Protein 3ONM (pdb70)

Foldseek 3Di:
DAFEEEEEQLPVVPVVVVLVVVLCVVPVPYDYHYDYDPPVVSVVCLVVPVGFKYKDQDPAVFDKDFPDKFFKFKKAFPDADQDLVDAFAEEEEDPPDPQVVQQVVQCVVLVGHHDHQHYDHGVVVSLVCRLVHSGMGIGTPVSDDVRIDTDDVVSPGYGGGITTIMMGHHPPRDPVSSVVSSVVSRVVPD/DFEEEEAQLCVVFCPVVVCVVVVVVDPPDYHYHYDHQVCRVVCQVVVNGQKYKHQDDDDDFDKDWPDWFFKFKKAFPPADQDLPDAFAEQEEPPPHPQVCQQCVQCVVLVGHHDHQHYAHHLVRSVVCRLVRSGIGIGTPRSDDPRMDTDDDVSVHHGGGITTIMMGGHPDDDPVSVVVD

Nearest PDB structures (foldseek):
  3onm-assembly1_A  TM=1.005E+00  e=1.224E-42  Yersinia pseudotuberculosis IP 31758
  3onm-assembly1_B  TM=9.145E-01  e=9.428E-35  Yersinia pseudotuberculosis IP 31758
  7yhj-assembly1_E  TM=9.709E-01  e=1.744E-29  Escherichia coli
  7yhj-assembly1_C  TM=9.578E-01  e=4.016E-29  Escherichia coli
  7xbe-assembly1_A-2  TM=7.068E-01  e=2.420E-11  Staphylococcus aureus

Solvent-accessible surface area: 17681 Å² total; per-residue (Å²): 105,79,1,40,0,0,0,2,46,19,0,28,80,34,0,11,57,14,0,55,104,50,1,53,111,82,65,108,229,25,86,51,74,58,76,70,88,61,48,60,117,3,64,89,4,9,78,79,52,90,2,27,0,3,0,10,18,32,179,56,129,62,41,68,5,64,5,22,41,1,38,8,24,6,0,0,1,23,74,41,77,32,123,104,88,42,55,3,22,0,0,6,14,45,138,89,23,60,12,36,107,17,0,30,78,30,0,93,142,56,64,36,81,94,125,57,30,85,69,12,71,39,12,69,35,0,58,57,5,1,105,75,26,76,0,0,3,1,10,7,0,28,15,14,15,45,23,0,35,4,2,19,158,79,22,48,6,30,66,27,60,109,4,85,1,0,0,3,38,30,76,159,28,130,35,144,32,0,61,40,0,10,54,35,2,92,129,53,88,129,103,23,51,12,0,0,0,37,14,0,20,76,16,2,5,84,79,34,39,105,134,70,63,98,125,74,134,67,79,54,71,59,94,68,94,74,7,74,91,1,39,99,3,3,75,88,51,66,4,44,3,0,3,3,14,23,192,19,111,99,27,76,82,78,83,53,6,8,0,24,5,25,5,0,0,9,30,99,30,114,30,106,112,68,87,56,2,16,0,0,4,15,50,135,68,19,55,13,37,94,24,1,39,95,38,0,85,155,54,64,32,81,89,124,59,26,98,82,5,85,49,18,84,28,0,75,62,6,0,158,77,32,71,0,0,1,2,13,5,0,2,4,8,26,118,50,4,39,18,3,18,155,110,54,52,6,27,69,21,67,79,6,100,1,9,20,5,27,43,187,140,109,58,99,51,10,69,87,50,145

Structure (mmCIF, N/CA/C/O backbone):
data_3ONM
#
_entry.id   3ONM
#
_cell.length_a   69.468
_cell.length_b   69.468
_cell.length_c   351.216
_cell.angle_alpha   90.000
_cell.angle_beta   90.000
_cell.angle_gamma   90.000
#
_symmetry.space_group_name_H-M   'I 41 2 2'
#
loop_
_entity.id
_entity.type
_entity.pdbx_description
1 polymer 'Transcriptional regulator LrhA'
2 water water
#
loop_
_atom_site.group_PDB
_atom_site.id
_atom_site.type_symbol
_atom_site.label_atom_id
_atom_site.label_alt_id
_atom_site.label_comp_id
_atom_site.label_asym_id
_atom_site.label_entity_id
_atom_site.label_seq_id
_atom_site.pdbx_PDB_ins_code
_atom_site.Cartn_x
_atom_site.Cartn_y
_atom_site.Cartn_z
_atom_site.occupancy
_atom_site.B_iso_or_equiv
_atom_site.auth_seq_id
_atom_site.auth_comp_id
_atom_site.auth_asym_id
_atom_site.auth_atom_id
_atom_site.pdbx_PDB_model_num
ATOM 1 N N . GLY A 1 27 ? -26.422 -16.976 7.448 1.00 72.49 99 GLY A N 1
ATOM 2 C CA . GLY A 1 27 ? -26.089 -15.529 7.607 1.00 70.86 99 GLY A CA 1
ATOM 3 C C . GLY A 1 27 ? -27.162 -14.596 7.064 1.00 68.05 99 GLY A C 1
ATOM 4 O O . GLY A 1 27 ? -28.079 -15.032 6.363 1.00 68.12 99 GLY A O 1
ATOM 5 N N . SER A 1 28 ? -27.042 -13.310 7.400 1.00 66.33 100 SER A N 1
ATOM 6 C CA . SER A 1 28 ? -27.958 -12.270 6.940 1.00 62.93 100 SER A CA 1
ATOM 7 C C . SER A 1 28 ? -27.157 -11.065 6.501 1.00 60.08 100 SER A C 1
ATOM 8 O O . SER A 1 28 ? -25.995 -10.905 6.909 1.00 61.13 100 SER A O 1
ATOM 11 N N . LEU A 1 29 ? -27.795 -10.200 5.714 1.00 55.68 101 LEU A N 1
ATOM 12 C CA . LEU A 1 29 ? -27.120 -9.092 5.075 1.00 52.20 101 LEU A CA 1
ATOM 13 C C . LEU A 1 29 ? -28.112 -7.947 4.914 1.00 50.39 101 LEU A C 1
ATOM 14 O O . LEU A 1 29 ? -29.233 -8.147 4.431 1.00 49.83 101 LEU A O 1
ATOM 19 N N . ILE A 1 30 ? -27.676 -6.756 5.315 1.00 48.45 102 ILE A N 1
ATOM 20 C CA . ILE A 1 30 ? -28.418 -5.548 5.088 1.00 45.28 102 ILE A CA 1
ATOM 21 C C . ILE A 1 30 ? -27.532 -4.603 4.294 1.00 43.55 102 ILE A C 1
ATOM 22 O O . ILE A 1 30 ? -26.428 -4.250 4.729 1.00 44.02 102 ILE A O 1
ATOM 27 N N . ILE A 1 31 ? -28.041 -4.197 3.133 1.00 41.33 103 ILE A N 1
ATOM 28 C CA . ILE A 1 31 ? -27.400 -3.263 2.246 1.00 40.38 103 ILE A CA 1
ATOM 29 C C . ILE A 1 31 ? -27.976 -1.825 2.377 1.00 41.08 103 ILE A C 1
ATOM 30 O O . ILE A 1 31 ? -29.188 -1.608 2.280 1.00 41.81 103 ILE A O 1
ATOM 35 N N . GLY A 1 32 ? -27.090 -0.858 2.600 1.00 41.48 104 GLY A N 1
ATOM 36 C CA . GLY A 1 32 ? -27.419 0.548 2.580 1.00 42.20 104 GLY A CA 1
ATOM 37 C C . GLY A 1 32 ? -27.211 1.129 1.184 1.00 42.24 104 GLY A C 1
ATOM 38 O O . GLY A 1 32 ? -26.316 0.708 0.444 1.00 42.04 104 GLY A O 1
ATOM 39 N N . ALA A 1 33 ? -28.064 2.067 0.800 1.00 41.61 105 ALA A N 1
ATOM 40 C CA . ALA A 1 33 ? -27.966 2.679 -0.512 1.00 42.88 105 ALA A CA 1
ATOM 41 C C . ALA A 1 33 ? -28.724 3.989 -0.466 1.00 45.09 105 ALA A C 1
ATOM 42 O O . ALA A 1 33 ? -29.722 4.086 0.242 1.00 46.73 105 ALA A O 1
ATOM 44 N N . SER A 1 34 ? -28.249 4.993 -1.192 1.00 46.89 106 SER A N 1
ATOM 45 C CA . SER A 1 34 ? -29.023 6.253 -1.351 1.00 48.95 106 SER A CA 1
ATOM 46 C C . SER A 1 34 ? -29.709 6.238 -2.667 1.00 49.05 106 SER A C 1
ATOM 47 O O . SER A 1 34 ? -29.407 5.360 -3.478 1.00 48.79 106 SER A O 1
ATOM 50 N N . ASP A 1 35 ? -30.587 7.224 -2.892 1.00 50.94 107 ASP A N 1
ATOM 51 C CA . ASP A 1 35 ? -31.492 7.226 -4.027 1.00 51.85 107 ASP A CA 1
ATOM 52 C C . ASP A 1 35 ? -30.772 7.353 -5.380 1.00 52.67 107 ASP A C 1
ATOM 53 O O . ASP A 1 35 ? -31.263 6.842 -6.396 1.00 53.36 107 ASP A O 1
ATOM 58 N N . ASP A 1 36 ? -29.608 8.006 -5.379 1.00 53.07 108 ASP A N 1
ATOM 59 C CA . ASP A 1 36 ? -28.775 8.119 -6.585 1.00 54.08 108 ASP A CA 1
ATOM 60 C C . ASP A 1 36 ? -28.194 6.765 -7.061 1.00 52.50 108 ASP A C 1
ATOM 61 O O . ASP A 1 36 ? -27.637 6.681 -8.173 1.00 52.98 108 ASP A O 1
ATOM 66 N N . THR A 1 37 ? -28.333 5.709 -6.253 1.00 50.16 109 THR A N 1
ATOM 67 C CA . THR A 1 37 ? -27.907 4.371 -6.695 1.00 49.98 109 THR A CA 1
ATOM 68 C C . THR A 1 37 ? -29.044 3.345 -6.670 1.00 50.25 109 THR A C 1
ATOM 69 O O . THR A 1 37 ? -28.936 2.264 -7.278 1.00 50.32 109 THR A O 1
ATOM 73 N N . ALA A 1 38 ? -30.135 3.677 -5.989 1.00 51.31 110 ALA A N 1
ATOM 74 C CA . ALA A 1 38 ? -31.181 2.686 -5.728 1.00 52.08 110 ALA A CA 1
ATOM 75 C C . ALA A 1 38 ? -31.771 2.106 -7.003 1.00 53.33 110 ALA A C 1
ATOM 76 O O . ALA A 1 38 ? -32.079 0.908 -7.065 1.00 52.29 110 ALA A O 1
ATOM 78 N N . ASP A 1 39 ? -31.916 2.960 -8.013 1.00 55.59 111 ASP A N 1
ATOM 79 C CA . ASP A 1 39 ? -32.504 2.563 -9.272 1.00 57.96 111 ASP A CA 1
ATOM 80 C C . ASP A 1 39 ? -31.464 2.084 -10.283 1.00 57.65 111 ASP A C 1
ATOM 81 O O . ASP A 1 39 ? -31.829 1.499 -11.313 1.00 59.76 111 ASP A O 1
ATOM 86 N N . THR A 1 40 ? -30.180 2.285 -9.979 1.00 56.11 112 THR A N 1
ATOM 87 C CA . THR A 1 40 ? -29.102 2.048 -10.955 1.00 55.62 112 THR A CA 1
ATOM 88 C C . THR A 1 40 ? -28.065 0.964 -10.590 1.00 52.92 112 THR A C 1
ATOM 89 O O . THR A 1 40 ? -28.142 -0.159 -11.093 1.00 52.75 112 THR A O 1
ATOM 93 N N . LEU A 1 41 ? -27.091 1.285 -9.730 1.00 50.77 113 LEU A N 1
ATOM 94 C CA . LEU A 1 41 ? -26.120 0.279 -9.242 1.00 46.31 113 LEU A CA 1
ATOM 95 C C . LEU A 1 41 ? -26.582 -0.713 -8.168 1.00 44.24 113 LEU A C 1
ATOM 96 O O . LEU A 1 41 ? -25.989 -1.795 -8.006 1.00 42.00 113 LEU A O 1
ATOM 101 N N . LEU A 1 42 ? -27.642 -0.375 -7.441 1.00 43.77 114 LEU A N 1
ATOM 102 C CA . LEU A 1 42 ? -28.142 -1.305 -6.427 1.00 42.42 114 LEU A CA 1
ATOM 103 C C . LEU A 1 42 ? -28.590 -2.637 -7.055 1.00 41.65 114 LEU A C 1
ATOM 104 O O . LEU A 1 42 ? -28.140 -3.708 -6.602 1.00 41.03 114 LEU A O 1
ATOM 109 N N . PRO A 1 43 ? -29.431 -2.586 -8.114 1.00 42.46 115 PRO A N 1
ATOM 110 C CA . PRO A 1 43 ? -29.855 -3.860 -8.728 1.00 41.98 115 PRO A CA 1
ATOM 111 C C . PRO A 1 43 ? -28.691 -4.643 -9.297 1.00 41.99 115 PRO A C 1
ATOM 112 O O . PRO A 1 43 ? -28.705 -5.887 -9.300 1.00 42.59 115 PRO A O 1
ATOM 116 N N . PHE A 1 44 ? -27.656 -3.934 -9.734 1.00 42.45 116 PHE A N 1
ATOM 117 C CA . PHE A 1 44 ? -26.444 -4.583 -10.267 1.00 41.56 116 PHE A CA 1
ATOM 118 C C . PHE A 1 44 ? -25.754 -5.359 -9.158 1.00 39.95 116 PHE A C 1
ATOM 119 O O . PHE A 1 44 ? -25.471 -6.541 -9.284 1.00 40.79 116 PHE A O 1
ATOM 127 N N . LEU A 1 45 ? -25.520 -4.692 -8.042 1.00 39.27 117 LEU A N 1
ATOM 128 C CA . LEU A 1 45 ? -24.974 -5.334 -6.855 1.00 38.45 117 LEU A CA 1
ATOM 129 C C . LEU A 1 45 ? -25.814 -6.545 -6.423 1.00 38.46 117 LEU A C 1
ATOM 130 O O . LEU A 1 45 ? -25.255 -7.587 -6.213 1.00 37.89 117 LEU A O 1
ATOM 135 N N . LEU A 1 46 ? -27.147 -6.392 -6.321 1.00 38.37 118 LEU A N 1
ATOM 136 C CA . LEU A 1 46 ? -28.014 -7.493 -5.939 1.00 39.34 118 LEU A CA 1
ATOM 137 C C . LEU A 1 46 ? -27.892 -8.702 -6.841 1.00 40.39 118 LEU A C 1
ATOM 138 O O . LEU A 1 46 ? -27.870 -9.798 -6.328 1.00 41.31 118 LEU A O 1
ATOM 143 N N . ASN A 1 47 ? -27.817 -8.518 -8.160 1.00 41.77 119 ASN A N 1
ATOM 144 C CA . ASN A 1 47 ? -27.523 -9.636 -9.071 1.00 44.14 119 ASN A CA 1
ATOM 145 C C . ASN A 1 47 ? -26.147 -10.303 -8.825 1.00 44.98 119 ASN A C 1
ATOM 146 O O . ASN A 1 47 ? -26.015 -11.529 -8.922 1.00 45.98 119 ASN A O 1
ATOM 151 N N . ARG A 1 48 ? -25.125 -9.497 -8.512 1.00 44.39 120 ARG A N 1
ATOM 152 C CA . ARG A 1 48 ? -23.812 -10.046 -8.209 1.00 45.69 120 ARG A CA 1
ATOM 153 C C . ARG A 1 48 ? -23.916 -10.828 -6.928 1.00 45.45 120 ARG A C 1
ATOM 154 O O . ARG A 1 48 ? -23.431 -11.951 -6.863 1.00 46.80 120 ARG A O 1
ATOM 162 N N . VAL A 1 49 ? -24.561 -10.250 -5.911 1.00 44.22 121 VAL A N 1
ATOM 163 C CA . VAL A 1 49 ? -24.649 -10.930 -4.626 1.00 45.83 121 VAL A CA 1
ATOM 164 C C . VAL A 1 49 ? -25.420 -12.248 -4.784 1.00 47.97 121 VAL A C 1
ATOM 165 O O . VAL A 1 49 ? -24.929 -13.295 -4.368 1.00 50.95 121 VAL A O 1
ATOM 169 N N . ALA A 1 50 ? -26.583 -12.206 -5.437 1.00 47.75 122 ALA A N 1
ATOM 170 C CA . ALA A 1 50 ? -27.359 -13.403 -5.682 1.00 49.53 122 ALA A CA 1
ATOM 171 C C . ALA A 1 50 ? -26.555 -14.532 -6.348 1.00 51.82 122 ALA A C 1
ATOM 172 O O . ALA A 1 50 ? -26.843 -15.696 -6.121 1.00 52.93 122 ALA A O 1
ATOM 174 N N . THR A 1 51 ? -25.577 -14.178 -7.186 1.00 52.46 123 THR A N 1
ATOM 175 C CA . THR A 1 51 ? -24.825 -15.162 -7.952 1.00 55.28 123 THR A CA 1
ATOM 176 C C . THR A 1 51 ? -23.930 -15.918 -6.974 1.00 56.52 123 THR A C 1
ATOM 177 O O . THR A 1 51 ? -23.835 -17.139 -7.002 1.00 58.00 123 THR A O 1
ATOM 181 N N . LEU A 1 52 ? -23.310 -15.158 -6.082 1.00 56.37 124 LEU A N 1
ATOM 182 C CA . LEU A 1 52 ? -22.420 -15.693 -5.066 1.00 57.57 124 LEU A CA 1
ATOM 183 C C . LEU A 1 52 ? -23.191 -16.390 -3.952 1.00 57.93 124 LEU A C 1
ATOM 184 O O . LEU A 1 52 ? -22.687 -17.351 -3.363 1.00 59.45 124 LEU A O 1
ATOM 189 N N . TYR A 1 53 ? -24.402 -15.894 -3.659 1.00 55.81 125 TYR A N 1
ATOM 190 C CA . TYR A 1 53 ? -25.221 -16.443 -2.575 1.00 56.40 125 TYR A CA 1
ATOM 191 C C . TYR A 1 53 ? -26.702 -16.543 -2.940 1.00 55.55 125 TYR A C 1
ATOM 192 O O . TYR A 1 53 ? -27.499 -15.746 -2.475 1.00 54.52 125 TYR A O 1
ATOM 201 N N . PRO A 1 54 ? -27.077 -17.548 -3.753 1.00 56.19 126 PRO A N 1
ATOM 202 C CA . PRO A 1 54 ? -28.476 -17.627 -4.170 1.00 55.56 126 PRO A CA 1
ATOM 203 C C . PRO A 1 54 ? -29.471 -17.786 -3.015 1.00 55.92 126 PRO A C 1
ATOM 204 O O . PRO A 1 54 ? -30.658 -17.481 -3.190 1.00 54.76 126 PRO A O 1
ATOM 208 N N . ARG A 1 55 ? -28.993 -18.240 -1.852 1.00 56.99 127 ARG A N 1
ATOM 209 C CA . ARG A 1 55 ? -29.880 -18.541 -0.713 1.00 58.38 127 ARG A CA 1
ATOM 210 C C . ARG A 1 55 ? -29.856 -17.446 0.352 1.00 56.95 127 ARG A C 1
ATOM 211 O O . ARG A 1 55 ? -30.369 -17.608 1.454 1.00 57.94 127 ARG A O 1
ATOM 219 N N . LEU A 1 56 ? -29.250 -16.325 0.010 1.00 54.69 128 LEU A N 1
ATOM 220 C CA . LEU A 1 56 ? -29.140 -15.220 0.921 1.00 53.96 128 LEU A CA 1
ATOM 221 C C . LEU A 1 56 ? -30.311 -14.283 0.680 1.00 53.39 128 LEU A C 1
ATOM 222 O O . LEU A 1 56 ? -30.510 -13.818 -0.433 1.00 52.03 128 LEU A O 1
ATOM 227 N N . ALA A 1 57 ? -31.100 -14.036 1.716 1.00 55.37 129 ALA A N 1
ATOM 228 C CA . ALA A 1 57 ? -32.131 -13.000 1.655 1.00 56.14 129 ALA A CA 1
ATOM 229 C C . ALA A 1 57 ? -31.513 -11.650 2.060 1.00 55.08 129 ALA A C 1
ATOM 230 O O . ALA A 1 57 ? -30.784 -11.563 3.083 1.00 56.01 129 ALA A O 1
ATOM 232 N N . ILE A 1 58 ? -31.803 -10.614 1.274 1.00 53.84 130 ILE A N 1
ATOM 233 C CA . ILE A 1 58 ? -31.172 -9.298 1.467 1.00 53.65 130 ILE A CA 1
ATOM 234 C C . ILE A 1 58 ? -32.175 -8.216 1.847 1.00 54.11 130 ILE A C 1
ATOM 235 O O . ILE A 1 58 ? -33.116 -7.982 1.112 1.00 55.31 130 ILE A O 1
ATOM 240 N N . ASP A 1 59 ? -31.955 -7.572 2.996 1.00 54.41 131 ASP A N 1
ATOM 241 C CA . ASP A 1 59 ? -32.672 -6.366 3.431 1.00 53.48 131 ASP A CA 1
ATOM 242 C C . ASP A 1 59 ? -32.002 -5.130 2.840 1.00 50.37 131 ASP A C 1
ATOM 243 O O . ASP A 1 59 ? -30.747 -5.042 2.868 1.00 49.47 131 ASP A O 1
ATOM 248 N N . VAL A 1 60 ? -32.804 -4.162 2.368 1.00 46.82 132 VAL A N 1
ATOM 249 C CA . VAL A 1 60 ? -32.263 -2.937 1.772 1.00 43.79 132 VAL A CA 1
ATOM 250 C C . VAL A 1 60 ? -32.771 -1.699 2.500 1.00 45.72 132 VAL A C 1
ATOM 251 O O . VAL A 1 60 ? -33.966 -1.594 2.819 1.00 46.32 132 VAL A O 1
ATOM 255 N N . ARG A 1 61 ? -31.857 -0.768 2.790 1.00 45.17 133 ARG A N 1
ATOM 256 C CA . ARG A 1 61 ? -32.265 0.523 3.371 1.00 47.38 133 ARG A CA 1
ATOM 257 C C . ARG A 1 61 ? -31.930 1.585 2.377 1.00 46.33 133 ARG A C 1
ATOM 258 O O . ARG A 1 61 ? -30.784 1.656 1.972 1.00 46.52 133 ARG A O 1
ATOM 266 N N . VAL A 1 62 ? -32.902 2.404 1.978 1.00 47.56 134 VAL A N 1
ATOM 267 C CA . VAL A 1 62 ? -32.605 3.538 1.096 1.00 47.78 134 VAL A CA 1
ATOM 268 C C . VAL A 1 62 ? -32.896 4.823 1.835 1.00 50.71 134 VAL A C 1
ATOM 269 O O . VAL A 1 62 ? -33.965 4.997 2.387 1.00 52.13 134 VAL A O 1
ATOM 273 N N . LYS A 1 63 ? -31.894 5.695 1.879 1.00 51.94 135 LYS A N 1
ATOM 274 C CA . LYS A 1 63 ? -31.938 6.922 2.682 1.00 55.28 135 LYS A CA 1
ATOM 275 C C . LYS A 1 63 ? -30.860 7.861 2.159 1.00 55.58 135 LYS A C 1
ATOM 276 O O . LYS A 1 63 ? -29.900 7.396 1.546 1.00 53.98 135 LYS A O 1
ATOM 282 N N . ARG A 1 64 ? -31.009 9.156 2.429 1.00 57.86 136 ARG A N 1
ATOM 283 C CA . ARG A 1 64 ? -30.042 10.164 1.995 1.00 59.67 136 ARG A CA 1
ATOM 284 C C . ARG A 1 64 ? -28.625 9.865 2.503 1.00 58.72 136 ARG A C 1
ATOM 285 O O . ARG A 1 64 ? -28.423 9.479 3.661 1.00 58.18 136 ARG A O 1
ATOM 293 N N . SER A 1 65 ? -27.664 10.067 1.610 1.00 58.57 137 SER A N 1
ATOM 294 C CA . SER A 1 65 ? -26.262 9.691 1.836 1.00 59.12 137 SER A CA 1
ATOM 295 C C . SER A 1 65 ? -25.666 10.050 3.216 1.00 61.41 137 SER A C 1
ATOM 296 O O . SER A 1 65 ? -25.003 9.211 3.807 1.00 61.08 137 SER A O 1
ATOM 299 N N . PRO A 1 66 ? -25.943 11.257 3.760 1.00 64.61 138 PRO A N 1
ATOM 300 C CA . PRO A 1 66 ? -25.456 11.463 5.137 1.00 67.21 138 PRO A CA 1
ATOM 301 C C . PRO A 1 66 ? -25.897 10.385 6.147 1.00 66.62 138 PRO A C 1
ATOM 302 O O . PRO A 1 66 ? -25.115 10.001 7.015 1.00 67.93 138 PRO A O 1
ATOM 306 N N . PHE A 1 67 ? -27.133 9.913 6.044 1.00 66.31 139 PHE A N 1
ATOM 307 C CA . PHE A 1 67 ? -27.658 8.919 6.997 1.00 66.53 139 PHE A CA 1
ATOM 308 C C . PHE A 1 67 ? -27.026 7.548 6.840 1.00 64.71 139 PHE A C 1
ATOM 309 O O . PHE A 1 67 ? -26.641 6.945 7.825 1.00 65.39 139 PHE A O 1
ATOM 317 N N . ILE A 1 68 ? -26.902 7.080 5.599 1.00 63.83 140 ILE A N 1
ATOM 318 C CA . ILE A 1 68 ? -26.336 5.752 5.306 1.00 63.24 140 ILE A CA 1
ATOM 319 C C . ILE A 1 68 ? -24.855 5.595 5.721 1.00 63.94 140 ILE A C 1
ATOM 320 O O . ILE A 1 68 ? -24.436 4.525 6.174 1.00 63.24 140 ILE A O 1
ATOM 325 N N . ALA A 1 69 ? -24.083 6.671 5.589 1.00 65.36 141 ALA A N 1
ATOM 326 C CA . ALA A 1 69 ? -22.706 6.712 6.089 1.00 66.54 141 ALA A CA 1
ATOM 327 C C . ALA A 1 69 ? -22.667 6.369 7.593 1.00 68.39 141 ALA A C 1
ATOM 328 O O . ALA A 1 69 ? -21.886 5.524 8.045 1.00 68.51 141 ALA A O 1
ATOM 330 N N . ASP A 1 70 ? -23.545 7.024 8.348 1.00 70.14 142 ASP A N 1
ATOM 331 C CA . ASP A 1 70 ? -23.739 6.774 9.781 1.00 72.16 142 ASP A CA 1
ATOM 332 C C . ASP A 1 70 ? -24.243 5.350 10.088 1.00 70.19 142 ASP A C 1
ATOM 333 O O . ASP A 1 70 ? -23.885 4.769 11.114 1.00 71.53 142 ASP A O 1
ATOM 338 N N . MET A 1 71 ? -25.060 4.789 9.196 1.00 66.75 143 MET A N 1
ATOM 339 C CA . MET A 1 71 ? -25.648 3.477 9.440 1.00 65.71 143 MET A CA 1
ATOM 340 C C . MET A 1 71 ? -24.605 2.383 9.295 1.00 64.40 143 MET A C 1
ATOM 341 O O . MET A 1 71 ? -24.715 1.321 9.903 1.00 64.73 143 MET A O 1
ATOM 346 N N . LEU A 1 72 ? -23.601 2.656 8.473 1.00 63.15 144 LEU A N 1
ATOM 347 C CA . LEU A 1 72 ? -22.556 1.688 8.176 1.00 62.66 144 LEU A CA 1
ATOM 348 C C . LEU A 1 72 ? -21.619 1.669 9.336 1.00 65.74 144 LEU A C 1
ATOM 349 O O . LEU A 1 72 ? -21.164 0.607 9.756 1.00 66.92 144 LEU A O 1
ATOM 354 N N . SER A 1 73 ? -21.353 2.863 9.856 1.00 68.07 145 SER A N 1
ATOM 355 C CA . SER A 1 73 ? -20.568 3.040 11.067 1.00 71.82 145 SER A CA 1
ATOM 356 C C . SER A 1 73 ? -21.182 2.374 12.310 1.00 73.70 145 SER A C 1
ATOM 357 O O . SER A 1 73 ? -20.457 2.007 13.226 1.00 76.64 145 SER A O 1
ATOM 360 N N . SER A 1 74 ? -22.503 2.211 12.337 1.00 72.64 146 SER A N 1
ATOM 361 C CA . SER A 1 74 ? -23.194 1.717 13.533 1.00 75.27 146 SER A CA 1
ATOM 362 C C . SER A 1 74 ? -23.669 0.275 13.418 1.00 73.81 146 SER A C 1
ATOM 363 O O . SER A 1 74 ? -24.149 -0.307 14.398 1.00 75.99 146 SER A O 1
ATOM 366 N N . GLY A 1 75 ? -23.539 -0.304 12.225 1.00 70.35 147 GLY A N 1
ATOM 367 C CA . GLY A 1 75 ? -23.954 -1.688 11.996 1.00 68.97 147 GLY A CA 1
ATOM 368 C C . GLY A 1 75 ? -25.421 -1.841 11.633 1.00 67.63 147 GLY A C 1
ATOM 369 O O . GLY A 1 75 ? -25.921 -2.971 11.501 1.00 66.92 147 GLY A O 1
ATOM 370 N N . GLU A 1 76 ? -26.104 -0.705 11.457 1.00 66.94 148 GLU A N 1
ATOM 371 C CA . GLU A 1 76 ? -27.493 -0.686 11.032 1.00 65.59 148 GLU A CA 1
ATOM 372 C C . GLU A 1 76 ? -27.590 -1.310 9.633 1.00 61.91 148 GLU A C 1
ATOM 373 O O . GLU A 1 76 ? -28.584 -1.995 9.332 1.00 61.81 148 GLU A O 1
ATOM 379 N N . VAL A 1 77 ? -26.559 -1.077 8.800 1.00 58.71 149 VAL A N 1
ATOM 380 C CA . VAL A 1 77 ? -26.289 -1.850 7.565 1.00 54.60 149 VAL A CA 1
ATOM 381 C C . VAL A 1 77 ? -24.887 -2.552 7.577 1.00 55.00 149 VAL A C 1
ATOM 382 O O . VAL A 1 77 ? -23.946 -2.123 8.256 1.00 55.90 149 VAL A O 1
ATOM 386 N N . ASP A 1 78 ? -24.753 -3.622 6.808 1.00 53.10 150 ASP A N 1
ATOM 387 C CA . ASP A 1 78 ? -23.485 -4.354 6.722 1.00 53.15 150 ASP A CA 1
ATOM 388 C C . ASP A 1 78 ? -22.580 -3.825 5.590 1.00 51.77 150 ASP A C 1
ATOM 389 O O . ASP A 1 78 ? -21.344 -3.880 5.703 1.00 52.83 150 ASP A O 1
ATOM 394 N N . LEU A 1 79 ? -23.209 -3.366 4.498 1.00 48.68 151 LEU A N 1
ATOM 395 C CA . LEU A 1 79 ? -22.547 -2.861 3.294 1.00 47.40 151 LEU A CA 1
ATOM 396 C C . LEU A 1 79 ? -23.352 -1.669 2.836 1.00 47.26 151 LEU A C 1
ATOM 397 O O . LEU A 1 79 ? -24.574 -1.621 3.067 1.00 47.44 151 LEU A O 1
ATOM 402 N N . ALA A 1 80 ? -22.685 -0.723 2.178 1.00 47.07 152 ALA A N 1
ATOM 403 C CA . ALA A 1 80 ? -23.360 0.449 1.592 1.00 46.55 152 ALA A CA 1
ATOM 404 C C . ALA A 1 80 ? -22.846 0.756 0.193 1.00 45.96 152 ALA A C 1
ATOM 405 O O . ALA A 1 80 ? -21.634 0.717 -0.075 1.00 47.69 152 ALA A O 1
ATOM 407 N N . ILE A 1 81 ? -23.750 1.070 -0.709 1.00 45.13 153 ILE A N 1
ATOM 408 C CA . ILE A 1 81 ? -23.328 1.554 -2.021 1.00 45.72 153 ILE A CA 1
ATOM 409 C C . ILE A 1 81 ? -23.619 3.045 -2.147 1.00 46.91 153 ILE A C 1
ATOM 410 O O . ILE A 1 81 ? -24.781 3.500 -1.995 1.00 47.65 153 ILE A O 1
ATOM 415 N N . THR A 1 82 ? -22.559 3.803 -2.403 1.00 47.31 154 THR A N 1
ATOM 416 C CA . THR A 1 82 ? -22.637 5.248 -2.500 1.00 47.52 154 THR A CA 1
ATOM 417 C C . THR A 1 82 ? -21.800 5.846 -3.660 1.00 49.02 154 THR A C 1
ATOM 418 O O . THR A 1 82 ? -21.083 5.118 -4.357 1.00 47.87 154 THR A O 1
ATOM 422 N N . THR A 1 83 ? -21.892 7.167 -3.845 1.00 50.34 155 THR A N 1
ATOM 423 C CA . THR A 1 83 ? -21.088 7.889 -4.826 1.00 53.43 155 THR A CA 1
ATOM 424 C C . THR A 1 83 ? -20.127 8.897 -4.200 1.00 56.90 155 THR A C 1
ATOM 425 O O . THR A 1 83 ? -19.473 9.668 -4.910 1.00 57.85 155 THR A O 1
ATOM 429 N N . ALA A 1 84 ? -20.056 8.906 -2.874 1.00 59.03 156 ALA A N 1
ATOM 430 C CA . ALA A 1 84 ? -19.224 9.882 -2.179 1.00 64.02 156 ALA A CA 1
ATOM 431 C C . ALA A 1 84 ? -17.759 9.511 -2.255 1.00 66.95 156 ALA A C 1
ATOM 432 O O . ALA A 1 84 ? -17.401 8.349 -2.556 1.00 66.21 156 ALA A O 1
ATOM 434 N N . LYS A 1 85 ? -16.923 10.514 -1.996 1.00 71.98 157 LYS A N 1
ATOM 435 C CA . LYS A 1 85 ? -15.478 10.355 -1.882 1.00 75.78 157 LYS A CA 1
ATOM 436 C C . LYS A 1 85 ? -15.200 9.725 -0.520 1.00 76.63 157 LYS A C 1
ATOM 437 O O . LYS A 1 85 ? -15.065 10.419 0.501 1.00 79.00 157 LYS A O 1
ATOM 443 N N . VAL A 1 86 ? -15.134 8.399 -0.515 1.00 75.96 158 VAL A N 1
ATOM 444 C CA . VAL A 1 86 ? -14.999 7.618 0.715 1.00 76.72 158 VAL A CA 1
ATOM 445 C C . VAL A 1 86 ? -13.589 7.014 0.801 1.00 78.52 158 VAL A C 1
ATOM 446 O O . VAL A 1 86 ? -12.593 7.749 0.750 1.00 81.69 158 VAL A O 1
ATOM 450 N N . SER A 1 88 ? -11.547 7.594 3.608 1.00 94.06 160 SER A N 1
ATOM 451 C CA . SER A 1 88 ? -11.602 7.281 5.038 1.00 95.23 160 SER A CA 1
ATOM 452 C C . SER A 1 88 ? -11.813 5.784 5.336 1.00 93.20 160 SER A C 1
ATOM 453 O O . SER A 1 88 ? -11.711 5.366 6.498 1.00 94.86 160 SER A O 1
ATOM 455 N N . HIS A 1 89 ? -12.077 4.991 4.289 1.00 89.67 161 HIS A N 1
ATOM 456 C CA . HIS A 1 89 ? -12.627 3.630 4.434 1.00 86.88 161 HIS A CA 1
ATOM 457 C C . HIS A 1 89 ? -12.131 2.584 3.417 1.00 84.65 161 HIS A C 1
ATOM 458 O O . HIS A 1 89 ? -11.530 2.938 2.386 1.00 85.39 161 HIS A O 1
ATOM 465 N N . PRO A 1 90 ? -12.392 1.285 3.707 1.00 81.94 162 PRO A N 1
ATOM 466 C CA . PRO A 1 90 ? -12.255 0.244 2.679 1.00 78.93 162 PRO A CA 1
ATOM 467 C C . PRO A 1 90 ? -13.391 0.349 1.654 1.00 73.51 162 PRO A C 1
ATOM 468 O O . PRO A 1 90 ? -14.564 0.415 2.043 1.00 71.42 162 PRO A O 1
ATOM 472 N N . HIS A 1 91 ? -13.040 0.375 0.367 1.00 71.04 163 HIS A N 1
ATOM 473 C CA . HIS A 1 91 ? -14.020 0.545 -0.703 1.00 66.95 163 HIS A CA 1
ATOM 474 C C . HIS A 1 91 ? -13.636 -0.172 -1.995 1.00 65.53 163 HIS A C 1
ATOM 475 O O . HIS A 1 91 ? -12.479 -0.204 -2.391 1.00 67.70 163 HIS A O 1
ATOM 482 N N . VAL A 1 92 ? -14.630 -0.742 -2.649 1.00 61.64 164 VAL A N 1
ATOM 483 C CA . VAL A 1 92 ? -14.459 -1.317 -3.974 1.00 60.14 164 VAL A CA 1
ATOM 484 C C . VAL A 1 92 ? -15.231 -0.421 -4.938 1.00 57.31 164 VAL A C 1
ATOM 485 O O . VAL A 1 92 ? -16.339 -0.009 -4.640 1.00 55.10 164 VAL A O 1
ATOM 489 N N . ILE A 1 93 ? -14.618 -0.108 -6.070 1.00 57.00 165 ILE A N 1
ATOM 490 C CA . ILE A 1 93 ? -15.241 0.654 -7.143 1.00 54.97 165 ILE A CA 1
ATOM 491 C C . ILE A 1 93 ? -16.034 -0.269 -8.049 1.00 52.51 165 ILE A C 1
ATOM 492 O O . ILE A 1 93 ? -15.447 -1.080 -8.741 1.00 53.31 165 ILE A O 1
ATOM 497 N N . LEU A 1 94 ? -17.357 -0.126 -8.067 1.00 49.91 166 LEU A N 1
ATOM 498 C CA . LEU A 1 94 ? -18.220 -0.954 -8.921 1.00 48.50 166 LEU A CA 1
ATOM 499 C C . LEU A 1 94 ? -18.299 -0.472 -10.366 1.00 50.45 166 LEU A C 1
ATOM 500 O O . LEU A 1 94 ? -18.497 -1.293 -11.268 1.00 50.85 166 LEU A O 1
ATOM 505 N N . ARG A 1 95 ? -18.188 0.852 -10.576 1.00 45.81 167 ARG A N 1
ATOM 506 C CA . ARG A 1 95 ? -18.277 1.457 -11.894 1.00 44.12 167 ARG A CA 1
ATOM 507 C C . ARG A 1 95 ? -17.844 2.937 -11.858 1.00 43.15 167 ARG A C 1
ATOM 508 O O . ARG A 1 95 ? -18.024 3.631 -10.865 1.00 41.18 167 ARG A O 1
ATOM 516 N N . THR A 1 96 ? -17.270 3.397 -12.963 1.00 43.23 168 THR A N 1
ATOM 517 C CA . THR A 1 96 ? -16.940 4.796 -13.168 1.00 42.73 168 THR A CA 1
ATOM 518 C C . THR A 1 96 ? -17.742 5.273 -14.358 1.00 42.07 168 THR A C 1
ATOM 519 O O . THR A 1 96 ? -17.750 4.617 -15.414 1.00 42.44 168 THR A O 1
ATOM 523 N N . SER A 1 97 ? -18.407 6.414 -14.183 1.00 41.10 169 SER A N 1
ATOM 524 C CA . SER A 1 97 ? -19.326 6.947 -15.179 1.00 40.84 169 SER A CA 1
ATOM 525 C C . SER A 1 97 ? -19.049 8.416 -15.361 1.00 40.10 169 SER A C 1
ATOM 526 O O . SER A 1 97 ? -18.692 9.077 -14.418 1.00 40.68 169 SER A O 1
ATOM 529 N N . PRO A 1 98 ? -19.182 8.927 -16.592 1.00 40.51 170 PRO A N 1
ATOM 530 C CA . PRO A 1 98 ? -19.144 10.395 -16.781 1.00 40.15 170 PRO A CA 1
ATOM 531 C C . PRO A 1 98 ? -20.238 11.080 -15.955 1.00 39.15 170 PRO A C 1
ATOM 532 O O . PRO A 1 98 ? -21.303 10.463 -15.729 1.00 37.79 170 PRO A O 1
ATOM 536 N N . THR A 1 99 ? -19.964 12.319 -15.512 1.00 37.92 171 THR A N 1
ATOM 537 C CA . THR A 1 99 ? -20.978 13.189 -14.908 1.00 37.19 171 THR A CA 1
ATOM 538 C C . THR A 1 99 ? -21.192 14.335 -15.873 1.00 38.18 171 THR A C 1
ATOM 539 O O . THR A 1 99 ? -20.216 14.933 -16.339 1.00 39.37 171 THR A O 1
ATOM 543 N N . LEU A 1 100 ? -22.450 14.678 -16.128 1.00 38.13 172 LEU A N 1
ATOM 544 C CA . LEU A 1 100 ? -22.810 15.620 -17.187 1.00 39.81 172 LEU A CA 1
ATOM 545 C C . LEU A 1 100 ? -23.793 16.678 -16.722 1.00 39.61 172 LEU A C 1
ATOM 546 O O . LEU A 1 100 ? -24.454 16.498 -15.698 1.00 39.37 172 LEU A O 1
ATOM 551 N N . TRP A 1 101 ? -23.882 17.759 -17.495 1.00 40.07 173 TRP A N 1
ATOM 552 C CA . TRP A 1 101 ? -24.884 18.810 -17.325 1.00 40.41 173 TRP A CA 1
ATOM 553 C C . TRP A 1 101 ? -26.074 18.455 -18.135 1.00 41.18 173 TRP A C 1
ATOM 554 O O . TRP A 1 101 ? -25.932 18.147 -19.313 1.00 41.62 173 TRP A O 1
ATOM 565 N N . TYR A 1 102 ? -27.253 18.528 -17.530 1.00 42.02 174 TYR A N 1
ATOM 566 C CA . TYR A 1 102 ? -28.477 18.164 -18.240 1.00 44.15 174 TYR A CA 1
ATOM 567 C C . TYR A 1 102 ? -29.446 19.335 -18.226 1.00 46.72 174 TYR A C 1
ATOM 568 O O . TYR A 1 102 ? -29.465 20.111 -17.266 1.00 47.22 174 TYR A O 1
ATOM 577 N N . CYS A 1 103 ? -30.239 19.457 -19.290 1.00 48.84 175 CYS A N 1
ATOM 578 C CA . CYS A 1 103 ? -31.424 20.309 -19.303 1.00 51.93 175 CYS A CA 1
ATOM 579 C C . CYS A 1 103 ? -32.524 19.582 -20.081 1.00 53.80 175 CYS A C 1
ATOM 580 O O . CYS A 1 103 ? -32.305 18.473 -20.546 1.00 54.81 175 CYS A O 1
ATOM 583 N N . SER A 1 104 ? -33.709 20.175 -20.202 1.00 56.99 176 SER A N 1
ATOM 584 C CA . SER A 1 104 ? -34.845 19.529 -20.908 1.00 58.89 176 SER A CA 1
ATOM 585 C C . SER A 1 104 ? -34.642 19.509 -22.427 1.00 61.25 176 SER A C 1
ATOM 586 O O . SER A 1 104 ? -33.775 20.229 -22.945 1.00 61.55 176 SER A O 1
ATOM 589 N N . VAL A 1 105 ? -35.435 18.702 -23.140 1.00 62.94 177 VAL A N 1
ATOM 590 C CA . VAL A 1 105 ? -35.321 18.615 -24.598 1.00 65.33 177 VAL A CA 1
ATOM 591 C C . VAL A 1 105 ? -35.503 19.983 -25.282 1.00 68.83 177 VAL A C 1
ATOM 592 O O . VAL A 1 105 ? -34.945 20.214 -26.354 1.00 70.29 177 VAL A O 1
ATOM 596 N N . ASP A 1 106 ? -36.267 20.883 -24.665 1.00 70.58 178 ASP A N 1
ATOM 597 C CA . ASP A 1 106 ? -36.527 22.200 -25.259 1.00 74.81 178 ASP A CA 1
ATOM 598 C C . ASP A 1 106 ? -36.185 23.366 -24.329 1.00 74.21 178 ASP A C 1
ATOM 599 O O . ASP A 1 106 ? -36.851 24.406 -24.348 1.00 76.75 178 ASP A O 1
ATOM 604 N N . TYR A 1 107 ? -35.156 23.190 -23.516 1.00 71.54 179 TYR A N 1
ATOM 605 C CA . TYR A 1 107 ? -34.736 24.240 -22.606 1.00 71.42 179 TYR A CA 1
ATOM 606 C C . TYR A 1 107 ? -34.068 25.363 -23.403 1.00 73.36 179 TYR A C 1
ATOM 607 O O . TYR A 1 107 ? -33.322 25.105 -24.352 1.00 73.41 179 TYR A O 1
ATOM 616 N N . GLN A 1 108 ? -34.374 26.603 -23.034 1.00 75.49 180 GLN A N 1
ATOM 617 C CA . GLN A 1 108 ? -33.782 27.758 -23.686 1.00 78.12 180 GLN A CA 1
ATOM 618 C C . GLN A 1 108 ? -32.502 28.165 -22.961 1.00 76.32 180 GLN A C 1
ATOM 619 O O . GLN A 1 108 ? -32.485 29.141 -22.201 1.00 76.53 180 GLN A O 1
ATOM 621 N N . PHE A 1 109 ? -31.425 27.419 -23.185 1.00 74.97 181 PHE A N 1
ATOM 622 C CA . PHE A 1 109 ? -30.173 27.773 -22.528 1.00 74.35 181 PHE A CA 1
ATOM 623 C C . PHE A 1 109 ? -29.624 29.110 -23.053 1.00 76.97 181 PHE A C 1
ATOM 624 O O . PHE A 1 109 ? -29.645 29.377 -24.250 1.00 79.30 181 PHE A O 1
ATOM 632 N N . GLN A 1 110 ? -29.145 29.936 -22.136 1.00 76.98 182 GLN A N 1
ATOM 633 C CA . GLN A 1 110 ? -28.669 31.264 -22.458 1.00 79.90 182 GLN A CA 1
ATOM 634 C C . GLN A 1 110 ? -27.343 31.506 -21.754 1.00 78.53 182 GLN A C 1
ATOM 635 O O . GLN A 1 110 ? -27.311 31.688 -20.533 1.00 76.86 182 GLN A O 1
ATOM 641 N N . PRO A 1 111 ? -26.243 31.464 -22.528 1.00 79.34 183 PRO A N 1
ATOM 642 C CA . PRO A 1 111 ? -24.847 31.797 -22.172 1.00 78.74 183 PRO A CA 1
ATOM 643 C C . PRO A 1 111 ? -24.689 33.142 -21.440 1.00 79.70 183 PRO A C 1
ATOM 644 O O . PRO A 1 111 ? -24.023 33.211 -20.394 1.00 78.12 183 PRO A O 1
ATOM 648 N N . GLY A 1 112 ? -25.312 34.190 -21.977 1.00 82.01 184 GLY A N 1
ATOM 649 C CA . GLY A 1 112 ? -25.267 35.524 -21.363 1.00 83.22 184 GLY A CA 1
ATOM 650 C C . GLY A 1 112 ? -25.915 35.669 -19.988 1.00 81.33 184 GLY A C 1
ATOM 651 O O . GLY A 1 112 ? -26.083 36.785 -19.495 1.00 83.55 184 GLY A O 1
ATOM 652 N N . GLU A 1 113 ? -26.272 34.550 -19.361 1.00 77.67 185 GLU A N 1
ATOM 653 C CA . GLU A 1 113 ? -26.961 34.577 -18.075 1.00 75.42 185 GLU A CA 1
ATOM 654 C C . GLU A 1 113 ? -26.337 33.575 -17.078 1.00 71.44 185 GLU A C 1
ATOM 655 O O . GLU A 1 113 ? -25.510 32.736 -17.477 1.00 70.31 185 GLU A O 1
ATOM 657 N N . PRO A 1 114 ? -26.718 33.653 -15.779 1.00 69.26 186 PRO A N 1
ATOM 658 C CA . PRO A 1 114 ? -26.185 32.655 -14.859 1.00 65.45 186 PRO A CA 1
ATOM 659 C C . PRO A 1 114 ? -27.017 31.359 -14.840 1.00 62.67 186 PRO A C 1
ATOM 660 O O . PRO A 1 114 ? -28.258 31.386 -14.812 1.00 62.90 186 PRO A O 1
ATOM 664 N N . VAL A 1 115 ? -26.303 30.241 -14.874 1.00 59.07 187 VAL A N 1
ATOM 665 C CA . VAL A 1 115 ? -26.876 28.914 -14.926 1.00 56.54 187 VAL A CA 1
ATOM 666 C C . VAL A 1 115 ? -27.892 28.721 -13.806 1.00 54.86 187 VAL A C 1
ATOM 667 O O . VAL A 1 115 ? -27.541 28.786 -12.635 1.00 54.42 187 VAL A O 1
ATOM 671 N N . PRO A 1 116 ? -29.166 28.502 -14.156 1.00 54.61 188 PRO A N 1
ATOM 672 C CA . PRO A 1 116 ? -30.157 28.295 -13.108 1.00 53.25 188 PRO A CA 1
ATOM 673 C C . PRO A 1 116 ? -30.133 26.820 -12.694 1.00 50.45 188 PRO A C 1
ATOM 674 O O . PRO A 1 116 ? -30.472 25.963 -13.487 1.00 49.45 188 PRO A O 1
ATOM 678 N N . LEU A 1 117 ? -29.727 26.553 -11.455 1.00 48.84 189 LEU A N 1
ATOM 679 C CA . LEU A 1 117 ? -29.451 25.187 -10.999 1.00 46.76 189 LEU A CA 1
ATOM 680 C C . LEU A 1 117 ? -30.656 24.527 -10.317 1.00 46.93 189 LEU A C 1
ATOM 681 O O . LEU A 1 117 ? -31.368 25.143 -9.531 1.00 48.26 189 LEU A O 1
ATOM 686 N N . VAL A 1 118 ? -30.882 23.272 -10.662 1.00 45.67 190 VAL A N 1
ATOM 687 C CA . VAL A 1 118 ? -31.875 22.465 -10.008 1.00 44.89 190 VAL A CA 1
ATOM 688 C C . VAL A 1 118 ? -31.056 21.474 -9.223 1.00 44.08 190 VAL A C 1
ATOM 689 O O . VAL A 1 118 ? -30.345 20.646 -9.799 1.00 43.25 190 VAL A O 1
ATOM 693 N N . VAL A 1 119 ? -31.118 21.580 -7.902 1.00 44.43 191 VAL A N 1
ATOM 694 C CA . VAL A 1 119 ? -30.219 20.824 -7.030 1.00 43.02 191 VAL A CA 1
ATOM 695 C C . VAL A 1 119 ? -31.046 20.432 -5.838 1.00 44.25 191 VAL A C 1
ATOM 696 O O . VAL A 1 119 ? -32.040 21.077 -5.520 1.00 45.93 191 VAL A O 1
ATOM 700 N N . MET A 1 120 ? -30.623 19.393 -5.154 1.00 44.19 192 MET A N 1
ATOM 701 C CA . MET A 1 120 ? -31.162 19.093 -3.849 1.00 46.03 192 MET A CA 1
ATOM 702 C C . MET A 1 120 ? -30.734 20.085 -2.779 1.00 47.11 192 MET A C 1
ATOM 703 O O . MET A 1 120 ? -29.831 20.934 -3.000 1.00 46.36 192 MET A O 1
ATOM 708 N N . ASP A 1 121 ? -31.380 19.988 -1.625 1.00 48.50 193 ASP A N 1
ATOM 709 C CA . ASP A 1 121 ? -31.043 20.882 -0.532 1.00 50.86 193 ASP A CA 1
ATOM 710 C C . ASP A 1 121 ? -29.736 20.465 0.117 1.00 49.74 193 ASP A C 1
ATOM 711 O O . ASP A 1 121 ? -29.338 19.301 0.023 1.00 50.09 193 ASP A O 1
ATOM 716 N N . GLU A 1 122 ? -29.052 21.427 0.720 1.00 49.46 194 GLU A N 1
ATOM 717 C CA . GLU A 1 122 ? -27.849 21.135 1.481 1.00 49.04 194 GLU A CA 1
ATOM 718 C C . GLU A 1 122 ? -28.189 20.089 2.556 1.00 50.00 194 GLU A C 1
ATOM 719 O O . GLU A 1 122 ? -29.256 20.147 3.164 1.00 50.46 194 GLU A O 1
ATOM 725 N N . PRO A 1 123 ? -27.307 19.082 2.730 1.00 50.17 195 PRO A N 1
ATOM 726 C CA . PRO A 1 123 ? -26.044 18.934 1.989 1.00 48.82 195 PRO A CA 1
ATOM 727 C C . PRO A 1 123 ? -26.225 17.964 0.816 1.00 47.56 195 PRO A C 1
ATOM 728 O O . PRO A 1 123 ? -27.054 17.066 0.900 1.00 48.25 195 PRO A O 1
ATOM 732 N N . SER A 1 124 ? -25.433 18.115 -0.241 1.00 46.83 196 SER A N 1
ATOM 733 C CA . SER A 1 124 ? -25.595 17.349 -1.478 1.00 45.34 196 SER A CA 1
ATOM 734 C C . SER A 1 124 ? -24.325 17.410 -2.315 1.00 44.82 196 SER A C 1
ATOM 735 O O . SER A 1 124 ? -23.904 18.486 -2.770 1.00 44.79 196 SER A O 1
ATOM 738 N N . LEU A 1 125 ? -23.713 16.246 -2.512 1.00 44.84 197 LEU A N 1
ATOM 739 C CA . LEU A 1 125 ? -22.461 16.160 -3.211 1.00 44.52 197 LEU A CA 1
ATOM 740 C C . LEU A 1 125 ? -22.524 16.756 -4.627 1.00 43.72 197 LEU A C 1
ATOM 741 O O . LEU A 1 125 ? -21.544 17.419 -5.074 1.00 43.50 197 LEU A O 1
ATOM 746 N N . TYR A 1 126 ? -23.632 16.502 -5.335 1.00 42.33 198 TYR A N 1
ATOM 747 C CA . TYR A 1 126 ? -23.786 16.942 -6.746 1.00 41.55 198 TYR A CA 1
ATOM 748 C C . TYR A 1 126 ? -24.021 18.433 -6.847 1.00 41.23 198 TYR A C 1
ATOM 749 O O . TYR A 1 126 ? -23.647 19.047 -7.847 1.00 40.20 198 TYR A O 1
ATOM 758 N N . ARG A 1 127 ? -24.638 18.983 -5.805 1.00 41.49 199 ARG A N 1
ATOM 759 C CA . ARG A 1 127 ? -24.865 20.418 -5.674 1.00 42.58 199 ARG A CA 1
ATOM 760 C C . ARG A 1 127 ? -23.503 21.073 -5.442 1.00 43.34 199 ARG A C 1
ATOM 761 O O . ARG A 1 127 ? -23.173 22.012 -6.127 1.00 44.21 199 ARG A O 1
ATOM 769 N N . GLU A 1 128 ? -22.718 20.543 -4.512 1.00 43.52 200 GLU A N 1
ATOM 770 C CA . GLU A 1 128 ? -21.363 21.056 -4.218 1.00 45.10 200 GLU A CA 1
ATOM 771 C C . GLU A 1 128 ? -20.420 20.924 -5.419 1.00 43.95 200 GLU A C 1
ATOM 772 O O . GLU A 1 128 ? -19.699 21.873 -5.750 1.00 45.18 200 GLU A O 1
ATOM 778 N N . MET A 1 129 ? -20.462 19.781 -6.097 1.00 43.12 201 MET A N 1
ATOM 779 C CA . MET A 1 129 ? -19.698 19.564 -7.333 1.00 42.75 201 MET A CA 1
ATOM 780 C C . MET A 1 129 ? -20.046 20.565 -8.428 1.00 42.42 201 MET A C 1
ATOM 781 O O . MET A 1 129 ? -19.136 21.129 -9.075 1.00 43.49 201 MET A O 1
ATOM 786 N N . ALA A 1 130 ? -21.342 20.775 -8.655 1.00 41.46 202 ALA A N 1
AT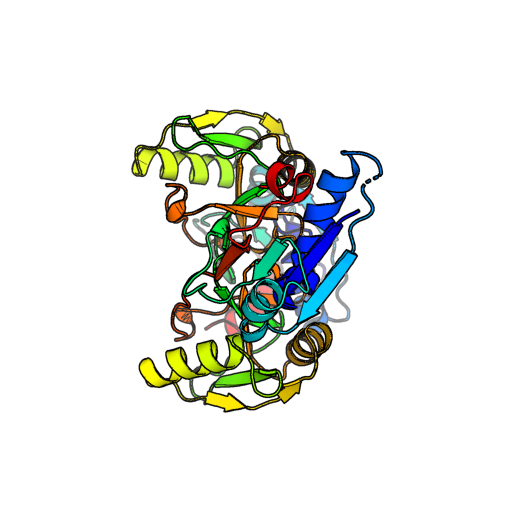OM 787 C CA . ALA A 1 130 ? -21.770 21.699 -9.703 1.00 41.55 202 ALA A CA 1
ATOM 788 C C . ALA A 1 130 ? -21.185 23.057 -9.395 1.00 42.96 202 ALA A C 1
ATOM 789 O O . ALA A 1 130 ? -20.548 23.661 -10.237 1.00 44.14 202 ALA A O 1
ATOM 791 N N . ILE A 1 131 ? -21.376 23.487 -8.152 1.00 43.94 203 ILE A N 1
ATOM 792 C CA . ILE A 1 131 ? -21.014 24.817 -7.713 1.00 46.07 203 ILE A CA 1
ATOM 793 C C . ILE A 1 131 ? -19.488 25.030 -7.696 1.00 47.18 203 ILE A C 1
ATOM 794 O O . ILE A 1 131 ? -19.042 26.044 -8.188 1.00 48.52 203 ILE A O 1
ATOM 799 N N . GLU A 1 132 ? -18.712 24.090 -7.156 1.00 47.79 204 GLU A N 1
ATOM 800 C CA . GLU A 1 132 ? -17.237 24.172 -7.222 1.00 50.46 204 GLU A CA 1
ATOM 801 C C . GLU A 1 132 ? -16.763 24.392 -8.658 1.00 50.44 204 GLU A C 1
ATOM 802 O O . GLU A 1 132 ? -15.974 25.304 -8.906 1.00 51.88 204 GLU A O 1
ATOM 808 N N . HIS A 1 133 ? -17.257 23.579 -9.599 1.00 48.52 205 HIS A N 1
ATOM 809 C CA . HIS A 1 133 ? -16.873 23.718 -11.022 1.00 48.79 205 HIS A CA 1
ATOM 810 C C . HIS A 1 133 ? -17.319 24.980 -11.754 1.00 49.72 205 HIS A C 1
ATOM 811 O O . HIS A 1 133 ? -16.561 25.511 -12.546 1.00 52.04 205 HIS A O 1
ATOM 818 N N . LEU A 1 134 ? -18.516 25.485 -11.509 1.00 49.88 206 LEU A N 1
ATOM 819 C CA . LEU A 1 134 ? -18.854 26.808 -12.052 1.00 51.35 206 LEU A CA 1
ATOM 820 C C . LEU A 1 134 ? -17.930 27.909 -11.524 1.00 53.67 206 LEU A C 1
ATOM 821 O O . LEU A 1 134 ? -17.446 28.729 -12.295 1.00 56.09 206 LEU A O 1
ATOM 826 N N . THR A 1 135 ? -17.662 27.888 -10.217 1.00 54.22 207 THR A N 1
ATOM 827 C CA . THR A 1 135 ? -16.774 28.823 -9.525 1.00 56.21 207 THR A CA 1
ATOM 828 C C . THR A 1 135 ? -15.318 28.801 -10.029 1.00 57.92 207 THR A C 1
ATOM 829 O O . THR A 1 135 ? -14.756 29.841 -10.385 1.00 58.83 207 THR A O 1
ATOM 833 N N . GLN A 1 136 ? -14.734 27.604 -10.005 1.00 57.87 208 GLN A N 1
ATOM 834 C CA . GLN A 1 136 ? -13.471 27.244 -10.635 1.00 60.22 208 GLN A CA 1
ATOM 835 C C . GLN A 1 136 ? -13.373 27.817 -12.057 1.00 61.20 208 GLN A C 1
ATOM 836 O O . GLN A 1 136 ? -12.390 28.493 -12.389 1.00 63.97 208 GLN A O 1
ATOM 842 N N . ALA A 1 137 ? -14.411 27.586 -12.867 1.00 59.71 209 ALA A N 1
ATOM 843 C CA . ALA A 1 137 ? -14.435 28.033 -14.267 1.00 60.34 209 ALA A CA 1
ATOM 844 C C . ALA A 1 137 ? -14.876 29.480 -14.478 1.00 61.61 209 ALA A C 1
ATOM 845 O O . ALA A 1 137 ? -14.867 29.961 -15.619 1.00 63.00 209 ALA A O 1
ATOM 847 N N . GLY A 1 138 ? -15.256 30.174 -13.400 1.00 61.04 210 GLY A N 1
ATOM 848 C CA . GLY A 1 138 ? -15.690 31.575 -13.499 1.00 61.96 210 GLY A CA 1
ATOM 849 C C . GLY A 1 138 ? -17.117 31.807 -13.993 1.00 60.95 210 GLY A C 1
ATOM 850 O O . GLY A 1 138 ? -17.525 32.949 -14.217 1.00 62.42 210 GLY A O 1
ATOM 851 N N . VAL A 1 139 ? -17.887 30.735 -14.152 1.00 58.63 211 VAL A N 1
ATOM 852 C CA . VAL A 1 139 ? -19.256 30.828 -14.698 1.00 58.06 211 VAL A CA 1
ATOM 853 C C . VAL A 1 139 ? -20.264 31.134 -13.585 1.00 57.13 211 VAL A C 1
ATOM 854 O O . VAL A 1 139 ? -20.314 30.413 -12.584 1.00 56.28 211 VAL A O 1
ATOM 858 N N . PRO A 1 140 ? -21.064 32.203 -13.752 1.00 57.87 212 PRO A N 1
ATOM 859 C CA . PRO A 1 140 ? -22.023 32.572 -12.710 1.00 57.22 212 PRO A CA 1
ATOM 860 C C . PRO A 1 140 ? -23.193 31.599 -12.687 1.00 54.95 212 PRO A C 1
ATOM 861 O O . PRO A 1 140 ? -23.468 30.978 -13.699 1.00 54.21 212 PRO A O 1
ATOM 865 N N . TRP A 1 141 ? -23.873 31.511 -11.541 1.00 54.04 213 TRP A N 1
ATOM 866 C CA . TRP A 1 141 ? -24.927 30.527 -11.282 1.00 52.44 213 TRP A CA 1
ATOM 867 C C . TRP A 1 141 ? -25.901 31.079 -10.246 1.00 53.53 213 TRP A C 1
ATOM 868 O O . TRP A 1 141 ? -25.561 31.976 -9.489 1.00 54.65 213 TRP A O 1
ATOM 879 N N . ARG A 1 142 ? -27.099 30.512 -10.204 1.00 53.61 214 ARG A N 1
ATOM 880 C CA . ARG A 1 142 ? -28.066 30.777 -9.150 1.00 55.24 214 ARG A CA 1
ATOM 881 C C . ARG A 1 142 ? -28.754 29.450 -8.833 1.00 54.48 214 ARG A C 1
ATOM 882 O O . ARG A 1 142 ? -28.644 28.481 -9.600 1.00 53.52 214 ARG A O 1
ATOM 890 N N . ILE A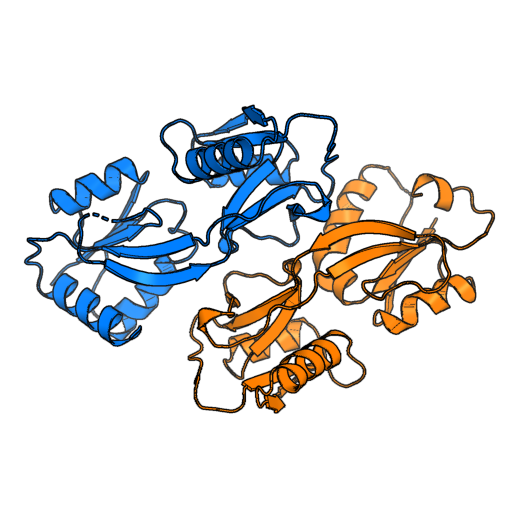 1 143 ? -29.452 29.413 -7.702 1.00 55.45 215 ILE A N 1
ATOM 891 C CA . ILE A 1 143 ? -30.217 28.247 -7.277 1.00 54.12 215 ILE A CA 1
ATOM 892 C C . ILE A 1 143 ? -31.615 28.441 -7.815 1.00 55.94 215 ILE A C 1
ATOM 893 O O . ILE A 1 143 ? -32.409 29.189 -7.245 1.00 57.61 215 ILE A O 1
ATOM 898 N N . ALA A 1 144 ? -31.914 27.798 -8.941 1.00 55.98 216 ALA A N 1
ATOM 899 C CA . ALA A 1 144 ? -33.225 28.003 -9.553 1.00 58.27 216 ALA A CA 1
ATOM 900 C C . ALA A 1 144 ? -34.316 27.221 -8.866 1.00 58.81 216 ALA A C 1
ATOM 901 O O . ALA A 1 144 ? -35.467 27.662 -8.851 1.00 61.68 216 ALA A O 1
ATOM 903 N N . TYR A 1 145 ? -33.966 26.073 -8.288 1.00 56.88 217 TYR A N 1
ATOM 904 C CA . TYR A 1 145 ? -34.986 25.155 -7.773 1.00 57.63 217 TYR A CA 1
ATOM 905 C C . TYR A 1 145 ? -34.420 24.128 -6.822 1.00 55.35 217 TYR A C 1
ATOM 906 O O . TYR A 1 145 ? -33.547 23.362 -7.193 1.00 54.17 217 TYR A O 1
ATOM 915 N N . VAL A 1 146 ? -34.929 24.093 -5.601 1.00 56.12 218 VAL A N 1
ATOM 916 C CA . VAL A 1 146 ? -34.515 23.050 -4.668 1.00 54.98 218 VAL A CA 1
ATOM 917 C C . VAL A 1 146 ? -35.573 21.953 -4.568 1.00 55.31 218 VAL A C 1
ATOM 918 O O . VAL A 1 146 ? -36.779 22.221 -4.604 1.00 57.69 218 VAL A O 1
ATOM 922 N N . ALA A 1 147 ? -35.114 20.711 -4.440 1.00 53.30 219 ALA A N 1
ATOM 923 C CA . ALA A 1 147 ? -36.007 19.586 -4.156 1.00 52.71 219 ALA A CA 1
ATOM 924 C C . ALA A 1 147 ? -35.272 18.552 -3.293 1.00 50.80 219 ALA A C 1
ATOM 925 O O . ALA A 1 147 ? -34.045 18.571 -3.228 1.00 48.76 219 ALA A O 1
ATOM 927 N N . SER A 1 148 ? -36.013 17.650 -2.649 1.00 50.30 220 SER A N 1
ATOM 928 C CA . SER A 1 148 ? -35.426 16.754 -1.659 1.00 49.43 220 SER A CA 1
ATOM 929 C C . SER A 1 148 ? -35.193 15.307 -2.111 1.00 48.99 220 SER A C 1
ATOM 930 O O . SER A 1 148 ? -34.936 14.440 -1.277 1.00 49.61 220 SER A O 1
ATOM 933 N N . SER A 1 149 ? -35.242 15.051 -3.416 1.00 47.73 221 SER A N 1
ATOM 934 C CA . SER A 1 149 ? -35.061 13.701 -3.918 1.00 47.88 221 SER A CA 1
ATOM 935 C C . SER A 1 149 ? -34.550 13.699 -5.348 1.00 46.03 221 SER A C 1
ATOM 936 O O . SER A 1 149 ? -34.704 14.680 -6.074 1.00 44.82 221 SER A O 1
ATOM 939 N N . LEU A 1 150 ? -33.939 12.593 -5.755 1.00 45.08 222 LEU A N 1
ATOM 940 C CA . LEU A 1 150 ? -33.535 12.468 -7.149 1.00 44.52 222 LEU A CA 1
ATOM 941 C C . LEU A 1 150 ? -34.736 12.570 -8.102 1.00 45.67 222 LEU A C 1
ATOM 942 O O . LEU A 1 150 ? -34.640 13.222 -9.139 1.00 45.28 222 LEU A O 1
ATOM 947 N N . SER A 1 151 ? -35.859 11.950 -7.715 1.00 46.94 223 SER A N 1
ATOM 948 C CA . SER A 1 151 ? -37.065 11.932 -8.518 1.00 48.50 223 SER A CA 1
ATOM 949 C C . SER A 1 151 ? -37.587 13.344 -8.761 1.00 49.82 223 SER A C 1
ATOM 950 O O . SER A 1 151 ? -37.919 13.675 -9.886 1.00 50.54 223 SER A O 1
ATOM 953 N N . ALA A 1 152 ? -37.618 14.178 -7.719 1.00 50.16 224 ALA A N 1
ATOM 954 C CA . ALA A 1 152 ? -37.988 15.582 -7.875 1.00 51.31 224 ALA A CA 1
ATOM 955 C C . ALA A 1 152 ? -36.981 16.340 -8.746 1.00 50.62 224 ALA A C 1
ATOM 956 O O . ALA A 1 152 ? -37.385 17.154 -9.580 1.00 52.06 224 ALA A O 1
ATOM 958 N N . ILE A 1 153 ? -35.688 16.055 -8.583 1.00 49.10 225 ILE A N 1
ATOM 959 C CA . ILE A 1 153 ? -34.659 16.627 -9.468 1.00 48.86 225 ILE A CA 1
ATOM 960 C C . ILE A 1 153 ? -34.923 16.311 -10.945 1.00 49.86 225 ILE A C 1
ATOM 961 O O . ILE A 1 153 ? -35.112 17.228 -11.748 1.00 49.95 225 ILE A O 1
ATOM 966 N N . ARG A 1 154 ? -34.934 15.018 -11.277 1.00 50.92 226 ARG A N 1
ATOM 967 C CA . ARG A 1 154 ? -3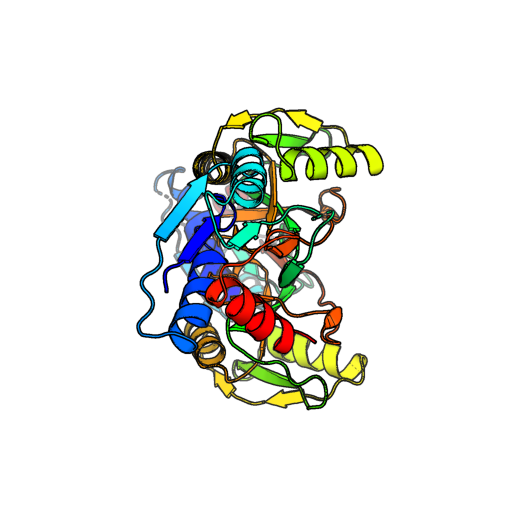5.244 14.541 -12.629 1.00 53.37 226 ARG A CA 1
ATOM 968 C C . ARG A 1 154 ? -36.452 15.250 -13.212 1.00 55.19 226 ARG A C 1
ATOM 969 O O . ARG A 1 154 ? -36.393 15.744 -14.338 1.00 55.31 226 ARG A O 1
ATOM 977 N N . ALA A 1 155 ? -37.533 15.309 -12.444 1.00 56.60 227 ALA A N 1
ATOM 978 C CA . ALA A 1 155 ? -38.781 15.883 -12.961 1.00 59.96 227 ALA A CA 1
ATOM 979 C C . ALA A 1 155 ? -38.593 17.340 -13.327 1.00 59.95 227 ALA A C 1
ATOM 980 O O . ALA A 1 155 ? -38.922 17.748 -14.428 1.00 61.74 227 ALA A O 1
ATOM 982 N N . ALA A 1 156 ? -38.018 18.100 -12.414 1.00 59.18 228 ALA A N 1
ATOM 983 C CA . ALA A 1 156 ? -37.739 19.507 -12.649 1.00 59.92 228 ALA A CA 1
ATOM 984 C C . ALA A 1 156 ? -36.909 19.735 -13.920 1.00 59.54 228 ALA A C 1
ATOM 985 O O . ALA A 1 156 ? -37.270 20.540 -14.776 1.00 61.19 228 ALA A O 1
ATOM 987 N N . VAL A 1 157 ? -35.807 19.013 -14.062 1.00 57.88 229 VAL A N 1
ATOM 988 C CA . VAL A 1 157 ? -34.983 19.174 -15.250 1.00 58.01 229 VAL A CA 1
ATOM 989 C C . VAL A 1 157 ? -35.804 18.886 -16.501 1.00 61.18 229 VAL A C 1
ATOM 990 O O . VAL A 1 157 ? -35.855 19.732 -17.406 1.00 63.14 229 VAL A O 1
ATOM 994 N N . ARG A 1 158 ? -36.464 17.712 -16.523 1.00 62.22 230 ARG A N 1
ATOM 995 C CA . ARG A 1 158 ? -37.293 17.246 -17.649 1.00 64.73 230 ARG A CA 1
ATOM 996 C C . ARG A 1 158 ? -38.336 18.264 -18.047 1.00 66.95 230 ARG A C 1
ATOM 997 O O . ARG A 1 158 ? -38.621 18.407 -19.228 1.00 68.90 230 ARG A O 1
ATOM 1005 N N . ALA A 1 159 ? -38.889 18.949 -17.046 1.00 67.06 231 ALA A N 1
ATOM 1006 C CA . ALA A 1 159 ? -39.930 19.956 -17.198 1.00 69.62 231 ALA A CA 1
ATOM 1007 C C . ALA A 1 159 ? -39.381 21.388 -17.355 1.00 69.58 231 ALA A C 1
ATOM 1008 O O . ALA A 1 159 ? -40.145 22.369 -17.264 1.00 71.65 231 ALA A O 1
ATOM 1010 N N . GLY A 1 160 ? -38.061 21.496 -17.563 1.00 66.33 232 GLY A N 1
ATOM 1011 C CA . GLY A 1 160 ? -37.413 22.748 -17.978 1.00 65.51 232 GLY A CA 1
ATOM 1012 C C . GLY A 1 160 ? -37.163 23.849 -16.957 1.00 64.48 232 GLY A C 1
ATOM 1013 O O . GLY A 1 160 ? -37.066 25.009 -17.333 1.00 65.95 232 GLY A O 1
ATOM 1014 N N . LEU A 1 161 ? -36.997 23.492 -15.684 1.00 61.94 233 LEU A N 1
ATOM 1015 C CA . LEU A 1 161 ? -36.833 24.478 -14.622 1.00 61.10 233 LEU A CA 1
ATOM 1016 C C . LEU A 1 161 ? -35.363 24.903 -14.465 1.00 58.75 233 LEU A C 1
ATOM 1017 O O . LEU A 1 161 ? -35.040 25.832 -13.710 1.00 57.85 233 LEU A O 1
ATOM 1022 N N . GLY A 1 162 ? -34.482 24.206 -15.179 1.00 55.65 234 GLY A N 1
ATOM 1023 C CA . GLY A 1 162 ? -33.098 24.569 -15.208 1.00 53.79 234 GLY A CA 1
ATOM 1024 C C . GLY A 1 162 ? -32.157 23.407 -15.441 1.00 51.44 234 GLY A C 1
ATOM 1025 O O . GLY A 1 162 ? -32.538 22.364 -15.985 1.00 51.20 234 GLY A O 1
ATOM 1026 N N . VAL A 1 163 ? -30.930 23.598 -14.983 1.00 49.00 235 VAL A N 1
ATOM 1027 C CA . VAL A 1 163 ? -29.822 22.731 -15.289 1.00 46.95 235 VAL A CA 1
ATOM 1028 C C . VAL A 1 163 ? -29.365 21.965 -14.035 1.00 45.07 235 VAL A C 1
ATOM 1029 O O . VAL A 1 163 ? -29.349 22.525 -12.925 1.00 45.40 235 VAL A O 1
ATOM 1033 N N . THR A 1 164 ? -28.985 20.701 -14.214 1.00 43.10 236 THR A N 1
ATOM 1034 C CA . THR A 1 164 ? -28.348 19.938 -13.144 1.00 41.16 236 THR A CA 1
ATOM 1035 C C . THR A 1 164 ? -27.132 19.143 -13.587 1.00 40.67 236 THR A C 1
ATOM 1036 O O . THR A 1 164 ? -26.923 18.894 -14.784 1.00 40.46 236 THR A O 1
ATOM 1040 N N . ALA A 1 165 ? -26.312 18.789 -12.604 1.00 40.25 237 ALA A N 1
ATOM 1041 C CA . ALA A 1 165 ? -25.157 17.947 -12.830 1.00 40.14 237 ALA A CA 1
ATOM 1042 C C . ALA A 1 165 ? -25.407 16.549 -12.240 1.00 40.04 237 ALA A C 1
ATOM 1043 O O . ALA A 1 165 ? -25.564 16.393 -11.012 1.00 40.12 237 ALA A O 1
ATOM 1045 N N . ARG A 1 166 ? -25.444 15.532 -13.103 1.00 39.40 238 ARG A N 1
ATOM 1046 C CA . ARG A 1 166 ? -25.661 14.165 -12.621 1.00 39.10 238 ARG A CA 1
ATOM 1047 C C . ARG A 1 166 ? -24.961 13.071 -13.442 1.00 39.39 238 ARG A C 1
ATOM 1048 O O . ARG A 1 166 ? -24.559 13.305 -14.574 1.00 39.15 238 ARG A O 1
ATOM 1056 N N . PRO A 1 167 ? -24.877 11.836 -12.897 1.00 40.09 239 PRO A N 1
ATOM 1057 C CA . PRO A 1 167 ? -24.186 10.789 -13.652 1.00 39.92 239 PRO A CA 1
ATOM 1058 C C . PRO A 1 167 ? -24.908 10.426 -14.914 1.00 40.37 239 PRO A C 1
ATOM 1059 O O . PRO A 1 167 ? -26.126 10.593 -15.026 1.00 40.28 239 PRO A O 1
ATOM 1063 N N . ILE A 1 168 ? -24.138 9.922 -15.859 1.00 40.64 240 ILE A N 1
ATOM 1064 C CA . ILE A 1 168 ? -24.696 9.389 -17.059 1.00 41.84 240 ILE A CA 1
ATOM 1065 C C . ILE A 1 168 ? -25.899 8.478 -16.810 1.00 41.61 240 ILE A C 1
ATOM 1066 O O . ILE A 1 168 ? -26.765 8.406 -17.685 1.00 42.37 240 ILE A O 1
ATOM 1071 N N . GLU A 1 169 ? -26.006 7.828 -15.634 1.00 40.50 241 GLU A N 1
ATOM 1072 C CA . GLU A 1 169 ? -27.154 6.899 -15.408 1.00 41.01 241 GLU A CA 1
ATOM 1073 C C . GLU A 1 169 ? -28.518 7.594 -15.361 1.00 42.06 241 GLU A C 1
ATOM 1074 O O . GLU A 1 169 ? -29.555 6.951 -15.451 1.00 43.15 241 GLU A O 1
ATOM 1080 N N . MET A 1 170 ? -28.496 8.904 -15.170 1.00 42.14 242 MET A N 1
ATOM 1081 C CA . MET A 1 170 ? -29.692 9.695 -15.153 1.00 44.73 242 MET A CA 1
ATOM 1082 C C . MET A 1 170 ? -30.248 9.941 -16.546 1.00 45.86 242 MET A C 1
ATOM 1083 O O . MET A 1 170 ? -31.408 10.297 -16.673 1.00 46.42 242 MET A O 1
ATOM 1088 N N . MET A 1 171 ? -29.419 9.752 -17.574 1.00 46.34 243 MET A N 1
ATOM 1089 C CA . MET A 1 171 ? -29.788 10.085 -18.943 1.00 48.02 243 MET A CA 1
ATOM 1090 C C . MET A 1 171 ? -31.131 9.503 -19.410 1.00 50.62 243 MET A C 1
ATOM 1091 O O . MET A 1 171 ? -31.533 8.420 -18.997 1.00 50.59 243 MET A O 1
ATOM 1096 N N . SER A 1 172 ? -31.793 10.261 -20.264 1.00 53.28 244 SER A N 1
ATOM 1097 C CA . SER A 1 172 ? -32.994 9.856 -20.985 1.00 57.89 244 SER A CA 1
ATOM 1098 C C . SER A 1 172 ? -32.956 10.462 -22.395 1.00 60.39 244 SER A C 1
ATOM 1099 O O . SER A 1 172 ? -32.339 11.499 -22.602 1.00 60.41 244 SER A O 1
ATOM 1102 N N . PRO A 1 173 ? -33.608 9.816 -23.375 1.00 64.00 245 PRO A N 1
ATOM 1103 C CA . PRO A 1 173 ? -33.840 10.518 -24.664 1.00 66.78 245 PRO A CA 1
ATOM 1104 C C . PRO A 1 173 ? -34.667 11.822 -24.454 1.00 68.50 245 PRO A C 1
ATOM 1105 O O . PRO A 1 173 ? -34.607 12.769 -25.253 1.00 70.60 245 PRO A O 1
ATOM 1109 N N . ASP A 1 174 ? -35.396 11.842 -23.341 1.00 68.28 246 ASP A N 1
ATOM 1110 C CA . ASP A 1 174 ? -36.058 12.998 -22.718 1.00 68.26 246 ASP A CA 1
ATOM 1111 C C . ASP A 1 174 ? -35.182 14.229 -22.340 1.00 66.11 246 ASP A C 1
ATOM 1112 O O . ASP A 1 174 ? -35.726 15.268 -21.910 1.00 66.91 246 ASP A O 1
ATOM 1117 N N . LEU A 1 175 ? -33.850 14.119 -22.462 1.00 61.78 247 LEU A N 1
ATOM 1118 C CA . LEU A 1 175 ? -32.965 15.153 -21.956 1.00 58.87 247 LEU A CA 1
ATOM 1119 C C . LEU A 1 175 ? -31.829 15.571 -22.886 1.00 58.18 247 LEU A C 1
ATOM 1120 O O . LEU A 1 175 ? -31.303 14.761 -23.655 1.00 58.47 247 LEU A O 1
ATOM 1125 N N . ARG A 1 176 ? -31.419 16.832 -22.753 1.00 55.69 248 ARG A N 1
ATOM 1126 C CA . ARG A 1 176 ? -30.269 17.337 -23.469 1.00 53.73 248 ARG A CA 1
ATOM 1127 C C . ARG A 1 176 ? -29.038 17.423 -22.560 1.00 50.06 248 ARG A C 1
ATOM 1128 O O . ARG A 1 176 ? -29.149 17.648 -21.370 1.00 49.07 248 ARG A O 1
ATOM 1136 N N . VAL A 1 177 ? -27.868 17.257 -23.142 1.00 48.45 249 VAL A N 1
ATOM 1137 C CA . VAL A 1 177 ? -26.609 17.475 -22.471 1.00 45.65 249 VAL A CA 1
ATOM 1138 C C . VAL A 1 177 ? -25.972 18.824 -22.926 1.00 47.95 249 VAL A C 1
ATOM 1139 O O . VAL A 1 177 ? -25.937 19.147 -24.129 1.00 50.04 249 VAL A O 1
ATOM 1143 N N . LEU A 1 178 ? -25.492 19.609 -21.953 1.00 46.93 250 LEU A N 1
ATOM 1144 C CA . LEU A 1 178 ? -24.843 20.887 -22.211 1.00 48.79 250 LEU A CA 1
ATOM 1145 C C . LEU A 1 178 ? -23.381 20.797 -21.837 1.00 48.64 250 LEU A C 1
ATOM 1146 O O . LEU A 1 178 ? -23.041 20.204 -20.829 1.00 48.04 250 LEU A O 1
ATOM 1151 N N . GLY A 1 179 ? -22.511 21.368 -22.653 1.00 50.39 251 GLY A N 1
ATOM 1152 C CA . GLY A 1 179 ? -21.085 21.235 -22.413 1.00 50.65 251 GLY A CA 1
ATOM 1153 C C . GLY A 1 179 ? -20.293 22.390 -22.970 1.00 53.30 251 GLY A C 1
ATOM 1154 O O . GLY A 1 179 ? -20.766 23.538 -22.977 1.00 53.64 251 GLY A O 1
ATOM 1155 N N . GLU A 1 180 ? -19.094 22.061 -23.453 1.00 54.95 252 GLU A N 1
ATOM 1156 C CA . GLU A 1 180 ? -18.097 23.052 -23.860 1.00 58.09 252 GLU A CA 1
ATOM 1157 C C . GLU A 1 180 ? -18.663 24.072 -24.845 1.00 60.12 252 GLU A C 1
ATOM 1158 O O . GLU A 1 180 ? -18.345 25.251 -24.744 1.00 61.09 252 GLU A O 1
ATOM 1164 N N . THR A 1 181 ? -19.515 23.619 -25.769 1.00 60.76 253 THR A N 1
ATOM 1165 C CA . THR A 1 181 ? -20.102 24.506 -26.790 1.00 63.48 253 THR A CA 1
ATOM 1166 C C . THR A 1 181 ? -20.976 25.584 -26.138 1.00 63.17 253 THR A C 1
ATOM 1167 O O . THR A 1 181 ? -21.028 26.741 -26.590 1.00 65.63 253 THR A O 1
ATOM 1171 N N . GLU A 1 182 ? -21.680 25.174 -25.096 1.00 60.13 254 GLU A N 1
ATOM 1172 C CA . GLU A 1 182 ? -22.590 26.035 -24.381 1.00 59.73 254 GLU A CA 1
ATOM 1173 C C . GLU A 1 182 ? -21.873 26.745 -23.202 1.00 58.99 254 GLU A C 1
ATOM 1174 O O . GLU A 1 182 ? -22.502 27.472 -22.446 1.00 58.56 254 GLU A O 1
ATOM 1180 N N . GLY A 1 183 ? -20.558 26.531 -23.062 1.00 59.00 255 GLY A N 1
ATOM 1181 C CA . GLY A 1 183 ? -19.716 27.249 -22.075 1.00 58.72 255 GLY A CA 1
ATOM 1182 C C . GLY A 1 183 ? -19.531 26.588 -20.701 1.00 56.24 255 GLY A C 1
ATOM 1183 O O . GLY A 1 183 ? -18.842 27.114 -19.842 1.00 56.55 255 GLY A O 1
ATOM 1184 N N . LEU A 1 184 ? -20.157 25.442 -20.486 1.00 54.13 256 LEU A N 1
ATOM 1185 C CA . LEU A 1 184 ? -20.093 24.737 -19.195 1.00 51.29 256 LEU A CA 1
ATOM 1186 C C . LEU A 1 184 ? -18.847 23.848 -19.127 1.00 50.74 256 LEU A C 1
ATOM 1187 O O . LEU A 1 184 ? -18.481 23.255 -20.144 1.00 52.71 256 LEU A O 1
ATOM 1192 N N . PRO A 1 185 ? -18.191 23.748 -17.940 1.00 49.13 257 PRO A N 1
ATOM 1193 C CA . PRO A 1 185 ? -16.939 23.006 -17.834 1.00 48.34 257 PRO A CA 1
ATOM 1194 C C . PRO A 1 185 ? -17.157 21.506 -17.717 1.00 46.93 257 PRO A C 1
ATOM 1195 O O . PRO A 1 185 ? -18.264 21.050 -17.369 1.00 45.26 257 PRO A O 1
ATOM 1199 N N . GLY A 1 186 ? -16.080 20.757 -17.955 1.00 47.57 258 GLY A N 1
ATOM 1200 C CA . GLY A 1 186 ? -16.001 19.326 -17.669 1.00 46.63 258 GLY A CA 1
ATOM 1201 C C . GLY A 1 186 ? -16.246 19.045 -16.190 1.00 46.30 258 GLY A C 1
ATOM 1202 O O . GLY A 1 186 ? -15.969 19.879 -15.319 1.00 47.02 258 GLY A O 1
ATOM 1203 N N . LEU A 1 187 ? -16.809 17.877 -15.907 1.00 44.49 259 LEU A N 1
ATOM 1204 C CA . LEU A 1 187 ? -17.126 17.521 -14.554 1.00 42.65 259 LEU A CA 1
ATOM 1205 C C . LEU A 1 187 ? -16.342 16.261 -14.267 1.00 42.44 259 LEU A C 1
ATOM 1206 O O . LEU A 1 187 ? -16.064 15.508 -15.197 1.00 42.85 259 LEU A O 1
ATOM 1211 N N . PRO A 1 188 ? -15.964 16.030 -12.999 1.00 42.19 260 PRO A N 1
ATOM 1212 C CA . PRO A 1 188 ? -15.234 14.791 -12.718 1.00 43.19 260 PRO A CA 1
ATOM 1213 C C . PRO A 1 188 ? -16.173 13.610 -12.854 1.00 42.36 260 PRO A C 1
ATOM 1214 O O . PRO A 1 188 ? -17.416 13.761 -12.813 1.00 40.60 260 PRO A O 1
ATOM 1218 N N . GLU A 1 189 ? -15.589 12.437 -13.012 1.00 43.68 261 GLU A N 1
ATOM 1219 C CA . GLU A 1 189 ? -16.391 11.257 -13.164 1.00 44.16 261 GLU A CA 1
ATOM 1220 C C . GLU A 1 189 ? -16.947 10.873 -11.801 1.00 43.63 261 GLU A C 1
ATOM 1221 O O . GLU A 1 189 ? -16.389 11.228 -10.750 1.00 44.41 261 GLU A O 1
ATOM 1227 N N . THR A 1 190 ? -18.090 10.209 -11.846 1.00 42.11 262 THR A N 1
ATOM 1228 C CA . THR A 1 190 ? -18.757 9.614 -10.708 1.00 41.52 262 THR A CA 1
ATOM 1229 C C . THR A 1 190 ? -18.154 8.227 -10.558 1.00 42.17 262 THR A C 1
ATOM 1230 O O . THR A 1 190 ? -17.964 7.545 -11.569 1.00 42.58 262 THR A O 1
ATOM 1234 N N . ARG A 1 191 ? -17.800 7.858 -9.319 1.00 42.33 263 ARG A N 1
ATOM 1235 C CA . ARG A 1 191 ? -17.317 6.534 -8.957 1.00 42.58 263 ARG A CA 1
ATOM 1236 C C . ARG A 1 191 ? -18.387 5.951 -8.020 1.00 40.65 263 ARG A C 1
ATOM 1237 O O . ARG A 1 191 ? -18.671 6.548 -6.963 1.00 40.41 263 ARG A O 1
ATOM 1245 N N . TYR A 1 192 ? -19.013 4.845 -8.433 1.00 56.09 264 TYR A N 1
ATOM 1246 C CA . TYR A 1 192 ? -19.903 4.105 -7.579 1.00 50.28 264 TYR A CA 1
ATOM 1247 C C . TYR A 1 192 ? -19.084 3.117 -6.816 1.00 48.87 264 TYR A C 1
ATOM 1248 O O . TYR A 1 192 ? -18.388 2.299 -7.408 1.00 49.72 264 TYR A O 1
ATOM 1257 N N . VAL A 1 193 ? -19.188 3.203 -5.491 1.00 47.19 265 VAL A N 1
ATOM 1258 C CA . VAL A 1 193 ? -18.325 2.508 -4.578 1.00 46.29 265 VAL A CA 1
ATOM 1259 C C . VAL A 1 193 ? -19.094 1.727 -3.553 1.00 45.56 265 VAL A C 1
ATOM 1260 O O . VAL A 1 193 ? -20.138 2.164 -3.053 1.00 45.44 265 VAL A O 1
ATOM 1264 N N . LEU A 1 194 ? -18.532 0.562 -3.233 1.00 45.91 266 LEU A N 1
ATOM 1265 C CA . LEU A 1 194 ? -19.049 -0.327 -2.233 1.00 45.09 266 LEU A CA 1
ATOM 1266 C C . LEU A 1 194 ? -18.185 -0.125 -1.011 1.00 46.31 266 LEU A C 1
ATOM 1267 O O . LEU A 1 194 ? -16.962 -0.085 -1.118 1.00 48.57 266 LEU A O 1
ATOM 1272 N N . CYS A 1 195 ? -18.827 0.006 0.145 1.00 47.78 267 CYS A N 1
ATOM 1273 C CA . CYS A 1 195 ? -18.158 0.274 1.416 1.00 49.72 267 CYS A CA 1
ATOM 1274 C C . CYS A 1 195 ? -18.625 -0.711 2.455 1.00 49.78 267 CYS A C 1
ATOM 1275 O O . CYS A 1 195 ? -19.809 -1.076 2.473 1.00 49.99 267 CYS A O 1
ATOM 1278 N N . LYS A 1 196 ? -17.668 -1.128 3.291 1.00 50.58 268 LYS A N 1
ATOM 1279 C CA . LYS A 1 196 ? -17.882 -1.845 4.537 1.00 53.05 268 LYS A CA 1
ATOM 1280 C C . LYS A 1 196 ? -17.220 -0.992 5.626 1.00 56.96 268 LYS A C 1
ATOM 1281 O O . LYS A 1 196 ? -16.416 -0.104 5.316 1.00 57.68 268 LYS A O 1
ATOM 1287 N N . ASP A 1 197 ? -17.562 -1.254 6.885 1.00 60.67 269 ASP A N 1
ATOM 1288 C CA . ASP A 1 197 ? -16.968 -0.552 8.014 1.00 65.55 269 ASP A CA 1
ATOM 1289 C C . ASP A 1 197 ? -15.598 -1.140 8.342 1.00 66.88 269 ASP A C 1
ATOM 1290 O O . ASP A 1 197 ? -15.409 -2.368 8.250 1.00 65.27 269 ASP A O 1
ATOM 1295 N N . LYS A 1 198 ? -14.663 -0.271 8.753 1.00 70.38 270 LYS A N 1
ATOM 1296 C CA . LYS A 1 198 ? -13.306 -0.697 9.167 1.00 72.86 270 LYS A CA 1
ATOM 1297 C C . LYS A 1 198 ? -13.316 -1.895 10.120 1.00 75.05 270 LYS A C 1
ATOM 1298 O O . LYS A 1 198 ? -12.446 -2.750 10.045 1.00 74.46 270 LYS A O 1
ATOM 1300 N N . GLN A 1 199 ? -14.322 -1.955 10.988 1.00 78.68 271 GLN A N 1
ATOM 1301 C CA . GLN A 1 199 ? -14.412 -2.991 12.024 1.00 82.34 271 GLN A CA 1
ATOM 1302 C C . GLN A 1 199 ? -15.571 -3.981 11.813 1.00 80.59 271 GLN A C 1
ATOM 1303 O O . GLN A 1 199 ? -16.093 -4.574 12.776 1.00 84.96 271 GLN A O 1
ATOM 1309 N N . CYS A 1 200 ? -15.953 -4.159 10.551 1.00 74.87 272 CYS A N 1
ATOM 1310 C CA . CYS A 1 200 ? -16.960 -5.138 10.155 1.00 73.42 272 CYS A CA 1
ATOM 1311 C C . CYS A 1 200 ? -16.570 -6.564 10.554 1.00 74.44 272 CYS A C 1
ATOM 1312 O O . CYS A 1 200 ? -15.415 -6.966 10.385 1.00 73.58 272 CYS A O 1
ATOM 1315 N N . ASP A 1 201 ? -17.543 -7.312 11.069 1.00 77.26 273 ASP A N 1
ATOM 1316 C CA . ASP A 1 201 ? -17.358 -8.707 11.461 1.00 79.22 273 ASP A CA 1
ATOM 1317 C C . ASP A 1 201 ? -18.569 -9.571 11.082 1.00 78.99 273 ASP A C 1
ATOM 1318 O O . ASP A 1 201 ? -18.851 -10.605 11.727 1.00 82.38 273 ASP A O 1
ATOM 1323 N N . ASN A 1 202 ? -19.296 -9.125 10.058 1.00 75.09 274 ASN A N 1
ATOM 1324 C CA . ASN A 1 202 ? -20.279 -9.965 9.390 1.00 74.37 274 ASN A CA 1
ATOM 1325 C C . ASN A 1 202 ? -19.502 -10.659 8.303 1.00 70.52 274 ASN A C 1
ATOM 1326 O O . ASN A 1 202 ? -19.063 -9.998 7.358 1.00 67.23 274 ASN A O 1
ATOM 1331 N N . GLU A 1 203 ? -19.312 -11.976 8.453 1.00 72.46 275 GLU A N 1
ATOM 1332 C CA . GLU A 1 203 ? -18.384 -12.755 7.606 1.00 70.62 275 GLU A CA 1
ATOM 1333 C C . GLU A 1 203 ? -18.857 -12.759 6.165 1.00 67.41 275 GLU A C 1
ATOM 1334 O O . GLU A 1 203 ? -18.042 -12.771 5.231 1.00 66.24 275 GLU A O 1
ATOM 1340 N N . LEU A 1 204 ? -20.174 -12.729 6.006 1.00 66.77 276 LEU A N 1
ATOM 1341 C CA . LEU A 1 204 ? -20.815 -12.667 4.711 1.00 64.25 276 LEU A CA 1
ATOM 1342 C C . LEU A 1 204 ? -20.582 -11.332 3.999 1.00 59.77 276 LEU A C 1
ATOM 1343 O O . LEU A 1 204 ? -20.308 -11.324 2.803 1.00 57.84 276 LEU A O 1
ATOM 1348 N N . ALA A 1 205 ? -20.705 -10.210 4.711 1.00 58.68 277 ALA A N 1
ATOM 1349 C CA . ALA A 1 205 ? -20.378 -8.900 4.102 1.00 54.88 277 ALA A CA 1
ATOM 1350 C C . ALA A 1 205 ? -18.890 -8.857 3.720 1.00 51.67 277 ALA A C 1
ATOM 1351 O O . ALA A 1 205 ? -18.528 -8.371 2.665 1.00 49.83 277 ALA A O 1
ATOM 1353 N N . LEU A 1 206 ? -18.053 -9.424 4.575 1.00 52.95 278 LEU A N 1
ATOM 1354 C CA . LEU A 1 206 ? -16.595 -9.596 4.318 1.00 52.23 278 LEU A CA 1
ATOM 1355 C C . LEU A 1 206 ? -16.237 -10.421 3.081 1.00 52.17 278 LEU A C 1
ATOM 1356 O O . LEU A 1 206 ? -15.286 -10.102 2.388 1.00 52.28 278 LEU A O 1
ATOM 1361 N N . ALA A 1 207 ? -17.021 -11.456 2.767 1.00 53.45 279 ALA A N 1
ATOM 1362 C CA . ALA A 1 207 ? -16.735 -12.265 1.582 1.00 53.37 279 ALA A CA 1
ATOM 1363 C C . ALA A 1 207 ? -17.271 -11.578 0.341 1.00 51.94 279 ALA A C 1
ATOM 1364 O O . ALA A 1 207 ? -16.600 -11.562 -0.695 1.00 52.95 279 ALA A O 1
ATOM 1366 N N . ILE A 1 208 ? -18.465 -10.984 0.432 1.00 49.97 280 ILE A N 1
ATOM 1367 C CA . ILE A 1 208 ? -18.984 -10.198 -0.687 1.00 47.46 280 ILE A CA 1
ATOM 1368 C C . ILE A 1 208 ? -18.008 -9.086 -1.066 1.00 45.72 280 ILE A C 1
ATOM 1369 O O . ILE A 1 208 ? -17.610 -8.962 -2.229 1.00 45.38 280 ILE A O 1
ATOM 1374 N N . PHE A 1 209 ? -17.590 -8.303 -0.084 1.00 44.78 281 PHE A N 1
ATOM 1375 C CA . PHE A 1 209 ? -16.612 -7.247 -0.348 1.00 44.54 281 PHE A CA 1
ATOM 1376 C C . PHE A 1 209 ? -15.427 -7.844 -1.088 1.00 46.64 281 PHE A C 1
ATOM 1377 O O . PHE A 1 209 ? -15.031 -7.366 -2.166 1.00 47.78 281 PHE A O 1
ATOM 1385 N N . SER A 1 210 ? -14.857 -8.907 -0.515 1.00 48.51 282 SER A N 1
ATOM 1386 C CA . SER A 1 210 ? -13.640 -9.524 -1.083 1.00 51.24 282 SER A CA 1
ATOM 1387 C C . SER A 1 210 ? -13.866 -10.116 -2.471 1.00 53.45 282 SER A C 1
ATOM 1388 O O . SER A 1 210 ? -12.958 -10.114 -3.304 1.00 56.34 282 SER A O 1
ATOM 1391 N N . ALA A 1 211 ? -15.083 -10.588 -2.727 1.00 52.56 283 ALA A N 1
ATOM 1392 C CA . ALA A 1 211 ? -15.388 -11.188 -4.003 1.00 56.16 283 ALA A CA 1
ATOM 1393 C C . ALA A 1 211 ? -15.493 -10.116 -5.074 1.00 57.17 283 ALA A C 1
ATOM 1394 O O . ALA A 1 211 ? -14.948 -10.270 -6.168 1.00 61.19 283 ALA A O 1
ATOM 1396 N N . LEU A 1 212 ? -16.176 -9.020 -4.739 1.00 54.73 284 LEU A N 1
ATOM 1397 C CA . LEU A 1 212 ? -16.287 -7.894 -5.639 1.00 55.51 284 LEU A CA 1
ATOM 1398 C C . LEU A 1 212 ? -14.933 -7.266 -5.830 1.00 58.15 284 LEU A C 1
ATOM 1399 O O . LEU A 1 212 ? -14.586 -6.886 -6.943 1.00 61.95 284 LEU A O 1
ATOM 1404 N N . GLN A 1 213 ? -14.139 -7.194 -4.769 1.00 58.64 285 GLN A N 1
ATOM 1405 C CA . GLN A 1 213 ? -12.784 -6.669 -4.926 1.00 62.29 285 GLN A CA 1
ATOM 1406 C C . GLN A 1 213 ? -11.946 -7.482 -5.893 1.00 68.54 285 GLN A C 1
ATOM 1407 O O . GLN A 1 213 ? -11.196 -6.908 -6.682 1.00 73.08 285 GLN A O 1
ATOM 1413 N N . ASN A 1 214 ? -12.059 -8.808 -5.854 1.00 71.34 286 ASN A N 1
ATOM 1414 C CA . ASN A 1 214 ? -11.253 -9.643 -6.765 1.00 78.61 286 ASN A CA 1
ATOM 1415 C C . ASN A 1 214 ? -11.755 -9.613 -8.219 1.00 83.78 286 ASN A C 1
ATOM 1416 O O . ASN A 1 214 ? -11.204 -10.290 -9.079 1.00 90.58 286 ASN A O 1
ATOM 1421 N N . SER A 1 215 ? -12.795 -8.831 -8.487 1.00 82.24 287 SER A N 1
ATOM 1422 C CA . SER A 1 215 ? -13.283 -8.640 -9.855 1.00 87.63 287 SER A CA 1
ATOM 1423 C C . SER A 1 215 ? -12.596 -7.466 -10.556 1.00 91.45 287 SER A C 1
ATOM 1424 O O . SER A 1 215 ? -12.270 -7.563 -11.741 1.00 98.42 287 SER A O 1
ATOM 1427 N N . TYR A 1 216 ? -12.376 -6.371 -9.821 1.00 88.65 288 TYR A N 1
ATOM 1428 C CA . TYR A 1 216 ? -12.008 -5.077 -10.415 1.00 91.81 288 TYR A CA 1
ATOM 1429 C C . TYR A 1 216 ? -10.540 -4.669 -10.279 1.00 96.07 288 TYR A C 1
ATOM 1430 O O . TYR A 1 216 ? -10.226 -3.478 -10.127 1.00 95.93 288 TYR A O 1
ATOM 1439 N N . GLN A 1 217 ? -9.650 -5.657 -10.359 1.00 101.12 289 GLN A N 1
ATOM 1440 C CA . GLN A 1 217 ? -8.216 -5.435 -10.226 1.00 106.12 289 GLN A CA 1
ATOM 1441 C C . GLN A 1 217 ? -7.443 -6.628 -10.783 1.00 114.02 289 GLN A C 1
ATOM 1442 O O . GLN A 1 217 ? -8.038 -7.617 -11.221 1.00 115.43 289 GLN A O 1
ATOM 1444 N N . SER B 1 28 ? -49.458 20.020 -42.197 1.00 95.83 100 SER B N 1
ATOM 1445 C CA . SER B 1 28 ? -49.003 20.767 -43.406 1.00 96.54 100 SER B CA 1
ATOM 1446 C C . SER B 1 28 ? -47.594 20.379 -43.892 1.00 91.32 100 SER B C 1
ATOM 1447 O O . SER B 1 28 ? -47.327 20.407 -45.094 1.00 91.91 100 SER B O 1
ATOM 1449 N N . LEU B 1 29 ? -46.715 19.988 -42.968 1.00 86.79 101 LEU B N 1
ATOM 1450 C CA . LEU B 1 29 ? -45.270 19.988 -43.219 1.00 82.50 101 LEU B CA 1
ATOM 1451 C C . LEU B 1 29 ? -44.582 18.617 -43.222 1.00 77.51 101 LEU B C 1
ATOM 1452 O O . LEU B 1 29 ? -44.928 17.738 -42.427 1.00 76.47 101 LEU B O 1
ATOM 1457 N N . ILE B 1 30 ? -43.592 18.467 -44.109 1.00 74.64 102 ILE B N 1
ATOM 1458 C CA . ILE B 1 30 ? -42.724 17.273 -44.169 1.00 69.97 102 ILE B CA 1
ATOM 1459 C C . ILE B 1 30 ? -41.280 17.556 -43.719 1.00 66.82 102 ILE B C 1
ATOM 1460 O O . ILE B 1 30 ? -40.638 18.503 -44.190 1.00 67.38 102 ILE B O 1
ATOM 1465 N N . ILE B 1 31 ? -40.779 16.700 -42.827 1.00 63.91 103 ILE B N 1
ATOM 1466 C CA . ILE B 1 31 ? -39.415 16.763 -42.312 1.00 60.89 103 ILE B CA 1
ATOM 1467 C C . ILE B 1 31 ? -38.688 15.479 -42.680 1.00 58.86 103 ILE B C 1
ATOM 1468 O O . ILE B 1 31 ? -39.302 14.409 -42.732 1.00 59.31 103 ILE B O 1
ATOM 1473 N N . GLY B 1 32 ? -37.383 15.581 -42.904 1.00 56.87 104 GLY B N 1
ATOM 1474 C CA . GLY B 1 32 ? -36.541 14.413 -43.064 1.00 54.93 104 GLY B CA 1
ATOM 1475 C C . GLY B 1 32 ? -35.669 14.263 -41.838 1.00 53.14 104 GLY B C 1
ATOM 1476 O O . GLY B 1 32 ? -35.213 15.265 -41.262 1.00 53.62 104 GLY B O 1
ATOM 1477 N N . ALA B 1 33 ? -35.420 13.023 -41.428 1.00 51.25 105 ALA B N 1
ATOM 1478 C CA . ALA B 1 33 ? -34.645 12.797 -40.214 1.00 49.49 105 ALA B CA 1
ATOM 1479 C C . ALA B 1 33 ? -33.692 11.614 -40.323 1.00 49.07 105 ALA B C 1
ATOM 1480 O O . ALA B 1 33 ? -34.087 10.509 -40.755 1.00 49.82 105 ALA B O 1
ATOM 1482 N N . SER B 1 34 ? -32.443 11.825 -39.911 1.00 48.28 106 SER B N 1
ATOM 1483 C CA . SER B 1 34 ? -31.533 10.703 -39.744 1.00 48.00 106 SER B CA 1
ATOM 1484 C C . SER B 1 34 ? -32.092 9.703 -38.712 1.00 47.92 106 SER B C 1
ATOM 1485 O O . SER B 1 34 ? -32.644 10.113 -37.685 1.00 47.95 106 SER B O 1
ATOM 1488 N N . ASP B 1 35 ? -31.973 8.398 -39.007 1.00 47.88 107 ASP B N 1
ATOM 1489 C CA . ASP B 1 35 ? -32.517 7.316 -38.155 1.00 47.20 107 ASP B CA 1
ATOM 1490 C C . ASP B 1 35 ? -32.154 7.507 -36.681 1.00 46.37 107 ASP B C 1
ATOM 1491 O O . ASP B 1 35 ? -32.978 7.289 -35.780 1.00 45.92 107 ASP B O 1
ATOM 1496 N N . ASP B 1 36 ? -30.920 7.939 -36.437 1.00 45.90 108 ASP B N 1
ATOM 1497 C CA . ASP B 1 36 ? -30.435 8.175 -35.076 1.00 45.26 108 ASP B CA 1
ATOM 1498 C C . ASP B 1 36 ? -31.233 9.294 -34.370 1.00 44.62 108 ASP B C 1
ATOM 1499 O O . ASP B 1 36 ? -31.465 9.258 -33.134 1.00 44.34 108 ASP B O 1
ATOM 1504 N N . THR B 1 37 ? -31.720 10.245 -35.156 1.00 43.67 109 THR B N 1
ATOM 1505 C CA . THR B 1 37 ? -32.580 11.282 -34.597 1.00 44.56 109 THR B CA 1
ATOM 1506 C C . THR B 1 37 ? -33.966 10.695 -34.339 1.00 44.88 109 THR B C 1
ATOM 1507 O O . THR B 1 37 ? -34.533 10.842 -33.258 1.00 45.92 109 THR B O 1
ATOM 1511 N N . ALA B 1 38 ? -34.477 9.994 -35.335 1.00 44.54 110 ALA B N 1
ATOM 1512 C CA . ALA B 1 38 ? -35.784 9.380 -35.247 1.00 45.32 110 ALA B CA 1
ATOM 1513 C C . ALA B 1 38 ? -35.905 8.401 -34.074 1.00 45.54 110 ALA B C 1
ATOM 1514 O O . ALA B 1 38 ? -36.960 8.278 -33.464 1.00 46.15 110 ALA B O 1
ATOM 1516 N N . ASP B 1 39 ? -34.827 7.689 -33.776 1.00 45.10 111 ASP B N 1
ATOM 1517 C CA . ASP B 1 39 ? -34.941 6.485 -32.928 1.00 45.82 111 ASP B CA 1
ATOM 1518 C C . ASP B 1 39 ? -34.878 6.835 -31.439 1.00 46.26 111 ASP B C 1
ATOM 1519 O O . ASP B 1 39 ? -35.086 5.988 -30.583 1.00 47.49 111 ASP B O 1
ATOM 1524 N N . THR B 1 40 ? -34.560 8.090 -31.156 1.00 46.42 112 THR B N 1
ATOM 1525 C CA . THR B 1 40 ? -34.311 8.576 -29.812 1.00 47.30 112 THR B CA 1
ATOM 1526 C C . THR B 1 40 ? -35.085 9.893 -29.578 1.00 47.74 112 THR B C 1
ATOM 1527 O O . THR B 1 40 ? -36.263 9.870 -29.247 1.00 49.24 112 THR B O 1
ATOM 1531 N N . LEU B 1 41 ? -34.420 11.023 -29.791 1.00 46.66 113 LEU B N 1
ATOM 1532 C CA . LEU B 1 41 ? -34.918 12.324 -29.340 1.00 47.53 113 LEU B CA 1
ATOM 1533 C C . LEU B 1 41 ? -36.136 12.901 -30.053 1.00 47.51 113 LEU B C 1
ATOM 1534 O O . LEU B 1 41 ? -36.804 13.753 -29.483 1.00 50.13 113 LEU B O 1
ATOM 1539 N N . LEU B 1 42 ? -36.366 12.515 -31.305 1.00 46.83 114 LEU B N 1
ATOM 1540 C CA . LEU B 1 42 ? -37.346 13.178 -32.189 1.00 47.56 114 LEU B CA 1
ATOM 1541 C C . LEU B 1 42 ? -38.788 13.181 -31.665 1.00 50.40 114 LEU B C 1
ATOM 1542 O O . LEU B 1 42 ? -39.349 14.250 -31.457 1.00 53.69 114 LEU B O 1
ATOM 1547 N N . PRO B 1 43 ? -39.396 12.011 -31.407 1.00 51.51 115 PRO B N 1
ATOM 1548 C CA . PRO B 1 43 ? -40.806 12.146 -30.931 1.00 55.29 115 PRO B CA 1
ATOM 1549 C C . PRO B 1 43 ? -40.974 13.068 -29.703 1.00 58.36 115 PRO B C 1
ATOM 1550 O O . PRO B 1 43 ? -42.027 13.668 -29.547 1.00 60.28 115 PRO B O 1
ATOM 1554 N N . PHE B 1 44 ? -39.939 13.158 -28.853 1.00 59.07 116 PHE B N 1
ATOM 1555 C CA . PHE B 1 44 ? -39.961 14.001 -27.642 1.00 63.25 116 PHE B CA 1
ATOM 1556 C C . PHE B 1 44 ? -39.922 15.458 -28.034 1.00 65.58 116 PHE B C 1
ATOM 1557 O O . PHE B 1 44 ? -40.605 16.293 -27.427 1.00 68.12 116 PHE B O 1
ATOM 1565 N N . LEU B 1 45 ? -39.083 15.733 -29.038 1.00 65.18 117 LEU B N 1
ATOM 1566 C CA . LEU B 1 45 ? -38.930 17.059 -29.621 1.00 67.92 117 LEU B CA 1
ATOM 1567 C C . LEU B 1 45 ? -40.215 17.497 -30.322 1.00 70.74 117 LEU B C 1
ATOM 1568 O O . LEU B 1 45 ? -40.581 18.670 -30.264 1.00 73.73 117 LEU B O 1
ATOM 1573 N N . LEU B 1 46 ? -40.907 16.561 -30.959 1.00 71.11 118 LEU B N 1
ATOM 1574 C CA . LEU B 1 46 ? -42.133 16.918 -31.680 1.00 74.86 118 LEU B CA 1
ATOM 1575 C C . LEU B 1 46 ? -43.325 17.037 -30.761 1.00 78.81 118 LEU B C 1
ATOM 1576 O O . LEU B 1 46 ? -44.242 17.802 -31.039 1.00 82.46 118 LEU B O 1
ATOM 1581 N N . ASN B 1 47 ? -43.307 16.286 -29.663 1.00 79.49 119 ASN B N 1
ATOM 1582 C CA . ASN B 1 47 ? -44.379 16.347 -28.662 1.00 83.82 119 ASN B CA 1
ATOM 1583 C C . ASN B 1 47 ? -44.574 17.787 -28.147 1.00 87.80 119 ASN B C 1
ATOM 1584 O O . ASN B 1 47 ? -45.699 18.254 -28.003 1.00 92.05 119 ASN B O 1
ATOM 1589 N N . ARG B 1 48 ? -43.466 18.485 -27.896 1.00 87.81 120 ARG B N 1
ATOM 1590 C CA . ARG B 1 48 ? -43.477 19.922 -27.620 1.00 92.01 120 ARG B CA 1
ATOM 1591 C C . ARG B 1 48 ? -44.147 20.696 -28.753 1.00 94.70 120 ARG B C 1
ATOM 1592 O O . ARG B 1 48 ? -45.008 21.538 -28.494 1.00 99.37 120 ARG B O 1
ATOM 1600 N N . VAL B 1 49 ? -43.764 20.399 -29.998 1.00 92.57 121 VAL B N 1
ATOM 1601 C CA . VAL B 1 49 ? -44.343 21.069 -31.176 1.00 95.01 121 VAL B CA 1
ATOM 1602 C C . VAL B 1 49 ? -45.789 20.609 -31.431 1.00 97.88 121 VAL B C 1
ATOM 1603 O O . VAL B 1 49 ? -46.475 21.137 -32.309 1.00 100.56 121 VAL B O 1
ATOM 1607 N N . ALA B 1 50 ? -46.242 19.626 -30.653 1.00 97.80 122 ALA B N 1
ATOM 1608 C CA . ALA B 1 50 ? -47.634 19.190 -30.686 1.00 101.27 122 ALA B CA 1
ATOM 1609 C C . ALA B 1 50 ? -48.540 20.063 -29.791 1.00 107.03 122 ALA B C 1
ATOM 1610 O O . ALA B 1 50 ? -49.765 19.900 -29.784 1.00 110.66 122 ALA B O 1
ATOM 1612 N N . THR B 1 51 ? -47.936 20.986 -29.040 1.00 108.37 123 THR B N 1
ATOM 1613 C CA . THR B 1 51 ? -48.702 22.024 -28.329 1.00 114.74 123 THR B CA 1
ATOM 1614 C C . THR B 1 51 ? -49.111 23.131 -29.300 1.00 118.56 123 THR B C 1
ATOM 1615 O O . THR B 1 51 ? -50.198 23.685 -29.184 1.00 124.08 123 THR B O 1
ATOM 1619 N N . LEU B 1 52 ? -48.223 23.459 -30.242 1.00 116.33 124 LEU B N 1
ATOM 1620 C CA . LEU B 1 52 ? -48.591 24.267 -31.402 1.00 119.43 124 LEU B CA 1
ATOM 1621 C C . LEU B 1 52 ? -49.579 23.430 -32.213 1.00 120.06 124 LEU B C 1
ATOM 1622 O O . LEU B 1 52 ? -49.189 22.556 -32.984 1.00 115.71 124 LEU B O 1
ATOM 1627 N N . TYR B 1 53 ? -50.865 23.704 -32.001 1.00 126.09 125 TYR B N 1
ATOM 1628 C CA . TYR B 1 53 ? -51.958 22.838 -32.448 1.00 127.88 125 TYR B CA 1
ATOM 1629 C C . TYR B 1 53 ? -51.969 22.519 -33.945 1.00 126.65 125 TYR B C 1
ATOM 1630 O O . TYR B 1 53 ? -51.525 23.331 -34.761 1.00 126.96 125 TYR B O 1
ATOM 1632 N N . PRO B 1 54 ? -52.446 21.313 -34.298 1.00 125.58 126 PRO B N 1
ATOM 1633 C CA . PRO B 1 54 ? -52.844 20.992 -35.675 1.00 126.15 126 PRO B CA 1
ATOM 1634 C C . PRO B 1 54 ? -54.255 21.509 -35.980 1.00 133.10 126 PRO B C 1
ATOM 1635 O O . PRO B 1 54 ? -54.417 22.429 -36.779 1.00 135.88 126 PRO B O 1
ATOM 1639 N N . LEU B 1 56 ? -49.705 22.105 -36.900 1.00 104.92 128 LEU B N 1
ATOM 1640 C CA . LEU B 1 56 ? -49.964 21.275 -38.076 1.00 103.85 128 LEU B CA 1
ATOM 1641 C C . LEU B 1 56 ? -49.452 19.843 -37.893 1.00 98.51 128 LEU B C 1
ATOM 1642 O O . LEU B 1 56 ? -48.477 19.619 -37.172 1.00 94.68 128 LEU B O 1
ATOM 1644 N N . ALA B 1 57 ? -50.134 18.894 -38.541 1.00 98.73 129 ALA B N 1
ATOM 1645 C CA . ALA B 1 57 ? -49.756 17.480 -38.552 1.00 94.97 129 ALA B CA 1
ATOM 1646 C C . ALA B 1 57 ? -48.439 17.265 -39.316 1.00 90.39 129 ALA B C 1
ATOM 1647 O O . ALA B 1 57 ? -48.388 17.387 -40.546 1.00 91.19 129 ALA B O 1
ATOM 1649 N N . ILE B 1 58 ? -47.377 16.964 -38.574 1.00 86.20 130 ILE B N 1
ATOM 1650 C CA . ILE B 1 58 ? -46.043 16.785 -39.145 1.00 81.89 130 ILE B CA 1
ATOM 1651 C C . ILE B 1 58 ? -45.804 15.346 -39.647 1.00 79.39 130 ILE B C 1
ATOM 1652 O O . ILE B 1 58 ? -46.251 14.374 -39.022 1.00 79.00 130 ILE B O 1
ATOM 1654 N N . ASP B 1 59 ? -45.092 15.241 -40.775 1.00 77.52 131 ASP B N 1
ATOM 1655 C CA . ASP B 1 59 ? -44.779 13.975 -41.445 1.00 75.57 131 ASP B CA 1
ATOM 1656 C C . ASP B 1 59 ? -43.270 13.639 -41.488 1.00 70.73 131 ASP B C 1
ATOM 1657 O O . ASP B 1 59 ? -42.488 14.337 -42.145 1.00 69.94 131 ASP B O 1
ATOM 1662 N N . VAL B 1 60 ? -42.883 12.545 -40.827 1.00 67.69 132 VAL B N 1
ATOM 1663 C CA . VAL B 1 60 ? -41.473 12.203 -40.599 1.00 63.51 132 VAL B CA 1
ATOM 1664 C C . VAL B 1 60 ? -40.886 11.181 -41.591 1.00 62.71 132 VAL B C 1
ATOM 1665 O O . VAL B 1 60 ? -41.348 10.031 -41.701 1.00 62.95 132 VAL B O 1
ATOM 1669 N N . ARG B 1 61 ? -39.848 11.607 -42.302 1.00 61.07 133 ARG B N 1
ATOM 1670 C CA . ARG B 1 61 ? -39.285 10.804 -43.379 1.00 60.57 133 ARG B CA 1
ATOM 1671 C C . ARG B 1 61 ? -37.842 10.437 -43.045 1.00 57.48 133 ARG B C 1
ATOM 1672 O O . ARG B 1 61 ? -36.974 11.303 -42.923 1.00 56.36 133 ARG B O 1
ATOM 1680 N N . VAL B 1 62 ? -37.585 9.144 -42.868 1.00 56.08 134 VAL B N 1
ATOM 1681 C CA . VAL B 1 62 ? -36.314 8.747 -42.278 1.00 52.70 134 VAL B CA 1
ATOM 1682 C C . VAL B 1 62 ? -35.402 8.114 -43.303 1.00 52.64 134 VAL B C 1
ATOM 1683 O O . VAL B 1 62 ? -35.861 7.339 -44.154 1.00 53.92 134 VAL B O 1
ATOM 1687 N N . LYS B 1 63 ? -34.124 8.488 -43.229 1.00 50.76 135 LYS B N 1
ATOM 1688 C CA . LYS B 1 63 ? -33.044 7.779 -43.902 1.00 51.65 135 LYS B CA 1
ATOM 1689 C C . LYS B 1 63 ? -31.795 7.903 -43.045 1.00 50.37 135 LYS B C 1
ATOM 1690 O O . LYS B 1 63 ? -31.768 8.722 -42.137 1.00 49.98 135 LYS B O 1
ATOM 1696 N N . ARG B 1 64 ? -30.765 7.101 -43.324 1.00 50.49 136 ARG B N 1
ATOM 1697 C CA . ARG B 1 64 ? -29.442 7.290 -42.707 1.00 49.89 136 ARG B CA 1
ATOM 1698 C C . ARG B 1 64 ? -28.880 8.690 -42.984 1.00 49.16 136 ARG B C 1
ATOM 1699 O O . ARG B 1 64 ? -29.087 9.247 -44.057 1.00 50.34 136 ARG B O 1
ATOM 1707 N N . SER B 1 65 ? -28.159 9.241 -42.018 1.00 48.28 137 SER B N 1
ATOM 1708 C CA . SER B 1 65 ? -27.708 10.656 -42.061 1.00 49.50 137 SER B CA 1
ATOM 1709 C C . SER B 1 65 ? -26.937 11.161 -43.295 1.00 50.83 137 SER B C 1
ATOM 1710 O O . SER B 1 65 ? -26.979 12.353 -43.585 1.00 51.86 137 SER B O 1
ATOM 1713 N N . PRO B 1 66 ? -26.191 10.280 -44.004 1.00 51.94 138 PRO B N 1
ATOM 1714 C CA . PRO B 1 66 ? -25.529 10.873 -45.157 1.00 53.44 138 PRO B CA 1
ATOM 1715 C C . PRO B 1 66 ? -26.465 11.137 -46.344 1.00 54.03 138 PRO B C 1
ATOM 1716 O O . PRO B 1 66 ? -26.035 11.690 -47.354 1.00 55.44 138 PRO B O 1
ATOM 1720 N N . PHE B 1 67 ? -27.746 10.783 -46.208 1.00 52.72 139 PHE B N 1
ATOM 1721 C CA . PHE B 1 67 ? -28.660 10.875 -47.342 1.00 52.56 139 PHE B CA 1
ATOM 1722 C C . PHE B 1 67 ? -29.695 11.978 -47.140 1.00 52.33 139 PHE B C 1
ATOM 1723 O O . PHE B 1 67 ? -30.507 12.268 -48.029 1.00 53.38 139 PHE B O 1
ATOM 1731 N N . ILE B 1 68 ? -29.675 12.581 -45.961 1.00 50.89 140 IL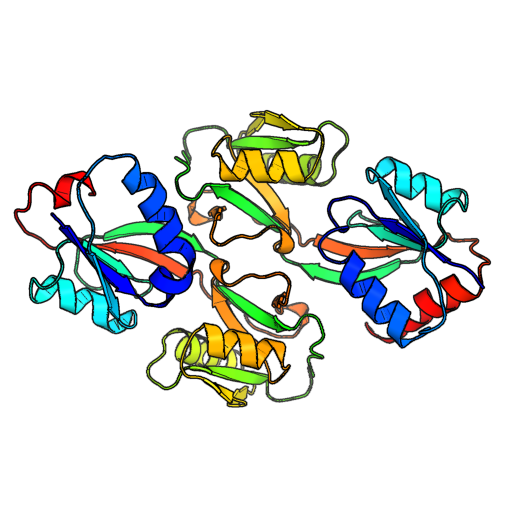E B N 1
ATOM 1732 C CA . ILE B 1 68 ? -30.719 13.520 -45.576 1.00 51.95 140 ILE B CA 1
ATOM 1733 C C . ILE B 1 68 ? -30.680 14.832 -46.361 1.00 53.90 140 ILE B C 1
ATOM 1734 O O . ILE B 1 68 ? -31.710 15.335 -46.774 1.00 54.76 140 ILE B O 1
ATOM 1739 N N . ALA B 1 69 ? -29.484 15.349 -46.593 1.00 55.43 141 ALA B N 1
ATOM 1740 C CA . ALA B 1 69 ? -29.324 16.643 -47.212 1.00 58.74 141 ALA B CA 1
ATOM 1741 C C . ALA B 1 69 ? -29.885 16.627 -48.630 1.00 61.35 141 ALA B C 1
ATOM 1742 O O . ALA B 1 69 ? -30.415 17.640 -49.092 1.00 63.62 141 ALA B O 1
ATOM 1744 N N . ASP B 1 70 ? -29.770 15.479 -49.308 1.00 62.00 142 ASP B N 1
ATOM 1745 C CA . ASP B 1 70 ? -30.254 15.314 -50.688 1.00 64.70 142 ASP B CA 1
ATOM 1746 C C . ASP B 1 70 ? -31.776 15.384 -50.754 1.00 64.99 142 ASP B C 1
ATOM 1747 O O . ASP B 1 70 ? -32.347 15.730 -51.790 1.00 66.90 142 ASP B O 1
ATOM 1752 N N . MET B 1 71 ? -32.416 15.073 -49.631 1.00 63.10 143 MET B N 1
ATOM 1753 C CA . MET B 1 71 ? -33.873 15.131 -49.529 1.00 64.03 143 MET B CA 1
ATOM 1754 C C . MET B 1 71 ? -34.400 16.562 -49.508 1.00 65.47 143 MET B C 1
ATOM 1755 O O . MET B 1 71 ? -35.553 16.785 -49.841 1.00 66.86 143 MET B O 1
ATOM 1760 N N . LEU B 1 72 ? -33.556 17.516 -49.103 1.00 66.22 144 LEU B N 1
ATOM 1761 C CA . LEU B 1 72 ? -33.886 18.957 -49.208 1.00 68.73 144 LEU B CA 1
ATOM 1762 C C . LEU B 1 72 ? -33.598 19.479 -50.582 1.00 71.75 144 LEU B C 1
ATOM 1763 O O . LEU B 1 72 ? -34.241 20.426 -51.055 1.00 75.02 144 LEU B O 1
ATOM 1768 N N . SER B 1 73 ? -32.573 18.908 -51.202 1.00 71.52 145 SER B N 1
ATOM 1769 C CA . SER B 1 73 ? -32.126 19.400 -52.481 1.00 74.81 145 SER B CA 1
ATOM 1770 C C . SER B 1 73 ? -33.235 19.105 -53.486 1.00 76.52 145 SER B C 1
ATOM 1771 O O . SER B 1 73 ? -33.691 20.011 -54.177 1.00 79.31 145 SER B O 1
ATOM 1774 N N . SER B 1 74 ? -33.714 17.858 -53.497 1.00 74.76 146 SER B N 1
ATOM 1775 C CA . SER B 1 74 ? -34.760 17.431 -54.435 1.00 76.65 146 SER B CA 1
ATOM 1776 C C . SER B 1 74 ? -36.156 17.978 -54.122 1.00 77.91 146 SER B C 1
ATOM 1777 O O . SER B 1 74 ? -37.113 17.682 -54.836 1.00 80.09 146 SER B O 1
ATOM 1780 N N . GLY B 1 75 ? -36.269 18.779 -53.067 1.00 77.19 147 GLY B N 1
ATOM 1781 C CA . GLY B 1 75 ? -37.550 19.369 -52.680 1.00 78.69 147 GLY B CA 1
ATOM 1782 C C . GLY B 1 75 ? -38.477 18.403 -51.955 1.00 76.92 147 GLY B C 1
ATOM 1783 O O . GLY B 1 75 ? -39.623 18.750 -51.661 1.00 78.62 147 GLY B O 1
ATOM 1784 N N . GLU B 1 76 ? -37.968 17.207 -51.650 1.00 73.55 148 GLU B N 1
ATOM 1785 C CA . GLU B 1 76 ? -38.748 16.129 -51.048 1.00 71.84 148 GLU B CA 1
ATOM 1786 C C . GLU B 1 76 ? -39.235 16.419 -49.632 1.00 70.12 148 GLU B C 1
ATOM 1787 O O . GLU B 1 76 ? -40.343 16.009 -49.256 1.00 70.78 148 GLU B O 1
ATOM 1793 N N . VAL B 1 77 ? -38.382 17.074 -48.843 1.00 67.78 149 VAL B N 1
ATOM 1794 C CA . VAL B 1 77 ? -38.733 17.548 -47.497 1.00 66.20 149 VAL B CA 1
ATOM 1795 C C . VAL B 1 77 ? -38.539 19.074 -47.418 1.00 68.18 149 VAL B C 1
ATOM 1796 O O . VAL B 1 77 ? -37.769 19.642 -48.190 1.00 69.31 149 VAL B O 1
ATOM 1800 N N . ASP B 1 78 ? -39.230 19.732 -46.491 1.00 68.91 150 ASP B N 1
ATOM 1801 C CA . ASP B 1 78 ? -39.132 21.191 -46.356 1.00 71.21 150 ASP B CA 1
ATOM 1802 C C . ASP B 1 78 ? -38.074 21.573 -45.295 1.00 69.39 150 ASP B C 1
ATOM 1803 O O . ASP B 1 78 ? -37.416 22.627 -45.399 1.00 71.07 150 ASP B O 1
ATOM 1808 N N . LEU B 1 79 ? -37.950 20.717 -44.273 1.00 65.52 151 LEU B N 1
ATOM 1809 C CA . LEU B 1 79 ? -36.954 20.838 -43.201 1.00 63.08 151 LEU B CA 1
ATOM 1810 C C . LEU B 1 79 ? -36.351 19.448 -42.957 1.00 59.46 151 LEU B C 1
ATOM 1811 O O . LEU B 1 79 ? -37.001 18.438 -43.222 1.00 57.68 151 LEU B O 1
ATOM 1816 N N . ALA B 1 80 ? -35.107 19.400 -42.478 1.00 57.93 152 ALA B N 1
ATOM 1817 C CA . ALA B 1 80 ? -34.463 18.113 -42.165 1.00 55.43 152 ALA B CA 1
ATOM 1818 C C . ALA B 1 80 ? -33.600 18.241 -40.920 1.00 54.73 152 ALA B C 1
ATOM 1819 O O . ALA B 1 80 ? -33.159 19.363 -40.568 1.00 56.92 152 ALA B O 1
ATOM 1821 N N . ILE B 1 81 ? -33.366 17.098 -40.276 1.00 51.92 153 ILE B N 1
ATOM 1822 C CA . ILE B 1 81 ? -32.443 16.966 -39.153 1.00 51.23 153 ILE B CA 1
ATOM 1823 C C . ILE B 1 81 ? -31.527 15.758 -39.374 1.00 49.97 153 ILE B C 1
ATOM 1824 O O . ILE B 1 81 ? -31.988 14.625 -39.651 1.00 49.14 153 ILE B O 1
ATOM 1829 N N . THR B 1 82 ? -30.233 15.996 -39.216 1.00 49.40 154 THR B N 1
ATOM 1830 C CA . THR B 1 82 ? -29.244 14.953 -39.408 1.00 48.32 154 THR B CA 1
ATOM 1831 C C . THR B 1 82 ? -28.059 15.129 -38.463 1.00 48.63 154 THR B C 1
ATOM 1832 O O . THR B 1 82 ? -27.846 16.206 -37.909 1.00 49.88 154 THR B O 1
ATOM 1836 N N . THR B 1 83 ? -27.301 14.057 -38.300 1.00 48.39 155 THR B N 1
ATOM 1837 C CA . THR B 1 83 ? -26.066 14.071 -37.542 1.00 50.22 155 THR B CA 1
ATOM 1838 C C . THR B 1 83 ? -24.844 14.145 -38.446 1.00 52.62 155 THR B C 1
ATOM 1839 O O . THR B 1 83 ? -23.707 14.298 -37.964 1.00 53.83 155 THR B O 1
ATOM 1843 N N . ALA B 1 84 ? -25.072 14.025 -39.755 1.00 54.16 156 ALA B N 1
ATOM 1844 C CA . ALA B 1 84 ? -24.024 14.329 -40.748 1.00 58.03 156 ALA B CA 1
ATOM 1845 C C . ALA B 1 84 ? -23.608 15.799 -40.684 1.00 60.64 156 ALA B C 1
ATOM 1846 O O . ALA B 1 84 ? -24.393 16.649 -40.269 1.00 60.20 156 ALA B O 1
ATOM 1848 N N . LYS B 1 85 ? -22.370 16.089 -41.071 1.00 64.78 157 LYS B N 1
ATOM 1849 C CA . LYS B 1 85 ? -21.970 17.472 -41.340 1.00 69.51 157 LYS B CA 1
ATOM 1850 C C . LYS B 1 85 ? -22.765 17.942 -42.559 1.00 71.18 157 LYS B C 1
ATOM 1851 O O . LYS B 1 85 ? -22.932 17.194 -43.531 1.00 70.27 157 LYS B O 1
ATOM 1857 N N . VAL B 1 86 ? -23.291 19.159 -42.519 1.00 74.08 158 VAL B N 1
ATOM 1858 C CA . VAL B 1 86 ? -23.920 19.681 -43.738 1.00 76.57 158 VAL B CA 1
ATOM 1859 C C . VAL B 1 86 ? -22.923 20.523 -44.506 1.00 80.85 158 VAL B C 1
ATOM 1860 O O . VAL B 1 86 ? -22.359 21.480 -43.967 1.00 83.41 158 VAL B O 1
ATOM 1864 N N . ASP B 1 87 ? -22.700 20.130 -45.762 1.00 82.66 159 ASP B N 1
ATOM 1865 C CA . ASP B 1 87 ? -21.741 20.787 -46.632 1.00 86.95 159 ASP B CA 1
ATOM 1866 C C . ASP B 1 87 ? -22.290 22.138 -47.039 1.00 89.96 159 ASP B C 1
ATOM 1867 O O . ASP B 1 87 ? -21.649 23.168 -46.804 1.00 93.53 159 ASP B O 1
ATOM 1869 N N . SER B 1 88 ? -23.487 22.133 -47.627 1.00 89.16 160 SER B N 1
ATOM 1870 C CA . SER B 1 88 ? -24.064 23.348 -48.186 1.00 92.55 160 SER B CA 1
ATOM 1871 C C . SER B 1 88 ? -25.598 23.404 -48.085 1.00 90.99 160 SER B C 1
ATOM 1872 O O . SER B 1 88 ? -26.333 23.209 -49.064 1.00 91.42 160 SER B O 1
ATOM 1875 N N . HIS B 1 89 ? -26.058 23.657 -46.866 1.00 85.31 161 HIS B N 1
ATOM 1876 C CA . HIS B 1 89 ? -27.403 24.148 -46.601 1.00 85.44 161 HIS B CA 1
ATOM 1877 C C . HIS B 1 89 ? -27.281 25.032 -45.365 1.00 84.87 161 HIS B C 1
ATOM 1878 O O . HIS B 1 89 ? -26.389 24.799 -44.542 1.00 83.65 161 HIS B O 1
ATOM 1885 N N . PRO B 1 90 ? -28.155 26.048 -45.226 1.00 85.81 162 PRO B N 1
ATOM 1886 C CA . PRO B 1 90 ? -28.185 26.738 -43.943 1.00 85.45 162 PRO B CA 1
ATOM 1887 C C . PRO B 1 90 ? -28.720 25.798 -42.859 1.00 81.93 162 PRO B C 1
ATOM 1888 O O . PRO B 1 90 ? -29.741 25.112 -43.048 1.00 81.23 162 PRO B O 1
ATOM 1892 N N . HIS B 1 91 ? -28.006 25.743 -41.745 1.00 79.63 163 HIS B N 1
ATOM 1893 C CA . HIS B 1 91 ? -28.384 24.858 -40.658 1.00 75.85 163 HIS B CA 1
ATOM 1894 C C . HIS B 1 91 ? -28.151 25.527 -39.337 1.00 74.74 163 HIS B C 1
ATOM 1895 O O . HIS B 1 91 ? -27.286 26.397 -39.220 1.00 76.18 163 HIS B O 1
ATOM 1902 N N . VAL B 1 92 ? -28.954 25.152 -38.349 1.00 71.74 164 VAL B N 1
ATOM 1903 C CA . VAL B 1 92 ? -28.660 25.529 -36.970 1.00 70.03 164 VAL B CA 1
ATOM 1904 C C . VAL B 1 92 ? -28.444 24.269 -36.119 1.00 65.98 164 VAL B C 1
ATOM 1905 O O . VAL B 1 92 ? -28.992 23.211 -36.434 1.00 64.00 164 VAL B O 1
ATOM 1909 N N . ILE B 1 93 ? -27.638 24.398 -35.065 1.00 64.14 165 ILE B N 1
ATOM 1910 C CA . ILE B 1 93 ? -27.395 23.321 -34.120 1.00 61.31 165 ILE B CA 1
ATOM 1911 C C . ILE B 1 93 ? -28.485 23.229 -33.062 1.00 60.08 165 ILE B C 1
ATOM 1912 O O . ILE B 1 93 ? -28.726 24.180 -32.330 1.00 61.48 165 ILE B O 1
ATOM 1917 N N . LEU B 1 94 ? -29.148 22.081 -33.003 1.00 57.17 166 LEU B N 1
AT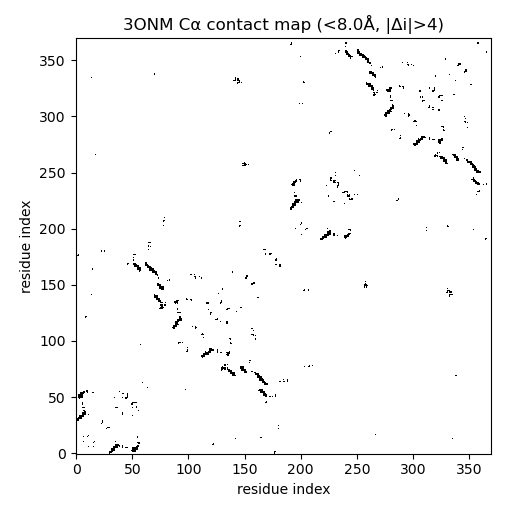OM 1918 C CA . LEU B 1 94 ? -30.134 21.820 -31.959 1.00 56.70 166 LEU B CA 1
ATOM 1919 C C . LEU B 1 94 ? -29.524 21.381 -30.594 1.00 55.65 166 LEU B C 1
ATOM 1920 O O . LEU B 1 94 ? -30.081 21.706 -29.549 1.00 56.13 166 LEU B O 1
ATOM 1925 N N . ARG B 1 95 ? -28.425 20.609 -30.628 1.00 53.99 167 ARG B N 1
ATOM 1926 C CA . ARG B 1 95 ? -27.701 20.138 -29.429 1.00 52.86 167 ARG B CA 1
ATOM 1927 C C . ARG B 1 95 ? -26.358 19.541 -29.832 1.00 51.83 167 ARG B C 1
ATOM 1928 O O . ARG B 1 95 ? -26.190 19.144 -30.982 1.00 51.83 167 ARG B O 1
ATOM 1936 N N . THR B 1 96 ? -25.406 19.497 -28.895 1.00 51.25 168 THR B N 1
ATOM 1937 C CA . THR B 1 96 ? -24.131 18.824 -29.090 1.00 50.17 168 THR B CA 1
ATOM 1938 C C . THR B 1 96 ? -23.982 17.740 -28.008 1.00 48.46 168 THR B C 1
ATOM 1939 O O . THR B 1 96 ? -23.731 18.038 -26.853 1.00 50.23 168 THR B O 1
ATOM 1943 N N . SER B 1 97 ? -24.157 16.486 -28.393 1.00 46.43 169 SER B N 1
ATOM 1944 C CA . SER B 1 97 ? -24.143 15.366 -27.475 1.00 44.54 169 SER B CA 1
ATOM 1945 C C . SER B 1 97 ? -22.767 14.684 -27.481 1.00 44.26 169 SER B C 1
ATOM 1946 O O . SER B 1 97 ? -22.137 14.597 -28.512 1.00 45.26 169 SER B O 1
ATOM 1949 N N . PRO B 1 98 ? -22.262 14.249 -26.326 1.00 44.36 170 PRO B N 1
ATOM 1950 C CA . PRO B 1 98 ? -21.076 13.359 -26.396 1.00 44.36 170 PRO B CA 1
ATOM 1951 C C . PRO B 1 98 ? -21.385 12.026 -27.093 1.00 43.49 170 PRO B C 1
ATOM 1952 O O . PRO B 1 98 ? -22.554 11.559 -27.090 1.00 42.50 170 PRO B O 1
ATOM 1956 N N . THR B 1 99 ? -20.360 11.463 -27.727 1.00 42.89 171 THR B N 1
ATOM 1957 C CA . THR B 1 99 ? -20.467 10.163 -28.367 1.00 42.19 171 THR B CA 1
ATOM 1958 C C . THR B 1 99 ? -19.565 9.229 -27.559 1.00 42.02 171 THR B C 1
ATOM 1959 O O . THR B 1 99 ? -18.428 9.613 -27.223 1.00 42.57 171 THR B O 1
ATOM 1963 N N . LEU B 1 100 ? -20.066 8.026 -27.260 1.00 41.10 172 LEU B N 1
ATOM 1964 C CA . LEU B 1 100 ? -19.475 7.125 -26.239 1.00 42.19 172 LEU B CA 1
ATOM 1965 C C . LEU B 1 100 ? -19.390 5.661 -26.634 1.00 41.65 172 LEU B C 1
ATOM 1966 O O . LEU B 1 100 ? -20.255 5.184 -27.363 1.00 40.88 172 LEU B O 1
ATOM 1971 N N . TRP B 1 101 ? -18.386 4.947 -26.108 1.00 42.47 173 TRP B N 1
ATOM 1972 C CA . TRP B 1 101 ? -18.304 3.471 -26.216 1.00 41.99 173 TRP B CA 1
ATOM 1973 C C . TRP B 1 101 ? -19.149 2.842 -25.134 1.00 42.83 173 TRP B C 1
ATOM 1974 O O . TRP B 1 101 ? -18.893 3.088 -23.947 1.00 44.36 173 TRP B O 1
ATOM 1985 N N . TYR B 1 102 ? -20.136 2.038 -25.543 1.00 42.00 174 TYR B N 1
ATOM 1986 C CA . TYR B 1 102 ? -21.121 1.427 -24.671 1.00 42.05 174 TYR B CA 1
ATOM 1987 C C . TYR B 1 102 ? -21.000 -0.084 -24.744 1.00 41.80 174 TYR B C 1
ATOM 1988 O O . TYR B 1 102 ? -20.827 -0.635 -25.826 1.00 41.85 174 TYR B O 1
ATOM 1997 N N . CYS B 1 103 ? -21.184 -0.753 -23.617 1.00 42.39 175 CYS B N 1
ATOM 1998 C CA . CYS B 1 103 ? -21.292 -2.220 -23.581 1.00 43.06 175 CYS B CA 1
ATOM 1999 C C . CYS B 1 103 ? -22.401 -2.565 -22.595 1.00 43.03 175 CYS B C 1
ATOM 2000 O O . CYS B 1 103 ? -22.997 -1.658 -22.029 1.00 43.73 175 CYS B O 1
ATOM 2003 N N . SER B 1 104 ? -22.724 -3.842 -22.409 1.00 43.13 176 SER B N 1
ATOM 2004 C CA . SER B 1 104 ? -23.734 -4.190 -21.411 1.00 43.49 176 SER B CA 1
ATOM 2005 C C . SER B 1 104 ? -23.182 -4.020 -19.998 1.00 45.25 176 SER B C 1
ATOM 2006 O O . SER B 1 104 ? -21.973 -3.945 -19.779 1.00 45.55 176 SER B O 1
ATOM 2009 N N . VAL B 1 105 ? -24.100 -3.968 -19.052 1.00 46.78 177 VAL B N 1
ATOM 2010 C CA . VAL B 1 105 ? -23.807 -3.826 -17.648 1.00 50.02 177 VAL B CA 1
ATOM 2011 C C . VAL B 1 105 ? -22.782 -4.881 -17.196 1.00 52.47 177 VAL B C 1
ATOM 2012 O O . VAL B 1 105 ? -21.914 -4.589 -16.379 1.00 54.30 177 VAL B O 1
ATOM 2016 N N . ASP B 1 106 ? -22.867 -6.081 -17.769 1.00 53.28 178 ASP B N 1
ATOM 2017 C CA . ASP B 1 106 ? -22.156 -7.253 -17.284 1.00 56.30 178 ASP B CA 1
ATOM 2018 C C . ASP B 1 106 ? -20.947 -7.651 -18.115 1.00 56.52 178 ASP B C 1
ATOM 2019 O O . ASP B 1 106 ? -20.254 -8.604 -17.783 1.00 57.72 178 ASP B O 1
ATOM 2024 N N . TYR B 1 107 ? -20.729 -6.933 -19.210 1.00 55.40 179 TYR B N 1
ATOM 2025 C CA . TYR B 1 107 ? -19.751 -7.291 -20.195 1.00 55.60 179 TYR B CA 1
ATOM 2026 C C . TYR B 1 107 ? -18.332 -7.136 -19.628 1.00 57.54 179 TYR B C 1
ATOM 2027 O O . TYR B 1 107 ? -18.015 -6.138 -18.973 1.00 58.07 179 TYR B O 1
ATOM 2036 N N . GLN B 1 108 ? -17.486 -8.125 -19.871 1.00 59.28 180 GLN B N 1
ATOM 2037 C CA . GLN B 1 108 ? -16.111 -8.057 -19.383 1.00 62.35 180 GLN B CA 1
ATOM 2038 C C . GLN B 1 108 ? -15.179 -7.656 -20.515 1.00 61.71 180 GLN B C 1
ATOM 2039 O O . GLN B 1 108 ? -14.928 -8.433 -21.444 1.00 61.59 180 GLN B O 1
ATOM 2045 N N . PHE B 1 109 ? -14.671 -6.434 -20.432 1.00 61.43 181 PHE B N 1
ATOM 2046 C CA . PHE B 1 109 ? -13.727 -5.958 -21.412 1.00 61.41 181 PHE B CA 1
ATOM 2047 C C . PHE B 1 109 ? -12.396 -6.697 -21.278 1.00 63.89 181 PHE B C 1
ATOM 2048 O O . PHE B 1 109 ? -11.864 -6.813 -20.179 1.00 65.76 181 PHE B O 1
ATOM 2056 N N . GLN B 1 110 ? -11.874 -7.221 -22.387 1.00 64.80 182 GLN B N 1
ATOM 2057 C CA . GLN B 1 110 ? -10.528 -7.813 -22.386 1.00 67.91 182 GLN B CA 1
ATOM 2058 C C . GLN B 1 110 ? -9.541 -6.768 -22.931 1.00 68.23 182 GLN B C 1
ATOM 2059 O O . GLN B 1 110 ? -9.539 -6.478 -24.123 1.00 67.31 182 GLN B O 1
ATOM 2065 N N . PRO B 1 111 ? -8.712 -6.175 -22.056 1.00 70.27 183 PRO B N 1
ATOM 2066 C CA . PRO B 1 111 ? -7.826 -5.091 -22.522 1.00 70.77 183 PRO B CA 1
ATOM 2067 C C . PRO B 1 111 ? -6.751 -5.623 -23.475 1.00 72.18 183 PRO B C 1
ATOM 2068 O O . PRO B 1 111 ? -6.262 -4.887 -24.349 1.00 71.98 183 PRO B O 1
ATOM 2072 N N . GLY B 1 112 ? -6.413 -6.902 -23.310 1.00 73.18 184 GLY B N 1
ATOM 2073 C CA . GLY B 1 112 ? -5.546 -7.590 -24.247 1.00 74.38 184 GLY B CA 1
ATOM 2074 C C . GLY B 1 112 ? -5.998 -7.558 -25.700 1.00 72.45 184 GLY B C 1
ATOM 2075 O O . GLY B 1 112 ? -5.215 -7.182 -26.578 1.00 73.53 184 GLY B O 1
ATOM 2076 N N . GLU B 1 113 ? -7.262 -7.920 -25.941 1.00 69.53 185 GLU B N 1
ATOM 2077 C CA . GLU B 1 113 ? -7.731 -8.383 -27.251 1.00 67.42 185 GLU B CA 1
ATOM 2078 C C . GLU B 1 113 ? -8.261 -7.312 -28.206 1.00 64.61 185 GLU B C 1
ATOM 2079 O O . GLU B 1 113 ? -8.545 -6.165 -27.801 1.00 63.36 185 GLU B O 1
ATOM 2085 N N . PRO B 1 114 ? -8.432 -7.698 -29.489 1.00 62.65 186 PRO B N 1
ATOM 2086 C CA . PRO B 1 114 ? -9.088 -6.816 -30.440 1.00 60.13 186 PRO B CA 1
ATOM 2087 C C . PRO B 1 114 ? -10.514 -6.471 -29.984 1.00 57.13 186 PRO B C 1
ATOM 2088 O O . PRO B 1 114 ? -11.228 -7.332 -29.477 1.00 56.90 186 PRO B O 1
ATOM 2092 N N . VAL B 1 115 ? -10.908 -5.217 -30.133 1.00 54.62 187 VAL B N 1
ATOM 2093 C CA . VAL B 1 115 ? -12.201 -4.778 -29.645 1.00 52.67 187 VAL B CA 1
ATOM 2094 C C . VAL B 1 115 ? -13.334 -5.415 -30.464 1.00 51.69 187 VAL B C 1
ATOM 2095 O O . VAL B 1 115 ? -13.374 -5.245 -31.672 1.00 51.83 187 VAL B O 1
ATOM 2099 N N . PRO B 1 116 ? -14.234 -6.182 -29.822 1.00 51.30 188 PRO B N 1
ATOM 2100 C CA . PRO B 1 116 ? -15.305 -6.770 -30.641 1.00 50.31 188 PRO B CA 1
ATOM 2101 C C . PRO B 1 116 ? -16.392 -5.746 -30.898 1.00 48.65 188 PRO B C 1
ATOM 2102 O O . PRO B 1 116 ? -17.079 -5.346 -29.979 1.00 48.81 188 PRO B O 1
ATOM 2106 N N . LEU B 1 117 ? -16.543 -5.313 -32.140 1.00 47.65 189 LEU B N 1
ATOM 2107 C CA . LEU B 1 117 ? -17.452 -4.221 -32.443 1.00 45.72 189 LEU B CA 1
ATOM 2108 C C . LEU B 1 117 ? -18.812 -4.745 -32.829 1.00 44.48 189 LEU B C 1
ATOM 2109 O O . LEU B 1 117 ? -18.899 -5.781 -33.519 1.00 44.76 189 LEU B O 1
ATOM 2114 N N . VAL B 1 118 ? -19.849 -4.023 -32.381 1.00 42.24 190 VAL B N 1
ATOM 2115 C CA . VAL B 1 118 ? -21.253 -4.315 -32.696 1.00 40.42 190 VAL B CA 1
ATOM 2116 C C . VAL B 1 118 ? -21.738 -3.138 -3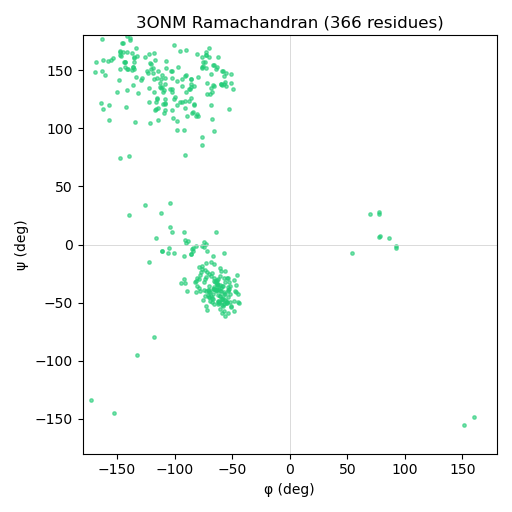3.518 1.00 40.02 190 VAL B C 1
ATOM 2117 O O . VAL B 1 118 ? -21.870 -2.016 -33.036 1.00 38.80 190 VAL B O 1
ATOM 2121 N N . VAL B 1 119 ? -21.906 -3.397 -34.804 1.00 40.59 191 VAL B N 1
ATOM 2122 C CA . VAL B 1 119 ? -22.084 -2.330 -35.781 1.00 41.13 191 VAL B CA 1
ATOM 2123 C C . VAL B 1 119 ? -23.216 -2.691 -36.757 1.00 41.44 191 VAL B C 1
ATOM 2124 O O . VAL B 1 119 ? -23.549 -3.877 -36.959 1.00 41.10 191 VAL B O 1
ATOM 2128 N N . MET B 1 120 ? -23.830 -1.644 -37.273 1.00 41.50 192 MET B N 1
ATOM 2129 C CA . MET B 1 120 ? -24.769 -1.701 -38.377 1.00 43.94 192 MET B CA 1
ATOM 2130 C C . MET B 1 120 ? -24.073 -2.123 -39.685 1.00 44.25 192 MET B C 1
ATOM 2131 O O . MET B 1 120 ? -22.847 -1.947 -39.859 1.00 44.78 192 MET B O 1
ATOM 2136 N N . ASP B 1 121 ? -24.839 -2.706 -40.602 1.00 44.83 193 ASP B N 1
ATOM 2137 C CA . ASP B 1 121 ? -24.392 -2.906 -41.994 1.00 45.00 193 ASP B CA 1
ATOM 2138 C C . ASP B 1 121 ? -23.972 -1.590 -42.638 1.00 44.48 193 ASP B C 1
ATOM 2139 O O . ASP B 1 121 ? -24.605 -0.534 -42.425 1.00 42.73 193 ASP B O 1
ATOM 2144 N N . GLU B 1 122 ? -22.887 -1.653 -43.410 1.00 44.37 194 GLU B N 1
ATOM 2145 C CA . GLU B 1 122 ? -22.474 -0.547 -44.270 1.00 44.12 194 GLU B CA 1
ATOM 2146 C C . GLU B 1 122 ? -23.645 -0.058 -45.143 1.00 43.49 194 GLU B C 1
ATOM 2147 O O . GLU B 1 122 ? -24.414 -0.870 -45.681 1.00 44.29 194 GLU B O 1
ATOM 2153 N N . PRO B 1 123 ? -23.781 1.259 -45.304 1.00 42.91 195 PRO B N 1
ATOM 2154 C CA . PRO B 1 123 ? -22.948 2.358 -44.799 1.00 42.65 195 PRO B CA 1
ATOM 2155 C C . PRO B 1 123 ? -23.465 2.812 -43.437 1.00 41.90 195 PRO B C 1
ATOM 2156 O O . PRO B 1 123 ? -24.679 2.777 -43.181 1.00 41.17 195 PRO B O 1
ATOM 2160 N N . SER B 1 124 ? -22.566 3.222 -42.555 1.00 42.78 196 SER B N 1
ATOM 2161 C CA . SER B 1 124 ? -22.958 3.575 -41.192 1.00 43.31 196 SER B CA 1
ATOM 2162 C C . SER B 1 124 ? -21.949 4.507 -40.582 1.00 44.86 196 SER B C 1
ATOM 2163 O O . SER B 1 124 ? -20.828 4.106 -40.212 1.00 46.75 196 SER B O 1
ATOM 2166 N N . LEU B 1 125 ? -22.345 5.755 -40.461 1.00 45.83 197 LEU B N 1
ATOM 2167 C CA . LEU B 1 125 ? -21.488 6.763 -39.891 1.00 46.74 197 LEU B CA 1
ATOM 2168 C C . LEU B 1 125 ? -20.793 6.328 -38.574 1.00 45.31 197 LEU B C 1
ATOM 2169 O O . LEU B 1 125 ? -19.599 6.612 -38.396 1.00 46.24 197 LEU B O 1
ATOM 2174 N N . TYR B 1 126 ? -21.505 5.641 -37.675 1.00 42.89 198 TYR B N 1
ATOM 2175 C CA . TYR B 1 126 ? -20.921 5.296 -36.359 1.00 42.44 198 TYR B CA 1
ATOM 2176 C C . TYR B 1 126 ? -19.932 4.125 -36.397 1.00 43.15 198 TYR B C 1
ATOM 2177 O O . TYR B 1 126 ? -19.063 4.024 -35.528 1.00 42.47 198 TYR B O 1
ATOM 2186 N N . ARG B 1 127 ? -20.077 3.279 -37.419 1.00 43.39 199 ARG B N 1
ATOM 2187 C CA . ARG B 1 127 ? -19.162 2.162 -37.693 1.00 44.36 199 ARG B CA 1
ATOM 2188 C C . ARG B 1 127 ? -17.840 2.719 -38.248 1.00 46.16 199 ARG B C 1
ATOM 2189 O O . ARG B 1 127 ? -16.741 2.425 -37.728 1.00 46.68 199 ARG B O 1
ATOM 2197 N N . GLU B 1 128 ? -17.968 3.533 -39.287 1.00 46.17 200 GLU B N 1
ATOM 2198 C CA . GLU B 1 128 ? -16.856 4.294 -39.814 1.00 48.09 200 GLU B CA 1
ATOM 2199 C C . GLU B 1 128 ? -16.159 5.063 -38.672 1.00 47.75 200 GLU B C 1
ATOM 2200 O O . GLU B 1 128 ? -14.933 4.914 -38.460 1.00 49.53 200 GLU B O 1
ATOM 2206 N N . MET B 1 129 ? -16.919 5.847 -37.911 1.00 46.58 201 MET B N 1
ATOM 2207 C CA . MET B 1 129 ? -16.344 6.567 -36.741 1.00 46.72 201 MET B CA 1
ATOM 2208 C C . MET B 1 129 ? -15.586 5.671 -35.738 1.00 45.42 201 MET B C 1
ATOM 2209 O O . MET B 1 129 ? -14.494 5.998 -35.258 1.00 45.97 201 MET B O 1
ATOM 2214 N N . ALA B 1 130 ? -16.184 4.544 -35.415 1.00 43.97 202 ALA B N 1
ATOM 2215 C CA . ALA B 1 130 ? -15.535 3.610 -34.506 1.00 43.89 202 ALA B CA 1
ATOM 2216 C C . ALA B 1 130 ? -14.182 3.077 -35.057 1.00 44.81 202 ALA B C 1
ATOM 2217 O O . ALA B 1 130 ? -13.166 3.091 -34.363 1.00 45.83 202 ALA B O 1
ATOM 2219 N N . ILE B 1 131 ? -14.192 2.632 -36.312 1.00 45.07 203 ILE B N 1
ATOM 2220 C CA . ILE B 1 131 ? -13.056 2.024 -36.967 1.00 45.99 203 ILE B CA 1
ATOM 2221 C C . ILE B 1 131 ? -11.954 3.032 -37.244 1.00 47.30 203 ILE B C 1
ATOM 2222 O O . ILE B 1 131 ? -10.776 2.718 -37.074 1.00 47.83 203 ILE B O 1
ATOM 2227 N N . GLU B 1 132 ? -12.337 4.248 -37.633 1.00 47.57 204 GLU B N 1
ATOM 2228 C CA . GLU B 1 132 ? -11.377 5.360 -37.787 1.00 48.84 204 GLU B CA 1
ATOM 2229 C C . GLU B 1 132 ? -10.584 5.649 -36.499 1.00 49.04 204 GLU B C 1
ATOM 2230 O O . GLU B 1 132 ? -9.328 5.589 -36.469 1.00 50.37 204 GLU B O 1
ATOM 2236 N N . HIS B 1 133 ? -11.298 5.940 -35.422 1.00 47.81 205 HIS B N 1
ATOM 2237 C CA . HIS B 1 133 ? -10.610 6.256 -34.157 1.00 49.06 205 HIS B CA 1
ATOM 2238 C C . HIS B 1 133 ? -9.796 5.139 -33.537 1.00 49.01 205 HIS B C 1
ATOM 2239 O O . HIS B 1 133 ? -8.690 5.400 -33.075 1.00 51.55 205 HIS B O 1
ATOM 2246 N N . LEU B 1 134 ? -10.293 3.906 -33.583 1.00 47.91 206 LEU B N 1
ATOM 2247 C CA . LEU B 1 134 ? -9.529 2.752 -33.081 1.00 48.88 206 LEU B CA 1
ATOM 2248 C C . LEU B 1 134 ? -8.226 2.558 -33.875 1.00 51.18 206 LEU B C 1
ATOM 2249 O O . LEU B 1 134 ? -7.137 2.461 -33.288 1.00 52.76 206 LEU B O 1
ATOM 2254 N N . THR B 1 135 ? -8.347 2.529 -35.212 1.00 51.59 207 THR B N 1
ATOM 2255 C CA . THR B 1 135 ? -7.216 2.366 -36.127 1.00 53.33 207 THR B CA 1
ATOM 2256 C C . THR B 1 135 ? -6.147 3.462 -35.931 1.00 55.23 207 THR B C 1
ATOM 2257 O O . THR B 1 135 ? -4.937 3.162 -35.843 1.00 57.10 207 THR B O 1
ATOM 2261 N N . GLN B 1 136 ? -6.604 4.710 -35.836 1.00 54.70 208 GLN B N 1
ATOM 2262 C CA . GLN B 1 136 ? -5.731 5.871 -35.597 1.00 57.24 208 GLN B CA 1
ATOM 2263 C C . GLN B 1 136 ? -4.982 5.748 -34.265 1.00 58.38 208 GLN B C 1
ATOM 2264 O O . GLN B 1 136 ? -3.832 6.167 -34.160 1.00 60.50 208 GLN B O 1
ATOM 2270 N N . ALA B 1 137 ? -5.628 5.154 -33.261 1.00 57.39 209 ALA B N 1
ATOM 2271 C CA . ALA B 1 137 ? -5.004 4.986 -31.950 1.00 58.71 209 ALA B CA 1
ATOM 2272 C C . ALA B 1 137 ? -4.207 3.692 -31.861 1.00 60.11 209 ALA B C 1
ATOM 2273 O O . ALA B 1 137 ? -3.674 3.370 -30.801 1.00 61.60 209 ALA B O 1
ATOM 2275 N N . GLY B 1 138 ? -4.135 2.938 -32.957 1.00 60.17 210 GLY B N 1
ATOM 2276 C CA . GLY B 1 138 ? -3.394 1.667 -32.959 1.00 61.99 210 GLY B CA 1
ATOM 2277 C C . GLY B 1 138 ? -4.069 0.574 -32.129 1.00 61.34 210 GLY B C 1
ATOM 2278 O O . GLY B 1 138 ? -3.395 -0.351 -31.656 1.00 62.27 210 GLY B O 1
ATOM 2279 N N . VAL B 1 139 ? -5.399 0.683 -31.986 1.00 58.20 211 VAL B N 1
ATOM 2280 C CA . VAL B 1 139 ? -6.196 -0.241 -31.189 1.00 57.36 211 VAL B CA 1
ATOM 2281 C C . VAL B 1 139 ? -6.929 -1.250 -32.089 1.00 56.10 211 VAL B C 1
ATOM 2282 O O . VAL B 1 139 ? -7.779 -0.875 -32.892 1.00 54.61 211 VAL B O 1
ATOM 2286 N N . PRO B 1 140 ? -6.588 -2.538 -31.961 1.00 56.69 212 PRO B N 1
ATOM 2287 C CA . PRO B 1 140 ? -7.146 -3.549 -32.862 1.00 55.54 212 PRO B CA 1
ATOM 2288 C C . PRO B 1 140 ? -8.618 -3.806 -32.541 1.00 52.84 212 PRO B C 1
ATOM 2289 O O . PRO B 1 140 ? -9.054 -3.661 -31.378 1.00 51.97 212 PRO B O 1
ATOM 2293 N N . TRP B 1 141 ? -9.347 -4.213 -33.568 1.00 50.85 213 TRP B N 1
ATOM 2294 C CA . TRP B 1 141 ? -10.790 -4.364 -33.518 1.00 49.37 213 TRP B CA 1
ATOM 2295 C C . TRP B 1 141 ? -11.198 -5.539 -34.388 1.00 49.94 213 TRP B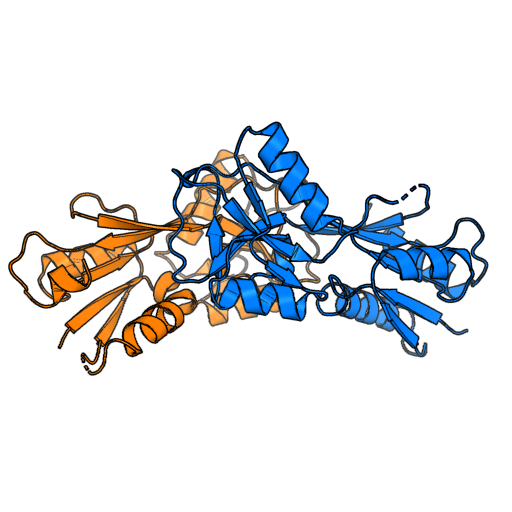 C 1
ATOM 2296 O O . TRP B 1 141 ? -10.376 -6.118 -35.089 1.00 50.90 213 TRP B O 1
ATOM 2307 N N . ARG B 1 142 ? -12.477 -5.879 -34.326 1.00 49.17 214 ARG B N 1
ATOM 2308 C CA . ARG B 1 142 ? -13.046 -6.905 -35.168 1.00 50.25 214 ARG B CA 1
ATOM 2309 C C . ARG B 1 142 ? -14.574 -6.758 -35.144 1.00 48.68 214 ARG B C 1
ATOM 2310 O O . ARG B 1 142 ? -15.147 -6.276 -34.170 1.00 48.24 214 ARG B O 1
ATOM 2318 N N . ILE B 1 143 ? -15.222 -7.119 -36.245 1.00 48.66 215 ILE B N 1
ATOM 2319 C CA . ILE B 1 143 ? -16.677 -7.125 -36.301 1.00 46.92 215 ILE B CA 1
ATOM 2320 C C . ILE B 1 143 ? -17.188 -8.393 -35.616 1.00 47.32 215 ILE B C 1
ATOM 2321 O O . ILE B 1 143 ? -16.978 -9.499 -36.127 1.00 48.13 215 ILE B O 1
ATOM 2326 N N . ALA B 1 144 ? -17.828 -8.229 -34.454 1.00 45.73 216 ALA B N 1
ATOM 2327 C CA . ALA B 1 144 ? -18.377 -9.356 -33.734 1.00 46.69 216 ALA B CA 1
ATOM 2328 C C . ALA B 1 144 ? -19.853 -9.605 -34.132 1.00 45.97 216 ALA B C 1
ATOM 2329 O O . ALA B 1 144 ? -20.360 -10.723 -34.044 1.00 45.59 216 ALA B O 1
ATOM 2331 N N . TYR B 1 145 ? -20.546 -8.542 -34.513 1.00 45.12 217 TYR B N 1
ATOM 2332 C CA . TYR B 1 145 ? -21.962 -8.662 -34.882 1.00 45.74 217 TYR B CA 1
ATOM 2333 C C . TYR B 1 145 ? -22.356 -7.525 -35.781 1.00 44.63 217 TYR B C 1
ATOM 2334 O O . TYR B 1 145 ? -22.203 -6.388 -35.385 1.00 45.99 217 TYR B O 1
ATOM 2343 N N . VAL B 1 146 ? -22.811 -7.836 -36.991 1.00 44.75 218 VAL B N 1
ATOM 2344 C CA . VAL B 1 146 ? -23.446 -6.883 -37.897 1.00 43.62 218 VAL B CA 1
ATOM 2345 C C . VAL B 1 146 ? -24.972 -6.899 -37.659 1.00 43.51 218 VAL B C 1
ATOM 2346 O O . VAL B 1 146 ? -25.620 -7.943 -37.777 1.00 43.82 218 VAL B O 1
ATOM 2350 N N . ALA B 1 147 ? -25.528 -5.733 -37.357 1.00 42.19 219 ALA B N 1
ATOM 2351 C CA . ALA B 1 147 ? -26.919 -5.605 -36.947 1.00 42.22 219 ALA B CA 1
ATOM 2352 C C . ALA B 1 147 ? -27.670 -4.758 -37.945 1.00 42.95 219 ALA B C 1
ATOM 2353 O O . ALA B 1 147 ? -27.057 -4.029 -38.734 1.00 43.88 219 ALA B O 1
ATOM 2355 N N . SER B 1 148 ? -28.998 -4.809 -37.876 1.00 42.79 220 SER B N 1
ATOM 2356 C CA . SER B 1 148 ? -29.841 -4.204 -38.882 1.00 43.01 220 SER B CA 1
ATOM 2357 C C . SER B 1 148 ? -30.631 -2.976 -38.428 1.00 42.79 220 SER B C 1
ATOM 2358 O O . SER B 1 148 ? -31.348 -2.376 -39.223 1.00 43.58 220 SER B O 1
ATOM 2361 N N . SER B 1 149 ? -30.569 -2.642 -37.153 1.00 42.56 221 SER B N 1
ATOM 2362 C CA . SER B 1 149 ? -31.334 -1.499 -36.625 1.00 43.21 221 SER B CA 1
ATOM 2363 C C . SER B 1 149 ? -30.742 -1.123 -35.263 1.00 43.13 221 SER B C 1
ATOM 2364 O O . SER B 1 149 ? -29.819 -1.800 -34.768 1.00 43.52 221 SER B O 1
ATOM 2367 N N . LEU B 1 150 ? -31.258 -0.060 -34.658 1.00 43.00 222 LEU B N 1
ATOM 2368 C CA . LEU B 1 150 ? -30.761 0.379 -33.375 1.00 42.71 222 LEU B CA 1
ATOM 2369 C C . LEU B 1 150 ? -31.170 -0.622 -32.308 1.00 43.31 222 LEU B C 1
ATOM 2370 O O . LEU B 1 150 ? -30.349 -1.012 -31.476 1.00 44.29 222 LEU B O 1
ATOM 2375 N N . SER B 1 151 ? -32.430 -1.041 -32.343 1.00 43.33 223 SER B N 1
ATOM 2376 C CA . SER B 1 151 ? -32.946 -2.060 -31.436 1.00 44.12 223 SER B CA 1
ATOM 2377 C C . SER B 1 151 ? -32.083 -3.304 -31.490 1.00 44.22 223 SER B C 1
ATOM 2378 O O . SER B 1 151 ? -31.817 -3.909 -30.466 1.00 45.23 223 SER B O 1
ATOM 2381 N N . ALA B 1 152 ? -31.655 -3.664 -32.693 1.00 43.93 224 ALA B N 1
ATOM 2382 C CA . ALA B 1 152 ? -30.823 -4.826 -32.944 1.00 44.07 224 ALA B CA 1
ATOM 2383 C C . ALA B 1 152 ? -29.382 -4.581 -32.438 1.00 43.35 224 ALA B C 1
ATOM 2384 O O . ALA B 1 152 ? -28.766 -5.474 -31.851 1.00 42.44 224 ALA B O 1
ATOM 2386 N N . ILE B 1 153 ? -28.866 -3.367 -32.635 1.00 42.56 225 ILE B N 1
ATOM 2387 C CA . ILE B 1 153 ? -27.615 -2.975 -31.965 1.00 42.37 225 ILE B CA 1
ATOM 2388 C C . ILE B 1 153 ? -27.756 -3.209 -30.450 1.00 43.17 225 ILE B C 1
ATOM 2389 O O . ILE B 1 153 ? -26.993 -3.972 -29.869 1.00 44.83 225 ILE B O 1
ATOM 2394 N N . ARG B 1 154 ? -28.737 -2.577 -29.813 1.00 43.50 226 ARG B N 1
ATOM 2395 C CA . ARG B 1 154 ? -28.956 -2.773 -28.384 1.00 44.14 226 ARG B CA 1
ATOM 2396 C C . ARG B 1 154 ? -29.058 -4.224 -27.949 1.00 44.04 226 ARG B C 1
ATOM 2397 O O . ARG B 1 154 ? -28.497 -4.595 -26.931 1.00 44.46 226 ARG B O 1
ATOM 2405 N N . ALA B 1 155 ? -29.764 -5.043 -28.706 1.00 43.36 227 ALA B N 1
ATOM 2406 C CA . ALA B 1 155 ? -30.036 -6.390 -28.251 1.00 44.95 227 ALA B CA 1
ATOM 2407 C C . ALA B 1 155 ? -28.744 -7.196 -28.296 1.00 44.98 227 ALA B C 1
ATOM 2408 O O . ALA B 1 155 ? -28.440 -7.957 -27.375 1.00 46.34 227 ALA B O 1
ATOM 2410 N N . ALA B 1 156 ? -27.964 -6.965 -29.341 1.00 44.52 228 ALA B N 1
ATOM 2411 C CA . ALA B 1 156 ? -26.656 -7.577 -29.496 1.00 45.65 228 ALA B CA 1
ATOM 2412 C C . ALA B 1 156 ? -25.731 -7.232 -28.345 1.00 45.49 228 ALA B C 1
ATOM 2413 O O . ALA B 1 156 ? -25.144 -8.133 -27.765 1.00 47.85 228 ALA B O 1
ATOM 2415 N N . VAL B 1 157 ? -25.585 -5.943 -28.039 1.00 43.75 229 VAL B N 1
ATOM 2416 C CA . VAL B 1 157 ? -24.756 -5.497 -26.929 1.00 43.93 229 VAL B CA 1
ATOM 2417 C C . VAL B 1 157 ? -25.257 -6.120 -25.595 1.00 45.59 229 VAL B C 1
ATOM 2418 O O . VAL B 1 157 ? -24.463 -6.658 -24.793 1.00 45.80 229 VAL B O 1
ATOM 2422 N N . ARG B 1 158 ? -26.574 -6.056 -25.388 1.00 44.94 230 ARG B N 1
ATOM 2423 C CA . ARG B 1 158 ? -27.220 -6.603 -24.201 1.00 46.90 230 ARG B CA 1
ATOM 2424 C C . ARG B 1 158 ? -26.911 -8.091 -24.015 1.00 47.68 230 ARG B C 1
ATOM 2425 O O . ARG B 1 158 ? -26.826 -8.576 -22.870 1.00 48.94 230 ARG B O 1
ATOM 2433 N N . ALA B 1 159 ? -26.742 -8.796 -25.133 1.00 46.55 231 ALA B N 1
ATOM 2434 C CA . ALA B 1 159 ? -26.337 -10.190 -25.136 1.00 47.93 231 ALA B CA 1
ATOM 2435 C C . ALA B 1 159 ? -24.815 -10.360 -24.971 1.00 48.34 231 ALA B C 1
ATOM 2436 O O . ALA B 1 159 ? -24.317 -11.488 -24.995 1.00 49.55 231 ALA B O 1
ATOM 2438 N N . GLY B 1 160 ? -24.074 -9.249 -24.872 1.00 47.24 232 GLY B N 1
ATOM 2439 C CA . GLY B 1 160 ? -22.630 -9.295 -24.567 1.00 47.05 232 GLY B CA 1
ATOM 2440 C C . GLY B 1 160 ? -21.723 -9.666 -25.717 1.00 47.25 232 GLY B C 1
ATOM 2441 O O . GLY B 1 160 ? -20.612 -10.194 -25.521 1.00 48.90 232 GLY B O 1
ATOM 2442 N N . LEU B 1 161 ? -22.180 -9.393 -26.927 1.00 45.91 233 LEU B N 1
ATOM 2443 C CA . LEU B 1 161 ? -21.367 -9.656 -28.112 1.00 46.04 233 LEU B CA 1
ATOM 2444 C C . LEU B 1 161 ? -20.229 -8.652 -28.275 1.00 45.74 233 LEU B C 1
ATOM 2445 O O . LEU B 1 161 ? -19.261 -8.953 -28.941 1.00 47.41 233 LEU B O 1
ATOM 2450 N N . GLY B 1 162 ? -20.333 -7.465 -27.671 1.00 45.01 234 GLY B N 1
ATOM 2451 C CA . GLY B 1 162 ? -19.287 -6.474 -27.812 1.00 44.42 234 GLY B CA 1
ATOM 2452 C C . GLY B 1 162 ? -19.714 -5.058 -27.504 1.00 43.41 234 GLY B C 1
ATOM 2453 O O . GLY B 1 162 ? -20.604 -4.825 -26.698 1.00 44.09 234 GLY B O 1
ATOM 2454 N N . VAL B 1 163 ? -19.092 -4.123 -28.188 1.00 42.11 235 VAL B N 1
ATOM 2455 C CA . VAL B 1 163 ? -19.109 -2.731 -27.830 1.00 41.86 235 VAL B CA 1
ATOM 2456 C C . VAL B 1 163 ? -19.629 -1.998 -29.057 1.00 42.07 235 VAL B C 1
ATOM 2457 O O . VAL B 1 163 ? -19.404 -2.436 -30.202 1.00 41.71 235 VAL B O 1
ATOM 2461 N N . THR B 1 164 ? -20.306 -0.879 -28.832 1.00 41.27 236 THR B N 1
AT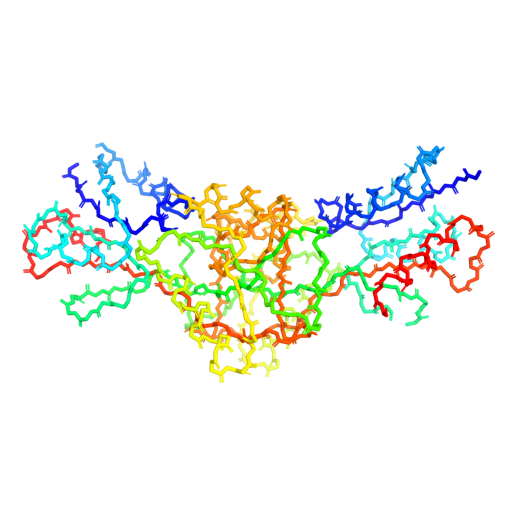OM 2462 C CA . THR B 1 164 ? -20.751 -0.058 -29.940 1.00 40.61 236 THR B CA 1
ATOM 2463 C C . THR B 1 164 ? -20.460 1.402 -29.639 1.00 41.03 236 THR B C 1
ATOM 2464 O O . THR B 1 164 ? -20.335 1.813 -28.492 1.00 42.06 236 THR B O 1
ATOM 2468 N N . ALA B 1 165 ? -20.365 2.208 -30.657 1.00 41.31 237 ALA B N 1
ATOM 2469 C CA . ALA B 1 165 ? -20.172 3.601 -30.390 1.00 42.27 237 ALA B CA 1
ATOM 2470 C C . ALA B 1 165 ? -21.472 4.271 -30.770 1.00 42.41 237 ALA B C 1
ATOM 2471 O O . ALA B 1 165 ? -22.049 3.974 -31.818 1.00 42.29 237 ALA B O 1
ATOM 2473 N N . ARG B 1 166 ? -21.964 5.140 -29.895 1.00 42.98 238 ARG B N 1
ATOM 2474 C CA . ARG B 1 166 ? -23.220 5.854 -30.141 1.00 42.30 238 ARG B CA 1
ATOM 2475 C C . ARG B 1 166 ? -23.222 7.100 -29.294 1.00 42.40 238 ARG B C 1
ATOM 2476 O O . ARG B 1 166 ? -22.530 7.131 -28.260 1.00 41.56 238 ARG B O 1
ATOM 2484 N N . PRO B 1 167 ? -24.040 8.113 -29.690 1.00 42.19 239 PRO B N 1
ATOM 2485 C CA . PRO B 1 167 ? -24.261 9.337 -28.874 1.00 42.34 239 PRO B CA 1
ATOM 2486 C C . PRO B 1 167 ? -24.900 9.051 -27.520 1.00 42.47 239 PRO B C 1
ATOM 2487 O O . PRO B 1 167 ? -25.527 7.999 -27.335 1.00 42.14 239 PRO B O 1
ATOM 2491 N N . ILE B 1 168 ? -24.778 10.007 -26.602 1.00 43.61 240 ILE B N 1
ATOM 2492 C CA . ILE B 1 168 ? -25.387 9.944 -25.264 1.00 43.81 240 ILE B CA 1
ATOM 2493 C C . ILE B 1 168 ? -26.862 9.562 -25.283 1.00 43.47 240 ILE B C 1
ATOM 2494 O O . ILE B 1 168 ? -27.355 8.941 -24.329 1.00 43.92 240 ILE B O 1
ATOM 2499 N N . GLU B 1 169 ? -27.590 9.913 -26.334 1.00 42.65 241 GLU B N 1
ATOM 2500 C CA . GLU B 1 169 ? -29.035 9.660 -26.226 1.00 42.78 241 GLU B CA 1
ATOM 2501 C C . GLU B 1 169 ? -29.401 8.174 -26.379 1.00 41.83 241 GLU B C 1
ATOM 2502 O O . GLU B 1 169 ? -30.544 7.766 -26.182 1.00 42.51 241 GLU B O 1
ATOM 2508 N N . MET B 1 170 ? -28.376 7.361 -26.628 1.00 41.51 242 MET B N 1
ATOM 2509 C CA . MET B 1 170 ? -28.478 5.897 -26.657 1.00 41.10 242 MET B CA 1
ATOM 2510 C C . MET B 1 170 ? -28.482 5.309 -25.259 1.00 41.46 242 MET B C 1
ATOM 2511 O O . MET B 1 170 ? -28.909 4.152 -25.080 1.00 41.79 242 MET B O 1
ATOM 2516 N N . MET B 1 171 ? -28.006 6.070 -24.269 1.00 41.40 243 MET B N 1
ATOM 2517 C CA . MET B 1 171 ? -27.912 5.536 -22.899 1.00 42.43 243 MET B CA 1
ATOM 2518 C C . MET B 1 171 ? -29.206 4.850 -22.407 1.00 43.96 243 MET B C 1
ATOM 2519 O O . MET B 1 171 ? -30.311 5.368 -22.583 1.00 44.30 243 MET B O 1
ATOM 2524 N N . SER B 1 172 ? -29.046 3.673 -21.808 1.00 44.26 244 SER B N 1
ATOM 2525 C CA . SER B 1 172 ? -30.139 3.065 -21.071 1.00 46.70 244 SER B CA 1
ATOM 2526 C C . SER B 1 172 ? -29.600 2.296 -19.840 1.00 47.90 244 SER B C 1
ATOM 2527 O O . SER B 1 172 ? -28.385 2.198 -19.658 1.00 47.80 244 SER B O 1
ATOM 2530 N N . PRO B 1 173 ? -30.500 1.794 -18.975 1.00 49.24 245 PRO B N 1
ATOM 2531 C CA . PRO B 1 173 ? -30.104 1.087 -17.753 1.00 50.84 245 PRO B CA 1
ATOM 2532 C C . PRO B 1 173 ? -29.435 -0.281 -17.996 1.00 50.80 245 PRO B C 1
ATOM 2533 O O . PRO B 1 173 ? -28.820 -0.833 -17.083 1.00 52.25 245 PRO B O 1
ATOM 2537 N N . ASP B 1 174 ? -29.559 -0.825 -19.199 1.00 49.59 246 ASP B N 1
ATOM 2538 C CA . ASP B 1 174 ? -28.880 -2.064 -19.541 1.00 49.71 246 ASP B CA 1
ATOM 2539 C C . ASP B 1 174 ? -27.446 -1.817 -20.003 1.00 48.77 246 ASP B C 1
ATOM 2540 O O . ASP B 1 174 ? -26.703 -2.786 -20.229 1.00 49.14 246 ASP B O 1
ATOM 2545 N N . LEU B 1 175 ? -27.038 -0.550 -20.118 1.00 46.59 247 LEU B N 1
ATOM 2546 C CA . LEU B 1 175 ? -25.697 -0.248 -20.639 1.00 46.27 247 LEU B CA 1
ATOM 2547 C C . LEU B 1 175 ? -24.768 0.454 -19.670 1.00 46.69 247 LEU B C 1
ATOM 2548 O O . LEU B 1 175 ? -25.210 1.145 -18.771 1.00 47.51 247 LEU B O 1
ATOM 2553 N N . ARG B 1 176 ? -23.468 0.349 -19.936 1.00 46.50 248 ARG B N 1
ATOM 2554 C CA . ARG B 1 176 ? -22.462 1.179 -19.266 1.00 46.00 248 ARG B CA 1
ATOM 2555 C C . ARG B 1 176 ? -21.431 1.678 -20.269 1.00 44.89 248 ARG B C 1
ATOM 2556 O O . ARG B 1 176 ? -21.327 1.159 -21.370 1.00 43.55 248 ARG B O 1
ATOM 2564 N N . VAL B 1 177 ? -20.668 2.684 -19.856 1.00 45.06 249 VAL B N 1
ATOM 2565 C CA . VAL B 1 177 ? -19.821 3.435 -20.719 1.00 44.29 249 VAL B CA 1
ATOM 2566 C C . VAL B 1 177 ? -18.390 2.961 -20.539 1.00 46.18 249 VAL B C 1
ATOM 2567 O O . VAL B 1 177 ? -17.920 2.844 -19.425 1.00 47.28 249 VAL B O 1
ATOM 2571 N N . LEU B 1 178 ? -17.697 2.688 -21.638 1.00 46.43 250 LEU B N 1
ATOM 2572 C CA . LEU B 1 178 ? -16.283 2.406 -21.559 1.00 48.43 250 LEU B CA 1
ATOM 2573 C C . LEU B 1 178 ? -15.492 3.586 -22.106 1.00 50.17 250 LEU B C 1
ATOM 2574 O O . LEU B 1 178 ? -16.006 4.386 -22.920 1.00 49.08 250 LEU B O 1
ATOM 2579 N N . GLY B 1 179 ? -14.228 3.678 -21.699 1.00 51.70 251 GLY B N 1
ATOM 2580 C CA . GLY B 1 179 ? -13.372 4.698 -22.242 1.00 53.32 251 GLY B CA 1
ATOM 2581 C C . GLY B 1 179 ? -11.915 4.645 -21.866 1.00 55.67 251 GLY B C 1
ATOM 2582 O O . GLY B 1 179 ? -11.280 3.599 -21.906 1.00 55.98 251 GLY B O 1
ATOM 2583 N N . GLU B 1 180 ? -11.402 5.806 -21.501 1.00 58.50 252 GLU B N 1
ATOM 2584 C CA . GLU B 1 180 ? -9.967 6.032 -21.349 1.00 62.28 252 GLU B CA 1
ATOM 2585 C C . GLU B 1 180 ? -9.279 4.940 -20.528 1.00 64.02 252 GLU B C 1
ATOM 2586 O O . GLU B 1 180 ? -8.362 4.263 -21.026 1.00 64.83 252 GLU B O 1
ATOM 2592 N N . THR B 1 181 ? -9.756 4.737 -19.303 1.00 64.91 253 THR B N 1
ATOM 2593 C CA . THR B 1 181 ? -9.224 3.699 -18.417 1.00 66.71 253 THR B CA 1
ATOM 2594 C C . THR B 1 181 ? -9.261 2.261 -19.012 1.00 65.71 253 THR B C 1
ATOM 2595 O O . THR B 1 181 ? -8.481 1.393 -18.612 1.00 67.31 253 THR B O 1
ATOM 2599 N N . GLU B 1 182 ? -10.139 2.027 -19.984 1.00 63.07 254 GLU B N 1
ATOM 2600 C CA . GLU B 1 182 ? -10.126 0.774 -20.751 1.00 62.17 254 GLU B CA 1
ATOM 2601 C C . GLU B 1 182 ? -9.231 0.823 -22.044 1.00 62.19 254 GLU B C 1
ATOM 2602 O O . GLU B 1 182 ? -9.134 -0.146 -22.791 1.00 61.74 254 GLU B O 1
ATOM 2608 N N . GLY B 1 183 ? -8.571 1.950 -22.288 1.00 62.49 255 GLY B N 1
ATOM 2609 C CA . GLY B 1 183 ? -7.674 2.081 -23.443 1.00 62.85 255 GLY B CA 1
ATOM 2610 C C . GLY B 1 183 ? -8.360 2.649 -24.688 1.00 60.59 255 GLY B C 1
ATOM 2611 O O . GLY B 1 183 ? -7.701 2.892 -25.704 1.00 61.52 255 GLY B O 1
ATOM 2612 N N . LEU B 1 184 ? -9.668 2.882 -24.585 1.00 57.59 256 LEU B N 1
ATOM 2613 C CA . LEU B 1 184 ? -10.492 3.328 -25.708 1.00 55.23 256 LEU B CA 1
ATOM 2614 C C . LEU B 1 184 ? -10.426 4.842 -25.912 1.00 55.32 256 LEU B C 1
ATOM 2615 O O . LEU B 1 184 ? -10.510 5.615 -24.938 1.00 56.25 256 LEU B O 1
ATOM 2620 N N . PRO B 1 185 ? -10.296 5.266 -27.185 1.00 54.10 257 PRO B N 1
ATOM 2621 C CA . PRO B 1 185 ? -10.074 6.658 -27.546 1.00 54.23 257 PRO B CA 1
ATOM 2622 C C . PRO B 1 185 ? -11.344 7.482 -27.445 1.00 52.96 257 PRO B C 1
ATOM 2623 O O . PRO B 1 185 ? -12.439 6.943 -27.589 1.00 51.54 257 PRO B O 1
ATOM 2627 N N . GLY B 1 186 ? -11.203 8.781 -27.187 1.00 53.37 258 GLY B N 1
ATOM 2628 C CA . GLY B 1 186 ? -12.363 9.672 -27.127 1.00 51.77 258 GLY B CA 1
ATOM 2629 C C . GLY B 1 186 ? -12.974 9.844 -28.507 1.00 50.91 258 GLY B C 1
ATOM 2630 O O . GLY B 1 186 ? -12.261 9.827 -29.499 1.00 51.35 258 GLY B O 1
ATOM 2631 N N . LEU B 1 187 ? -14.293 10.007 -28.567 1.00 48.80 259 LEU B N 1
ATOM 2632 C CA . LEU B 1 187 ? -14.998 10.147 -29.818 1.00 47.29 259 LEU B CA 1
ATOM 2633 C C . LEU B 1 187 ? -15.427 11.607 -29.942 1.00 48.63 259 LEU B C 1
ATOM 2634 O O . LEU B 1 187 ? -15.601 12.282 -28.919 1.00 48.82 259 LEU B O 1
ATOM 2639 N N . PRO B 1 188 ? -15.571 12.115 -31.180 1.00 48.95 260 PRO B N 1
ATOM 2640 C CA . PRO B 1 188 ? -15.998 13.508 -31.281 1.00 50.30 260 PRO B CA 1
ATOM 2641 C C . PRO B 1 188 ? -17.465 13.625 -30.918 1.00 49.62 260 PRO B C 1
ATOM 2642 O O . PRO B 1 188 ? -18.187 12.627 -30.893 1.00 48.45 260 PRO B O 1
ATOM 2646 N N . GLU B 1 189 ? -17.901 14.836 -30.625 1.00 50.75 261 GLU B N 1
ATOM 2647 C CA . GLU B 1 189 ? -19.275 15.037 -30.221 1.00 50.37 261 GLU B CA 1
ATOM 2648 C C . GLU B 1 189 ? -20.242 14.941 -31.421 1.00 49.43 261 GLU B C 1
ATOM 2649 O O . GLU B 1 189 ? -19.862 15.127 -32.575 1.00 48.69 261 GLU B O 1
ATOM 2655 N N . THR B 1 190 ? -21.494 14.636 -31.133 1.00 48.29 262 THR B N 1
ATOM 2656 C CA . THR B 1 190 ? -22.486 14.510 -32.167 1.00 47.82 262 THR B CA 1
ATOM 2657 C C . THR B 1 190 ? -23.301 15.787 -32.190 1.00 48.87 262 THR B C 1
ATOM 2658 O O . THR B 1 190 ? -23.816 16.205 -31.174 1.00 48.76 262 THR B O 1
ATOM 2662 N N . ARG B 1 191 ? -23.391 16.431 -33.342 1.00 50.15 263 ARG B N 1
ATOM 2663 C CA . ARG B 1 191 ? -24.185 17.645 -33.448 1.00 52.35 263 ARG B CA 1
ATOM 2664 C C . ARG B 1 191 ? -25.395 17.260 -34.245 1.00 51.95 263 ARG B C 1
ATOM 2665 O O . ARG B 1 191 ? -25.270 16.740 -35.354 1.00 51.88 263 ARG B O 1
ATOM 2673 N N . TYR B 1 192 ? -26.561 17.437 -33.649 1.00 51.71 264 TYR B N 1
ATOM 2674 C CA . TYR B 1 192 ? -27.818 17.265 -34.360 1.00 51.79 264 TYR B CA 1
ATOM 2675 C C . TYR B 1 192 ? -28.149 18.635 -34.914 1.00 53.40 264 TYR B C 1
ATOM 2676 O O . TYR B 1 192 ? -28.343 19.567 -34.122 1.00 54.37 264 TYR B O 1
ATOM 2685 N N . VAL B 1 193 ? -28.215 18.753 -36.248 1.00 53.68 265 VAL B N 1
ATOM 2686 C CA . VAL B 1 193 ? -28.510 20.029 -36.913 1.00 55.53 265 VAL B CA 1
ATOM 2687 C C . VAL B 1 193 ? -29.837 20.042 -37.675 1.00 56.14 265 VAL B C 1
ATOM 2688 O O . VAL B 1 193 ? -30.287 19.012 -38.209 1.00 54.44 265 VAL B O 1
ATOM 2692 N N . LEU B 1 194 ? -30.439 21.231 -37.737 1.00 57.97 266 LEU B N 1
ATOM 2693 C CA . LEU B 1 194 ? -31.671 21.427 -38.443 1.00 59.18 266 LEU B CA 1
ATOM 2694 C C . LEU B 1 194 ? -31.440 22.273 -39.703 1.00 62.31 266 LEU B C 1
ATOM 2695 O O . LEU B 1 194 ? -30.993 23.429 -39.620 1.00 63.62 266 LEU B O 1
ATOM 2700 N N . CYS B 1 195 ? -31.770 21.696 -40.862 1.00 62.93 267 CYS B N 1
ATOM 2701 C CA . CYS B 1 195 ? -31.573 22.364 -42.154 1.00 65.44 267 CYS B CA 1
ATOM 2702 C C . CYS B 1 195 ? -32.844 22.779 -42.880 1.00 67.39 267 CYS B C 1
ATOM 2703 O O . CYS B 1 195 ? -33.879 22.107 -42.794 1.00 66.50 267 CYS B O 1
ATOM 2706 N N . LYS B 1 196 ? -32.735 23.907 -43.584 1.00 70.76 268 LYS B N 1
ATOM 2707 C CA . LYS B 1 196 ? -33.714 24.374 -44.567 1.00 73.49 268 LYS B CA 1
ATOM 2708 C C . LYS B 1 196 ? -32.973 24.616 -45.882 1.00 75.49 268 LYS B C 1
ATOM 2709 O O . LYS B 1 196 ? -31.748 24.727 -45.883 1.00 75.41 268 LYS B O 1
ATOM 2711 N N . ASP B 1 197 ? -33.706 24.676 -46.995 1.00 77.67 269 ASP B N 1
ATOM 2712 C CA . ASP B 1 197 ? -33.134 25.020 -48.301 1.00 79.85 269 ASP B CA 1
ATOM 2713 C C . ASP B 1 197 ? -33.331 26.536 -48.530 1.00 82.89 269 ASP B C 1
ATOM 2714 O O . ASP B 1 197 ? -34.074 27.186 -47.785 1.00 83.84 269 ASP B O 1
ATOM 2719 N N . LYS B 1 198 ? -32.656 27.118 -49.518 1.00 170.70 270 LYS B N 1
ATOM 2720 C CA . LYS B 1 198 ? -32.981 28.492 -49.907 1.00 171.19 270 LYS B CA 1
ATOM 2721 C C . LYS B 1 198 ? -34.282 28.483 -50.722 1.00 172.28 270 LYS B C 1
ATOM 2722 O O . LYS B 1 198 ? -34.264 28.435 -51.956 1.00 174.08 270 LYS B O 1
ATOM 2728 N N . GLN B 1 199 ? -35.407 28.519 -50.006 1.00 170.79 271 GLN B N 1
ATOM 2729 C CA . GLN B 1 199 ? -36.736 28.304 -50.585 1.00 171.01 271 GLN B CA 1
ATOM 2730 C C . GLN B 1 199 ? -37.790 29.189 -49.906 1.00 169.97 271 GLN B C 1
ATOM 2731 O O . GLN B 1 199 ? -37.603 29.628 -48.765 1.00 168.28 271 GLN B O 1
ATOM 2737 N N . CYS B 1 200 ? -38.895 29.440 -50.612 1.00 170.42 272 CYS B N 1
ATOM 2738 C CA . CYS B 1 200 ? -40.021 30.211 -50.069 1.00 169.12 272 CYS B CA 1
ATOM 2739 C C . CYS B 1 200 ? -41.152 29.313 -49.541 1.00 167.27 272 CYS B C 1
ATOM 2740 O O . CYS B 1 200 ? -41.980 28.813 -50.311 1.00 167.76 272 CYS B O 1
ATOM 2742 N N . ASP B 1 201 ? -41.166 29.115 -48.222 1.00 164.54 273 ASP B N 1
ATOM 2743 C CA . ASP B 1 201 ? -42.189 28.316 -47.544 1.00 162.29 273 ASP B CA 1
ATOM 2744 C C . ASP B 1 201 ? -42.538 28.975 -46.206 1.00 160.33 273 ASP B C 1
ATOM 2745 O O . ASP B 1 201 ? -41.682 29.117 -45.326 1.00 159.35 273 ASP B O 1
ATOM 2750 N N . ASN B 1 202 ? -43.800 29.377 -46.073 1.00 159.37 274 ASN B N 1
ATOM 2751 C CA . ASN B 1 202 ? -44.280 30.134 -44.913 1.00 157.40 274 ASN B CA 1
ATOM 2752 C C . ASN B 1 202 ? -44.339 29.330 -43.611 1.00 154.98 274 ASN B C 1
ATOM 2753 O O . ASN B 1 202 ? -44.088 29.877 -42.536 1.00 153.93 274 ASN B O 1
ATOM 2755 N N . GLU B 1 203 ? -44.675 28.044 -43.710 1.00 153.71 275 GLU B N 1
ATOM 2756 C CA . GLU B 1 203 ? -44.760 27.163 -42.537 1.00 151.21 275 GLU B CA 1
ATOM 2757 C C . GLU B 1 203 ? -43.381 26.703 -42.067 1.00 150.30 275 GLU B C 1
ATOM 2758 O O . GLU B 1 203 ? -43.185 26.400 -40.890 1.00 148.75 275 GLU B O 1
ATOM 2760 N N . LEU B 1 204 ? -42.433 26.664 -43.000 1.00 150.96 276 LEU B N 1
ATOM 2761 C CA . LEU B 1 204 ? -41.071 26.220 -42.725 1.00 150.12 276 LEU B CA 1
ATOM 2762 C C . LEU B 1 204 ? -40.259 27.249 -41.947 1.00 149.54 276 LEU B C 1
ATOM 2763 O O . LEU B 1 204 ? -39.474 26.883 -41.072 1.00 148.32 276 LEU B O 1
ATOM 2765 N N . ALA B 1 205 ? -40.445 28.527 -42.275 1.00 149.98 277 ALA B N 1
ATOM 2766 C CA . ALA B 1 205 ? -39.722 29.621 -41.622 1.00 149.10 277 ALA B CA 1
ATOM 2767 C C . ALA B 1 205 ? -40.077 29.768 -40.138 1.00 147.14 277 ALA B C 1
ATOM 2768 O O . ALA B 1 205 ? -39.236 30.180 -39.333 1.00 146.03 277 ALA B O 1
ATOM 2770 N N . LEU B 1 206 ? -41.319 29.430 -39.791 1.00 146.44 278 LEU B N 1
ATOM 2771 C CA . LEU B 1 206 ? -41.804 29.483 -38.409 1.00 144.73 278 LEU B CA 1
ATOM 2772 C C . LEU B 1 206 ? -41.101 28.460 -37.515 1.00 143.51 278 LEU B C 1
ATOM 2773 O O . LEU B 1 206 ? -40.729 28.767 -36.380 1.00 142.43 278 LEU B O 1
ATOM 2775 N N . ALA B 1 207 ? -40.922 27.248 -38.037 1.00 143.48 279 ALA B N 1
ATOM 2776 C CA . ALA B 1 207 ? -40.128 26.222 -37.370 1.00 142.19 279 ALA B CA 1
ATOM 2777 C C . ALA B 1 207 ? -38.624 26.541 -37.437 1.00 142.15 279 ALA B C 1
ATOM 2778 O O . ALA B 1 207 ? -37.829 25.965 -36.689 1.00 141.05 279 ALA B O 1
ATOM 2780 N N . ILE B 1 208 ? -38.265 27.464 -38.338 1.00 143.06 280 ILE B N 1
ATOM 2781 C CA . ILE B 1 208 ? -36.916 28.057 -38.487 1.00 142.82 280 ILE B CA 1
ATOM 2782 C C . ILE B 1 208 ? -35.758 27.063 -38.638 1.00 142.34 280 ILE B C 1
ATOM 2783 O O . ILE B 1 208 ? -34.920 27.201 -39.531 1.00 142.69 280 ILE B O 1
#

CATH classification: 3.40.190.10 (+1 more: 3.40.190.10)

Secondary structure (DSSP, 8-state):
--EEEEE-HHHHTTHHHHHHHHHHHH-TT--EEEEE--HHHHHHHHHHTS-SEEEE-S-----EEEEEEE-EEEEEETT----TTS-EEEEEESSS-HHHHHHHHHHHHTT--EEEEEEESSHHHHHHHHHTTS-BEEEEGGG--TTEEEE-GGGTPPP-PPEEEEEE--TT---HHHHHHHHHHHTT--/--EEEEEHHHHTTTHHHHHHHHTTS-----EEEEE-GGGHHHHHHTTS-SEEEESSPPSSS-EEEEEEE-EEEEEETT----SSSPEEEEEESSS-HHHHHHHHHHHHTT--EEEEEEESSHHHHHHHHHTTS-BEEEEGGG--TTEEEE-GGGTPPP-PPEEEEEEE-S---HHHHHH-

B-factor: mean 59.33, std 21.43, range [18.69, 174.08]

Sequence (370 aa):
GSLIIGASDDTADTLLPFLLNRVATLYPRLAIDVRVKRSPFIADMLSSGEVDLAITTAKVSHPHVILRTSPTLWYCSVDYQFQPGEPVPLVVMDEPSLYREMAIEHLTQAGVPWRIAYVASSLSAIRAAVRAGLGVTARPIEMMSPDLRVLGETEGLPGLPETRYVLCKDKQCDNELALAIFSALQNSYQSLIIGASDDTADTLLPFLLNRVATLYPLAIDVRVKRSPFIADMLSSGEVDLAITTAKVDSHPHVILRTSPTLWYCSVDYQFQPGEPVPLVVMDEPSLYREMAIEHLTQAGVPWRIAYVASSLSAIRAAVRAGLGVTARPIEMMSPDLRVLGETEGLPGLPETRYVLCKDKQCDNELALAI

Radius of gyration: 22.69 Å; Cα contacts (8 Å, |Δi|>4): 726; chains: 2; bounding box: 50×54×68 Å